Protein AF-A0A1E4TC00-F1 (afdb_monomer_lite)

pLDDT: mean 81.3, std 13.89, range [38.84, 97.88]

Structure (mmCIF, N/CA/C/O backbone):
data_AF-A0A1E4TC00-F1
#
_entry.id   AF-A0A1E4TC00-F1
#
loop_
_atom_site.group_PDB
_atom_site.id
_atom_site.type_symbol
_atom_site.label_atom_id
_atom_site.label_alt_id
_atom_site.label_comp_id
_atom_site.label_asym_id
_atom_site.label_entity_id
_atom_site.label_seq_id
_atom_site.pdbx_PDB_ins_code
_atom_site.Cartn_x
_atom_site.Cartn_y
_atom_site.Cartn_z
_atom_site.occupancy
_atom_site.B_iso_or_equiv
_atom_site.auth_seq_id
_atom_site.auth_comp_id
_atom_site.auth_asym_id
_atom_site.auth_atom_id
_atom_site.pdbx_PDB_model_num
ATOM 1 N N . MET A 1 1 ? -42.923 10.422 13.205 1.00 53.28 1 MET A N 1
ATOM 2 C CA . MET A 1 1 ? -41.766 9.658 13.707 1.00 53.28 1 MET A CA 1
ATOM 3 C C . MET A 1 1 ? -40.547 10.530 13.477 1.00 53.28 1 MET A C 1
ATOM 5 O O . MET A 1 1 ? -40.448 11.064 12.377 1.00 53.28 1 MET A O 1
ATOM 9 N N . ARG A 1 2 ? -39.723 10.772 14.504 1.00 63.38 2 ARG A N 1
ATOM 10 C CA . ARG A 1 2 ? -38.443 11.477 14.329 1.00 63.38 2 ARG A CA 1
ATOM 11 C C . ARG A 1 2 ? -37.512 10.614 13.479 1.00 63.38 2 ARG A C 1
ATOM 13 O O . ARG A 1 2 ? -37.629 9.389 13.525 1.00 63.38 2 ARG A O 1
ATOM 20 N N . THR A 1 3 ? -36.631 11.223 12.697 1.00 72.50 3 THR A N 1
ATOM 21 C CA . THR A 1 3 ? -35.585 10.462 11.995 1.00 72.50 3 THR A CA 1
ATOM 22 C C . THR A 1 3 ? -34.565 9.916 12.998 1.00 72.50 3 THR A C 1
ATOM 24 O O . THR A 1 3 ? -34.455 10.417 14.119 1.00 72.50 3 THR A O 1
ATOM 27 N N . ILE A 1 4 ? -33.806 8.887 12.603 1.00 71.06 4 ILE A N 1
ATOM 28 C CA . ILE A 1 4 ? -32.708 8.343 13.418 1.00 71.06 4 ILE A CA 1
ATOM 29 C C . ILE A 1 4 ? -31.773 9.481 13.854 1.00 71.06 4 ILE A C 1
ATOM 31 O O . ILE A 1 4 ? -31.483 9.614 15.037 1.00 71.06 4 ILE A O 1
ATOM 35 N N . ASP A 1 5 ? -31.384 10.361 12.931 1.00 71.94 5 ASP A N 1
ATOM 36 C CA . ASP A 1 5 ? -30.476 11.473 13.227 1.00 71.94 5 ASP A CA 1
ATOM 37 C C . ASP A 1 5 ? -31.064 12.484 14.229 1.00 71.94 5 ASP A C 1
ATOM 39 O O . ASP A 1 5 ? -30.362 12.913 15.142 1.00 71.94 5 ASP A O 1
ATOM 43 N N . GLU A 1 6 ? -32.363 12.793 14.153 1.00 69.00 6 GLU A N 1
ATOM 44 C CA . GLU A 1 6 ? -33.041 13.667 15.125 1.00 69.00 6 GLU A CA 1
ATOM 45 C C . GLU A 1 6 ? -33.060 13.072 16.545 1.00 69.00 6 GLU A C 1
ATOM 47 O O . GLU A 1 6 ? -32.947 13.806 17.528 1.00 69.00 6 GLU A O 1
ATOM 52 N N . ILE A 1 7 ? -33.191 11.746 16.668 1.00 69.88 7 ILE A N 1
ATOM 53 C CA . ILE A 1 7 ? -33.150 11.019 17.951 1.00 69.88 7 ILE A CA 1
ATOM 54 C C . ILE A 1 7 ? -31.731 11.031 18.535 1.00 69.88 7 ILE A C 1
ATOM 56 O O . ILE A 1 7 ? -31.534 11.239 19.735 1.00 69.88 7 ILE A O 1
ATOM 60 N N . LEU A 1 8 ? -30.732 10.835 17.674 1.00 69.94 8 LEU A N 1
ATOM 61 C CA . LEU A 1 8 ? -29.320 10.857 18.047 1.00 69.94 8 LEU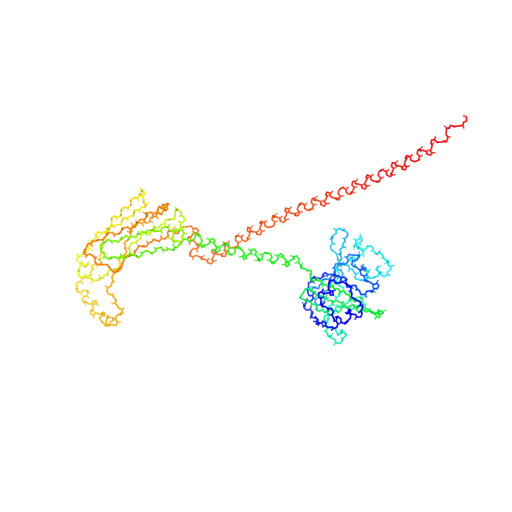 A CA 1
ATOM 62 C C . LEU A 1 8 ? -28.863 12.252 18.495 1.00 69.94 8 LEU A C 1
ATOM 64 O O . LEU A 1 8 ? -28.048 12.368 19.415 1.00 69.94 8 LEU A O 1
ATOM 68 N N . GLU A 1 9 ? -29.400 13.305 17.878 1.00 69.38 9 GLU A N 1
ATOM 69 C CA . GLU A 1 9 ? -29.130 14.695 18.248 1.00 69.38 9 GLU A CA 1
ATOM 70 C C . GLU A 1 9 ? -29.867 15.127 19.518 1.00 69.38 9 GLU A C 1
ATOM 72 O O . GLU A 1 9 ? -29.272 15.805 20.361 1.00 69.38 9 GLU A O 1
ATOM 77 N N . SER A 1 10 ? -31.134 14.727 19.698 1.00 65.81 10 SER A N 1
ATOM 78 C CA . SER A 1 10 ? -31.913 15.144 20.868 1.00 65.81 10 SER A CA 1
ATOM 79 C C . SER A 1 10 ? -31.374 14.551 22.165 1.00 65.81 10 SER A C 1
ATOM 81 O O . SER A 1 10 ? -31.550 15.167 23.218 1.00 65.81 10 SER A O 1
ATOM 83 N N . LYS A 1 11 ? -30.742 13.364 22.107 1.00 66.25 11 LYS A N 1
ATOM 84 C CA . LYS A 1 11 ? -30.257 12.530 23.232 1.00 66.25 11 LYS A CA 1
ATOM 85 C C . LYS A 1 11 ? -31.307 12.171 24.285 1.00 66.25 11 LYS A C 1
ATOM 87 O O . LYS A 1 11 ? -31.063 11.286 25.094 1.00 66.25 11 LYS A O 1
ATOM 92 N N . HIS A 1 12 ? -32.457 12.827 24.270 1.00 77.50 12 HIS A N 1
ATOM 93 C CA . HIS A 1 12 ? -33.625 12.581 25.087 1.00 77.50 12 HIS A CA 1
ATOM 94 C C . HIS A 1 12 ? -34.724 11.985 24.220 1.00 77.50 12 HIS A C 1
ATOM 96 O O . HIS A 1 12 ? -35.101 12.560 23.188 1.00 77.50 12 HIS A O 1
ATOM 102 N N . LEU A 1 13 ? -35.193 10.818 24.640 1.00 79.94 13 LEU A N 1
ATOM 103 C CA . LEU A 1 13 ? -36.243 10.059 23.999 1.00 79.94 13 LEU A CA 1
ATOM 104 C C . LEU A 1 13 ? -37.068 9.375 25.098 1.00 79.94 13 LEU A C 1
ATOM 106 O O . LEU A 1 13 ? -36.549 8.470 25.746 1.00 79.94 13 LEU A O 1
ATOM 110 N N . PRO A 1 14 ? -38.325 9.780 25.344 1.00 84.38 14 PRO A N 1
ATOM 111 C CA . PRO A 1 14 ? -39.146 9.182 26.394 1.00 84.38 14 PRO A CA 1
ATOM 112 C C . PRO A 1 14 ? -39.217 7.654 26.275 1.00 84.38 14 PRO A C 1
ATOM 114 O O . PRO A 1 14 ? -39.291 7.129 25.168 1.00 84.38 14 PRO A O 1
ATOM 117 N N . GLU A 1 15 ? -39.269 6.945 27.406 1.00 82.75 15 GLU A N 1
ATOM 118 C CA . GLU A 1 15 ? -39.260 5.470 27.498 1.00 82.75 15 GLU A CA 1
ATOM 119 C C . GLU A 1 15 ? -40.100 4.756 26.420 1.00 82.75 15 GLU A C 1
ATOM 121 O O . GLU A 1 15 ? -39.625 3.837 25.754 1.00 82.75 15 GLU A O 1
ATOM 126 N N . LYS A 1 16 ? -41.346 5.200 26.210 1.00 85.38 16 LYS A N 1
ATOM 127 C CA . LYS A 1 16 ? -42.251 4.597 25.223 1.00 85.38 16 LYS A CA 1
ATOM 128 C C . LYS A 1 16 ? -41.759 4.784 23.783 1.00 85.38 16 LYS A C 1
ATOM 130 O O . LYS A 1 16 ? -41.805 3.842 22.999 1.00 85.38 16 LYS A O 1
ATOM 135 N N . GLU A 1 17 ? -41.279 5.980 23.451 1.00 87.00 17 GLU A N 1
ATOM 136 C CA . GLU A 1 17 ? -40.715 6.280 22.131 1.00 87.00 17 GLU A CA 1
ATOM 137 C C . GLU A 1 17 ? -39.398 5.521 21.913 1.00 87.00 17 GLU A C 1
ATOM 139 O O . GLU A 1 17 ? -39.142 5.054 20.807 1.00 87.00 17 GLU A O 1
ATOM 144 N N . ALA A 1 18 ? -38.592 5.335 22.964 1.00 85.94 18 ALA A N 1
ATOM 145 C CA . ALA A 1 18 ? -37.364 4.543 22.908 1.00 85.94 18 ALA A CA 1
ATOM 146 C C . ALA A 1 18 ? -37.623 3.056 22.661 1.00 85.94 18 ALA A C 1
ATOM 148 O O . ALA A 1 18 ? -36.905 2.433 21.878 1.00 85.94 18 ALA A O 1
ATOM 149 N N . LEU A 1 19 ? -38.674 2.499 23.267 1.00 89.44 19 LEU A N 1
ATOM 150 C CA . LEU A 1 19 ? -39.090 1.132 22.981 1.00 89.44 19 LEU A CA 1
ATOM 151 C C . LEU A 1 19 ? -39.605 0.994 21.543 1.00 89.44 19 LEU A C 1
ATOM 153 O O . LEU A 1 19 ? -39.179 0.082 20.845 1.00 89.44 19 LEU A O 1
ATOM 157 N N . GLU A 1 20 ? -40.469 1.899 21.074 1.00 90.00 20 GLU A N 1
ATOM 158 C CA . GLU A 1 20 ? -40.956 1.890 19.684 1.00 90.00 20 GLU A CA 1
ATOM 159 C C . GLU A 1 20 ? -39.797 1.999 18.681 1.00 90.00 20 GLU A C 1
ATOM 161 O O . GLU A 1 20 ? -39.735 1.226 17.726 1.00 90.00 20 GLU A O 1
ATOM 166 N N . PHE A 1 21 ? -38.837 2.886 18.949 1.00 88.50 21 PHE A N 1
ATOM 167 C CA . PHE A 1 21 ? -37.607 3.015 18.173 1.00 88.50 21 PHE A CA 1
ATOM 168 C C . PHE A 1 21 ? -36.804 1.710 18.153 1.00 88.50 21 PHE A C 1
ATOM 170 O O . PHE A 1 21 ? -36.460 1.217 17.085 1.00 88.50 21 PHE A O 1
ATOM 177 N N . TYR A 1 22 ? -36.543 1.107 19.317 1.00 91.00 22 TYR A N 1
ATOM 178 C CA . TYR A 1 22 ? -35.823 -0.163 19.411 1.00 91.00 22 TYR A CA 1
ATOM 179 C C . TYR A 1 22 ? -36.524 -1.283 18.632 1.00 91.00 22 TYR A C 1
ATOM 181 O O . TYR A 1 22 ? -35.877 -2.080 17.952 1.00 91.00 22 TYR A O 1
ATOM 189 N N . LEU A 1 23 ? -37.850 -1.373 18.716 1.00 91.62 23 LEU A N 1
ATOM 190 C CA . LEU A 1 23 ? -38.607 -2.427 18.044 1.00 91.62 23 LEU A CA 1
ATOM 191 C C . LEU A 1 23 ? -38.509 -2.337 16.515 1.00 91.62 23 LEU A C 1
ATOM 193 O O . LEU A 1 23 ? -38.446 -3.390 15.884 1.00 91.62 23 LEU A O 1
ATOM 197 N N . ASP A 1 24 ? -38.394 -1.133 15.954 1.00 92.50 24 ASP A N 1
ATOM 198 C CA . ASP A 1 24 ? -38.288 -0.886 14.506 1.00 92.50 24 ASP A CA 1
ATOM 199 C C . ASP A 1 24 ? -36.899 -1.216 13.917 1.00 92.50 24 ASP A C 1
ATOM 201 O O . ASP A 1 24 ? -36.760 -1.443 12.718 1.00 92.50 24 ASP A O 1
ATOM 205 N N . LEU A 1 25 ? -35.856 -1.286 14.753 1.00 93.19 25 LEU A N 1
ATOM 206 C CA . LEU A 1 25 ? -34.487 -1.544 14.294 1.00 93.19 25 LEU A CA 1
ATOM 207 C C . LEU A 1 25 ? -34.233 -3.008 13.907 1.00 93.19 25 LEU A C 1
ATOM 209 O O . LEU A 1 25 ? -34.811 -3.946 14.475 1.00 93.19 25 LEU A O 1
ATOM 213 N N . GLU A 1 26 ? -33.272 -3.203 13.001 1.00 94.19 26 GLU A N 1
ATOM 214 C CA . GLU A 1 26 ? -32.824 -4.530 12.585 1.00 94.19 26 GLU A CA 1
ATOM 215 C C . GLU A 1 26 ? -32.108 -5.279 13.728 1.00 94.19 26 GLU A C 1
ATOM 217 O O . GLU A 1 26 ? -31.292 -4.692 14.458 1.00 94.19 26 GLU A O 1
ATOM 222 N N . PRO A 1 27 ? -32.373 -6.591 13.889 1.00 95.50 27 PRO A N 1
ATOM 223 C CA . PRO A 1 27 ? -31.605 -7.443 14.785 1.00 95.50 27 PRO A CA 1
ATOM 224 C C . PRO A 1 27 ? -30.121 -7.485 14.419 1.00 95.50 27 PRO A C 1
ATOM 226 O O . PRO A 1 27 ? -29.727 -7.317 13.265 1.00 95.50 27 PRO A O 1
ATOM 229 N N . MET A 1 28 ? -29.292 -7.740 15.423 1.00 95.06 28 MET A N 1
ATOM 230 C CA . MET A 1 28 ? -27.844 -7.801 15.286 1.00 95.06 28 MET A CA 1
ATOM 231 C C . MET A 1 28 ? -27.354 -9.246 15.390 1.00 95.06 28 MET A C 1
ATOM 233 O O . MET A 1 28 ? -27.836 -10.012 16.225 1.00 95.06 28 MET A O 1
ATOM 237 N N . GLU A 1 29 ? -26.357 -9.612 14.589 1.00 96.31 29 GLU A N 1
ATOM 238 C CA . GLU A 1 29 ? -25.693 -10.912 14.650 1.00 96.31 29 GLU A CA 1
ATOM 239 C C . GLU A 1 29 ? -24.484 -10.894 15.602 1.00 96.31 29 GLU A C 1
ATOM 241 O O . GLU A 1 29 ? -23.819 -9.878 15.816 1.00 96.31 29 GLU A O 1
ATOM 246 N N . LEU A 1 30 ? -24.121 -12.063 16.146 1.00 96.12 30 LEU A N 1
ATOM 247 C CA . LEU A 1 30 ? -23.045 -12.179 17.149 1.00 96.12 30 LEU A CA 1
ATOM 248 C C . LEU A 1 30 ? -21.683 -11.658 16.671 1.00 96.12 30 LEU A C 1
ATOM 250 O O . LEU A 1 30 ? -20.893 -11.144 17.463 1.00 96.12 30 LEU A O 1
ATOM 254 N N . HIS A 1 31 ? -21.369 -11.835 15.386 1.00 94.00 31 HIS A N 1
ATOM 255 C CA . HIS A 1 31 ? -20.061 -11.474 14.838 1.00 94.00 31 HIS A CA 1
ATOM 256 C C . HIS A 1 31 ? -19.868 -9.958 14.706 1.00 94.00 31 HIS A C 1
ATOM 258 O O . HIS A 1 31 ? -18.730 -9.493 14.671 1.00 94.00 31 HIS A O 1
ATOM 264 N N . GLU A 1 32 ? -20.960 -9.201 14.682 1.00 93.69 32 GLU A N 1
ATOM 265 C CA . GLU A 1 32 ? -20.972 -7.759 14.432 1.00 93.69 32 GLU A CA 1
ATOM 266 C C . GLU A 1 32 ? -20.636 -6.955 15.687 1.00 93.69 32 GLU A C 1
ATOM 268 O O . GLU A 1 32 ? -20.075 -5.861 15.597 1.00 93.69 32 GLU A O 1
ATOM 273 N N . LEU A 1 33 ? -20.909 -7.541 16.860 1.00 93.06 33 LEU A N 1
ATOM 274 C CA . LEU A 1 33 ? -20.558 -6.993 18.169 1.00 93.06 33 LEU A CA 1
ATOM 275 C C . LEU A 1 33 ? -19.057 -7.052 18.463 1.00 93.06 33 LEU A C 1
ATOM 277 O O . LEU A 1 33 ? -18.613 -6.439 19.428 1.00 93.06 33 LEU A O 1
ATOM 281 N N . ARG A 1 34 ? -18.250 -7.769 17.670 1.00 91.94 34 ARG A N 1
ATOM 282 C CA . ARG A 1 34 ? -16.810 -7.916 17.935 1.00 91.94 34 ARG A CA 1
ATOM 283 C C . ARG A 1 34 ? -16.095 -6.566 18.023 1.00 91.94 34 ARG A C 1
ATOM 285 O O . ARG A 1 34 ? -16.316 -5.677 17.202 1.00 91.94 34 ARG A O 1
ATOM 292 N N . GLY A 1 35 ? -15.167 -6.477 18.975 1.00 90.62 35 GLY A N 1
ATOM 293 C CA . GLY A 1 35 ? -14.326 -5.303 19.198 1.00 90.62 35 GLY A CA 1
ATOM 294 C C . GLY A 1 35 ? -14.764 -4.446 20.384 1.00 90.62 35 GLY A C 1
ATOM 295 O O . GLY A 1 35 ? -15.534 -4.881 21.245 1.00 90.62 35 GLY A O 1
ATOM 296 N N . GLY A 1 36 ? -14.196 -3.243 20.455 1.00 90.94 36 GLY A N 1
ATOM 297 C CA . GLY A 1 36 ? -14.507 -2.251 21.476 1.00 90.94 36 GLY A CA 1
ATOM 298 C C . GLY A 1 36 ? -15.713 -1.411 21.087 1.00 90.94 36 GLY A C 1
ATOM 299 O O . GLY A 1 36 ? -15.874 -1.029 19.930 1.00 90.94 36 GLY A O 1
ATOM 300 N N . TRP A 1 37 ? -16.538 -1.099 22.076 1.00 92.88 37 TRP A N 1
ATOM 301 C CA . TRP A 1 37 ? -17.692 -0.230 21.928 1.00 92.88 37 TRP A CA 1
ATOM 302 C C . TRP A 1 37 ? -17.699 0.776 23.063 1.00 92.88 37 TRP A C 1
ATOM 304 O O . TRP A 1 37 ? -17.627 0.403 24.236 1.00 92.88 37 TRP A O 1
ATOM 314 N N . LYS A 1 38 ? -17.795 2.055 22.712 1.00 91.06 38 LYS A N 1
ATOM 315 C CA . LYS A 1 38 ? -17.906 3.155 23.659 1.00 91.06 38 LYS A CA 1
ATOM 316 C C . LYS A 1 38 ? -19.373 3.391 23.990 1.00 91.06 38 LYS A C 1
ATOM 318 O O . LYS A 1 38 ? -20.179 3.637 23.097 1.00 91.06 38 LYS A O 1
ATOM 323 N N . GLY A 1 39 ? -19.701 3.313 25.271 1.00 88.06 39 GLY A N 1
ATOM 324 C CA . GLY A 1 39 ? -21.035 3.540 25.797 1.00 88.06 39 GLY A CA 1
ATOM 325 C C . GLY A 1 39 ? -21.406 5.020 25.852 1.00 88.06 39 GLY A C 1
ATOM 326 O O . GLY A 1 39 ? -20.577 5.897 26.098 1.00 88.06 39 GLY A O 1
ATOM 327 N N . SER A 1 40 ? -22.686 5.292 25.649 1.00 83.12 40 SER A N 1
ATOM 328 C CA . SER A 1 40 ? -23.326 6.589 25.831 1.00 83.12 40 SER A CA 1
ATOM 329 C C . SER A 1 40 ? -24.743 6.380 26.367 1.00 83.12 40 SER A C 1
ATOM 331 O O . SER A 1 40 ? -25.369 5.347 26.130 1.00 83.12 40 SER A O 1
ATOM 333 N N . THR A 1 41 ? -25.233 7.333 27.155 1.00 75.00 41 THR A N 1
ATOM 334 C CA . THR A 1 41 ? -26.590 7.259 27.715 1.00 75.00 41 THR A CA 1
ATOM 335 C C . THR A 1 41 ? -27.594 7.754 26.678 1.00 75.00 41 THR A C 1
ATOM 337 O O . THR A 1 41 ? -27.407 8.842 26.131 1.00 75.00 41 THR A O 1
ATOM 340 N N . LEU A 1 42 ? -28.659 6.981 26.450 1.00 76.19 42 LEU A N 1
ATOM 341 C CA . LEU A 1 42 ? -29.888 7.475 25.834 1.00 76.19 42 LEU A CA 1
ATOM 342 C C . LEU A 1 42 ? -30.804 7.915 26.977 1.00 76.19 42 LEU A C 1
ATOM 344 O O . LEU A 1 42 ? -31.160 7.095 27.816 1.00 76.19 42 LEU A O 1
ATOM 348 N N . TYR A 1 43 ? -31.119 9.204 27.067 1.00 75.50 43 TYR A N 1
ATOM 349 C CA . TYR A 1 43 ? -31.916 9.721 28.177 1.00 75.50 43 TYR A CA 1
ATOM 350 C C . TYR A 1 43 ? -33.384 9.358 27.944 1.00 75.50 43 TYR A C 1
ATOM 352 O O . TYR A 1 43 ? -33.987 9.834 26.987 1.00 75.50 43 TYR A O 1
ATOM 360 N N . THR A 1 44 ? -33.941 8.518 28.813 1.00 73.44 44 THR A N 1
ATOM 361 C CA . THR A 1 44 ? -35.307 7.974 28.727 1.00 73.44 44 THR A CA 1
ATOM 362 C C . THR A 1 44 ? -36.201 8.362 29.904 1.00 73.44 44 THR A C 1
ATOM 364 O O . THR A 1 44 ? -37.298 7.826 30.057 1.00 73.44 44 THR A O 1
ATOM 367 N N . ASP A 1 45 ? -35.738 9.312 30.724 1.00 73.50 45 ASP A N 1
ATOM 368 C CA . ASP A 1 45 ? -36.312 9.695 32.020 1.00 73.50 45 ASP A CA 1
ATOM 369 C C . ASP A 1 45 ? -36.252 8.562 33.064 1.00 73.50 45 ASP A C 1
ATOM 371 O O . ASP A 1 45 ? -36.980 8.559 34.063 1.00 73.50 45 ASP A O 1
ATOM 375 N N . HIS A 1 46 ? -35.354 7.593 32.861 1.00 70.19 46 HIS A N 1
ATOM 376 C CA . HIS A 1 46 ? -35.173 6.462 33.760 1.00 70.19 46 HIS A CA 1
ATOM 377 C C . HIS A 1 46 ? -34.279 6.851 34.961 1.00 70.19 46 HIS A C 1
ATOM 379 O O . HIS A 1 46 ? -33.285 7.559 34.794 1.00 70.19 46 HIS A O 1
ATOM 385 N N . PRO A 1 47 ? -34.526 6.355 36.194 1.00 67.00 47 PRO A N 1
ATOM 386 C CA . PRO A 1 47 ? -33.729 6.709 37.384 1.00 67.00 47 PRO A CA 1
ATOM 387 C C . PRO A 1 47 ? -32.234 6.339 37.337 1.00 67.00 47 PRO A C 1
ATOM 389 O O . PRO A 1 47 ? -31.469 6.724 38.233 1.00 67.00 47 PRO A O 1
ATOM 392 N N . LEU A 1 48 ? -31.831 5.531 36.353 1.00 66.38 48 LEU A N 1
ATOM 393 C CA . LEU A 1 48 ? -30.440 5.136 36.103 1.00 66.38 48 LEU A CA 1
ATOM 394 C C . LEU A 1 48 ? -29.764 5.968 35.007 1.00 66.38 48 LEU A C 1
ATOM 396 O O . LEU A 1 48 ? -28.551 5.831 34.829 1.00 66.38 48 LEU A O 1
ATOM 400 N N . ASP A 1 49 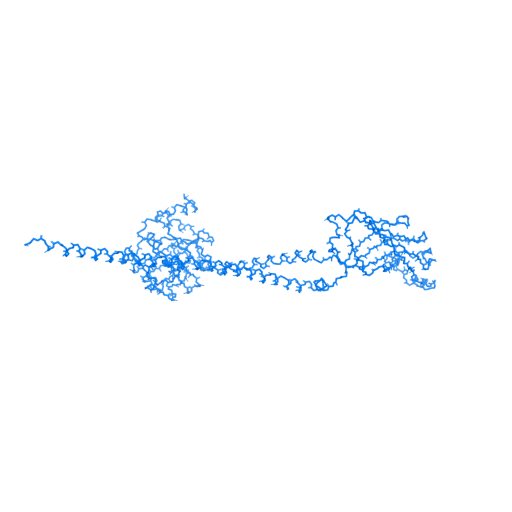? -30.506 6.848 34.330 1.00 68.44 49 ASP A N 1
ATOM 401 C CA . ASP A 1 49 ? -29.968 7.689 33.268 1.00 68.44 49 ASP A CA 1
ATOM 402 C C . ASP A 1 49 ? -28.767 8.489 33.772 1.00 68.44 49 ASP A C 1
ATOM 404 O O . ASP A 1 49 ? -28.793 9.125 34.829 1.00 68.44 49 ASP A O 1
ATOM 408 N N . ASN A 1 50 ? -27.688 8.438 32.991 1.00 67.25 50 ASN A N 1
ATOM 409 C CA . ASN A 1 50 ? -26.453 9.195 33.173 1.00 67.25 50 ASN A CA 1
ATOM 410 C C . ASN A 1 50 ? -25.658 8.894 34.456 1.00 67.25 50 ASN A C 1
ATOM 412 O O . ASN A 1 50 ? -24.564 9.429 34.624 1.00 67.25 50 ASN A O 1
ATOM 416 N N . LYS A 1 51 ? -26.124 8.001 35.339 1.00 71.69 51 LYS A N 1
ATOM 417 C CA . LYS A 1 51 ? -25.357 7.611 36.533 1.00 71.69 51 LYS A CA 1
ATOM 418 C C . LYS A 1 51 ? -24.054 6.925 36.144 1.00 71.69 51 LYS A C 1
ATOM 420 O O . LYS A 1 51 ? -22.984 7.361 36.550 1.00 71.69 51 LYS A O 1
ATOM 425 N N . MET A 1 52 ? -24.117 5.907 35.291 1.00 73.31 52 MET A N 1
ATOM 426 C CA . MET A 1 52 ? -22.920 5.157 34.897 1.00 73.31 52 MET A CA 1
ATOM 427 C C . MET A 1 52 ? -21.905 6.002 34.122 1.00 73.31 52 MET A C 1
ATOM 429 O O . MET A 1 52 ? -20.714 5.953 34.422 1.00 73.31 52 MET A O 1
ATOM 433 N N . ALA A 1 53 ? -22.372 6.818 33.175 1.00 73.25 53 ALA A N 1
ATOM 434 C CA . ALA A 1 53 ? -21.507 7.726 32.426 1.00 73.25 53 ALA A CA 1
ATOM 435 C C . ALA A 1 53 ? -20.844 8.769 33.346 1.00 73.25 53 ALA A C 1
ATOM 437 O O . ALA A 1 53 ? -19.651 9.031 33.206 1.00 73.25 53 ALA A O 1
ATOM 438 N N . SER A 1 54 ? -21.574 9.298 34.339 1.00 74.56 54 SER A N 1
ATOM 439 C CA . SER A 1 54 ? -21.023 10.241 35.326 1.00 74.56 54 SER A CA 1
ATOM 440 C C . SER A 1 54 ? -19.944 9.638 36.233 1.00 74.56 54 SER A C 1
ATOM 442 O O . SER A 1 54 ? -19.087 10.366 36.724 1.00 74.56 54 SER A O 1
ATOM 444 N N . PHE A 1 55 ? -19.948 8.314 36.410 1.00 79.00 55 PHE A N 1
ATOM 445 C CA . PHE A 1 55 ? -18.943 7.582 37.186 1.00 79.00 55 PHE A CA 1
ATOM 446 C C . PHE A 1 55 ? -17.805 7.020 36.322 1.00 79.00 55 PHE A C 1
ATOM 448 O O . PHE A 1 55 ? -17.026 6.195 36.795 1.00 79.00 55 PHE A O 1
ATOM 455 N N . GLY A 1 56 ? -17.700 7.450 35.061 1.00 83.69 56 GLY A N 1
ATOM 456 C CA . GLY A 1 56 ? -16.577 7.119 34.187 1.00 83.69 56 GLY A CA 1
ATOM 457 C C . GLY A 1 56 ? -16.741 5.835 33.377 1.00 83.69 56 GLY A C 1
ATOM 458 O O . GLY A 1 56 ? -15.742 5.336 32.859 1.00 83.69 56 GLY A O 1
ATOM 459 N N . TRP A 1 57 ? -17.954 5.289 33.230 1.00 88.69 57 TRP A N 1
ATOM 460 C CA . TRP A 1 57 ? -18.172 4.139 32.347 1.00 88.69 57 TRP A CA 1
ATOM 461 C C . TRP A 1 57 ? -17.774 4.489 30.909 1.00 88.69 57 TRP A C 1
ATOM 463 O O . TRP A 1 57 ? -18.269 5.453 30.326 1.00 88.69 57 TRP A O 1
ATOM 473 N N . HIS A 1 58 ? -16.856 3.705 30.345 1.00 89.44 58 HIS A N 1
ATOM 474 C CA . HIS A 1 58 ? -16.361 3.870 28.981 1.00 89.44 58 HIS A CA 1
ATOM 475 C C . HIS A 1 58 ? -17.141 3.009 27.994 1.00 89.44 58 HIS A C 1
ATOM 477 O O . HIS A 1 58 ? -17.444 3.479 26.904 1.00 89.44 58 HIS A O 1
ATOM 483 N N . GLY A 1 59 ? -17.457 1.759 28.348 1.00 92.00 59 GLY A N 1
ATOM 484 C CA . GLY A 1 59 ? -18.179 0.847 27.460 1.00 92.00 59 GLY A CA 1
ATOM 485 C C . GLY A 1 59 ? -17.857 -0.630 27.676 1.00 92.00 59 GLY A C 1
ATOM 486 O O . GLY A 1 59 ? -17.677 -1.075 28.812 1.00 92.00 59 GLY A O 1
ATOM 487 N N . MET A 1 60 ? -17.803 -1.389 26.579 1.00 92.88 60 MET A N 1
ATOM 488 C CA . MET A 1 60 ? -17.678 -2.853 26.572 1.00 92.88 60 MET A CA 1
ATOM 489 C C . MET A 1 60 ? -16.667 -3.320 25.515 1.00 92.88 60 MET A C 1
ATOM 491 O O . MET A 1 60 ? -16.431 -2.633 24.521 1.00 92.88 60 MET A O 1
ATOM 495 N N . PHE A 1 61 ? -16.089 -4.507 25.706 1.00 92.56 61 PHE A N 1
ATOM 496 C CA . PHE A 1 61 ? -15.232 -5.158 24.710 1.00 92.56 61 PHE A CA 1
ATOM 497 C C . PHE A 1 61 ? -15.630 -6.617 24.510 1.00 92.56 61 PHE A C 1
ATOM 499 O O . PHE A 1 61 ? -15.595 -7.423 25.445 1.00 92.56 61 PHE A O 1
ATOM 506 N N . PHE A 1 62 ? -15.961 -6.965 23.270 1.00 93.31 62 PHE A N 1
ATOM 507 C CA . PHE A 1 62 ? -16.389 -8.300 22.868 1.00 93.31 62 PHE A CA 1
ATOM 508 C C . PHE A 1 62 ? -15.239 -8.989 22.139 1.00 93.31 62 PHE A C 1
ATOM 510 O O . PHE A 1 62 ? -14.991 -8.745 20.954 1.00 93.31 62 PHE A O 1
ATOM 517 N N . LYS A 1 63 ? -14.519 -9.863 22.848 1.00 91.12 63 LYS A N 1
ATOM 518 C CA . LYS A 1 63 ? -13.387 -10.597 22.269 1.00 91.12 63 LYS A CA 1
ATOM 519 C C . LYS A 1 63 ? -13.870 -11.724 21.361 1.00 91.12 63 LYS A C 1
ATOM 521 O O . LYS A 1 63 ? -13.351 -11.910 20.264 1.00 91.12 63 LYS A O 1
ATOM 526 N N . ASN A 1 64 ? -14.839 -12.504 21.834 1.00 93.44 64 ASN A N 1
ATOM 527 C CA . ASN A 1 64 ? -15.512 -13.565 21.087 1.00 93.44 64 ASN A CA 1
ATOM 528 C C . ASN A 1 64 ? -16.844 -13.920 21.776 1.00 93.44 64 ASN A C 1
ATOM 530 O O . ASN A 1 64 ? -17.262 -13.239 22.708 1.00 93.44 64 ASN A O 1
ATOM 534 N N . ASN A 1 65 ? -17.501 -14.994 21.329 1.00 96.50 65 ASN A N 1
ATOM 535 C CA . ASN A 1 65 ? -18.828 -15.364 21.820 1.00 96.50 65 ASN A CA 1
ATOM 536 C C . ASN A 1 65 ? -18.854 -15.810 23.295 1.00 96.50 65 ASN A C 1
ATOM 538 O O . ASN A 1 65 ? -19.905 -15.720 23.924 1.00 96.50 65 ASN A O 1
ATOM 542 N N . GLU A 1 66 ? -17.732 -16.289 23.842 1.00 95.31 66 GLU A N 1
ATOM 543 C CA . GLU A 1 66 ? -17.621 -16.744 25.237 1.00 95.31 66 GLU A CA 1
ATOM 544 C C . GLU A 1 66 ? -16.995 -15.702 26.163 1.00 95.31 66 GLU A C 1
ATOM 546 O O . GLU A 1 66 ? -17.250 -15.733 27.357 1.00 95.31 66 GLU A O 1
ATOM 551 N N . VAL A 1 67 ? -16.167 -14.803 25.626 1.00 93.88 67 VAL A N 1
ATOM 552 C CA . VAL A 1 67 ? -15.322 -13.899 26.410 1.00 93.88 67 VAL A CA 1
ATOM 553 C C . VAL A 1 67 ? -15.716 -12.458 26.121 1.00 93.88 67 VAL A C 1
ATOM 555 O O . VAL A 1 67 ? -15.344 -11.893 25.084 1.00 93.88 67 VAL A O 1
ATOM 558 N N . VAL A 1 68 ? -16.437 -11.854 27.065 1.00 93.69 68 VAL A N 1
ATOM 559 C CA . VAL A 1 68 ? -16.849 -10.450 27.003 1.00 93.69 68 VAL A CA 1
ATOM 560 C C . VAL A 1 68 ? -16.488 -9.713 28.290 1.00 93.69 68 VAL A C 1
ATOM 562 O O . VAL A 1 68 ? -16.659 -10.221 29.402 1.00 93.69 68 VAL A O 1
ATOM 565 N N . TYR A 1 69 ? -16.010 -8.481 28.120 1.00 93.75 69 TYR A N 1
ATOM 566 C CA . TYR A 1 69 ? -15.708 -7.543 29.194 1.00 93.75 69 TYR A CA 1
ATOM 567 C C . TYR A 1 69 ? -16.748 -6.412 29.164 1.00 93.75 69 TYR A C 1
ATOM 569 O O . TYR A 1 69 ? -16.579 -5.441 28.424 1.00 93.75 69 TYR A O 1
ATOM 577 N N . PRO A 1 70 ? -17.850 -6.535 29.925 1.00 91.38 70 PRO A N 1
ATOM 578 C CA . PRO A 1 70 ? -18.991 -5.618 29.849 1.00 91.38 70 PRO A CA 1
ATOM 579 C C . PRO A 1 70 ? -18.788 -4.292 30.601 1.00 91.38 70 PRO A C 1
ATOM 581 O O . PRO A 1 70 ? -19.625 -3.400 30.533 1.00 91.38 70 PRO A O 1
ATOM 584 N N . SER A 1 71 ? -17.705 -4.155 31.368 1.00 90.81 71 SER A N 1
ATOM 585 C CA . SER A 1 71 ? -17.485 -3.007 32.249 1.00 90.81 71 SER A CA 1
ATOM 586 C C . SER A 1 71 ? -16.076 -2.455 32.073 1.00 90.81 71 SER A C 1
ATOM 588 O O . SER A 1 71 ? -15.165 -2.784 32.830 1.00 90.81 71 SER A O 1
ATOM 590 N N . ILE A 1 72 ? -15.889 -1.617 31.054 1.00 90.94 72 ILE A N 1
ATOM 591 C CA . ILE A 1 72 ? -14.668 -0.824 30.866 1.00 90.94 72 ILE A CA 1
ATOM 592 C C . ILE A 1 72 ? -14.919 0.571 31.421 1.00 90.94 72 ILE A C 1
ATOM 594 O O . ILE A 1 72 ? -15.939 1.185 31.105 1.00 90.94 72 ILE A O 1
ATOM 598 N N . TRP A 1 73 ? -13.987 1.070 32.225 1.00 90.69 73 TRP A N 1
ATOM 599 C CA . TRP A 1 73 ? -14.115 2.321 32.971 1.00 90.69 73 TRP A CA 1
ATOM 600 C C . TRP A 1 73 ? -12.872 3.183 32.820 1.00 90.69 73 TRP A C 1
ATOM 602 O O . TRP A 1 73 ? -11.776 2.660 32.631 1.00 90.69 73 TRP A O 1
ATOM 612 N N . ASN A 1 74 ? -13.054 4.495 32.931 1.00 89.69 74 ASN A N 1
ATOM 613 C CA . ASN A 1 74 ? -11.980 5.476 33.000 1.00 89.69 74 ASN A CA 1
ATOM 614 C C . ASN A 1 74 ? -11.688 5.816 34.467 1.00 89.69 74 ASN A C 1
ATOM 616 O O . ASN A 1 74 ? -12.603 6.120 35.233 1.00 89.69 74 ASN A O 1
ATOM 620 N N . ALA A 1 75 ? -10.417 5.787 34.853 1.00 88.62 75 ALA A N 1
ATOM 621 C CA . ALA A 1 75 ? -9.948 6.305 36.132 1.00 88.62 75 ALA A CA 1
ATOM 622 C C . ALA A 1 75 ? -9.673 7.819 36.050 1.00 88.62 75 ALA A C 1
ATOM 624 O O . ALA A 1 75 ? -9.586 8.398 34.965 1.00 88.62 75 ALA A O 1
ATOM 625 N N . ASN A 1 76 ? -9.510 8.474 37.205 1.00 86.88 76 ASN A N 1
ATOM 626 C CA . ASN A 1 76 ? -9.222 9.916 37.281 1.00 86.88 76 ASN A CA 1
ATOM 627 C C . ASN A 1 76 ? -7.885 10.321 36.632 1.00 86.88 76 ASN A C 1
ATOM 629 O O . ASN A 1 76 ? -7.708 11.483 36.276 1.00 86.88 76 ASN A O 1
ATOM 633 N N . ASP A 1 77 ? -6.950 9.381 36.478 1.00 82.44 77 ASP A N 1
ATOM 634 C CA . ASP A 1 77 ? -5.673 9.579 35.780 1.00 82.44 77 ASP A CA 1
ATOM 635 C C . ASP A 1 77 ? -5.783 9.418 34.249 1.00 82.44 77 ASP A C 1
ATOM 637 O O . ASP A 1 77 ? -4.790 9.556 33.537 1.00 82.44 77 ASP A O 1
ATOM 641 N N . GLY A 1 78 ? -6.986 9.133 33.737 1.00 81.44 78 GLY A N 1
ATOM 642 C CA . GLY A 1 78 ? -7.261 8.908 32.320 1.00 81.44 78 GLY A CA 1
ATOM 643 C C . GLY A 1 78 ? -6.989 7.481 31.833 1.00 81.44 78 GLY A C 1
ATOM 644 O O . GLY A 1 78 ? -7.232 7.192 30.660 1.00 81.44 78 GLY A O 1
ATOM 645 N N . SER A 1 79 ? -6.512 6.575 32.692 1.00 85.00 79 SER A N 1
ATOM 646 C CA . SER A 1 79 ? -6.318 5.168 32.333 1.00 85.00 79 SER A CA 1
ATOM 647 C C . SER A 1 79 ? -7.650 4.416 32.231 1.00 85.00 79 SER A C 1
ATOM 649 O O . SER A 1 79 ? -8.625 4.733 32.916 1.00 85.00 79 SER A O 1
ATOM 651 N N . LYS A 1 80 ? -7.698 3.396 31.364 1.00 89.19 80 LYS A N 1
ATOM 652 C CA . LYS A 1 80 ? -8.841 2.478 31.254 1.00 89.19 80 LYS A CA 1
ATOM 653 C C . LYS A 1 80 ? -8.594 1.226 32.093 1.00 89.19 80 LYS A C 1
ATOM 655 O O . LYS A 1 80 ? -7.499 0.668 32.055 1.00 89.19 80 LYS A O 1
ATOM 660 N N . PHE A 1 81 ? -9.621 0.734 32.777 1.00 89.44 81 PHE A N 1
ATOM 661 C CA . PHE A 1 81 ? -9.570 -0.529 33.514 1.00 89.44 81 PHE A CA 1
ATOM 662 C C . PHE A 1 81 ? -10.861 -1.339 33.357 1.00 89.44 81 PHE A C 1
ATOM 664 O O . PHE A 1 81 ? -11.913 -0.807 33.002 1.00 89.44 81 PHE A O 1
ATOM 671 N N . ILE A 1 82 ? -10.764 -2.647 33.608 1.00 91.81 82 ILE A N 1
ATOM 672 C CA . ILE A 1 82 ? -11.901 -3.570 33.581 1.00 91.81 82 ILE A CA 1
ATOM 673 C C . ILE A 1 82 ? -12.408 -3.733 35.012 1.00 91.81 82 ILE A C 1
ATOM 675 O O . ILE A 1 82 ? -11.644 -4.105 35.907 1.00 91.81 82 ILE A O 1
ATOM 679 N N . ALA A 1 83 ? -13.689 -3.452 35.221 1.00 90.38 83 ALA A N 1
ATOM 680 C CA . ALA A 1 83 ? -14.340 -3.563 36.516 1.00 90.38 83 ALA A CA 1
ATOM 681 C C . ALA A 1 83 ? -15.234 -4.807 36.595 1.00 90.38 83 ALA A C 1
ATOM 683 O O . ALA A 1 83 ? -15.849 -5.209 35.608 1.00 90.38 83 ALA A O 1
ATOM 684 N N . ASP A 1 84 ? -15.329 -5.396 37.785 1.00 91.19 84 ASP A N 1
ATOM 685 C CA . ASP A 1 84 ? -16.287 -6.451 38.103 1.00 91.19 84 ASP A CA 1
ATOM 686 C C . ASP A 1 84 ? -17.714 -5.870 38.095 1.00 91.19 84 ASP A C 1
ATOM 688 O O . ASP A 1 84 ? -18.032 -5.026 38.947 1.00 91.19 84 ASP A O 1
ATOM 692 N N . PRO A 1 85 ? -18.594 -6.316 37.176 1.00 90.69 85 PRO A N 1
ATOM 693 C CA . PRO A 1 85 ? -19.955 -5.800 37.073 1.00 90.69 85 PRO A CA 1
ATOM 694 C C . PRO A 1 85 ? -20.753 -5.919 38.372 1.00 90.69 85 PRO A C 1
ATOM 696 O O . PRO A 1 85 ? -21.530 -5.022 38.698 1.00 90.69 85 PRO A O 1
ATOM 699 N N . LEU A 1 86 ? -20.549 -6.991 39.147 1.00 90.00 86 LEU A N 1
ATOM 700 C CA . LEU A 1 86 ? -21.272 -7.200 40.400 1.00 90.00 86 LEU A CA 1
ATOM 701 C C . LEU A 1 86 ? -20.879 -6.143 41.436 1.00 90.00 86 LEU A C 1
ATOM 703 O O . LEU A 1 86 ? -21.751 -5.564 42.088 1.00 90.00 86 LEU A O 1
ATOM 707 N N . LYS A 1 87 ? -19.579 -5.848 41.562 1.00 89.50 87 LYS A N 1
ATOM 708 C CA . LYS A 1 87 ? -19.084 -4.817 42.487 1.00 89.50 87 LYS A CA 1
ATOM 709 C C . LYS A 1 87 ? -19.581 -3.429 42.099 1.00 89.50 87 LYS A C 1
ATOM 711 O O . LYS A 1 87 ? -20.006 -2.670 42.966 1.00 89.50 87 LYS A O 1
ATOM 716 N N . VAL A 1 88 ? -19.549 -3.116 40.804 1.00 87.88 88 VAL A N 1
ATOM 717 C CA . VAL A 1 88 ? -20.020 -1.835 40.266 1.00 87.88 88 VAL A CA 1
ATOM 718 C C . VAL A 1 88 ? -21.506 -1.641 40.549 1.00 87.88 88 VAL A C 1
ATOM 720 O O . VAL A 1 88 ? -21.883 -0.638 41.149 1.00 87.88 88 VAL A O 1
ATOM 723 N N . ILE A 1 89 ? -22.352 -2.603 40.167 1.00 85.44 89 ILE A N 1
ATOM 724 C CA . ILE A 1 89 ? -23.804 -2.494 40.365 1.00 85.44 89 ILE A CA 1
ATOM 725 C C . ILE A 1 89 ? -24.137 -2.383 41.852 1.00 85.44 89 ILE A C 1
ATOM 727 O O . ILE A 1 89 ? -24.929 -1.523 42.234 1.00 85.44 89 ILE A O 1
ATOM 731 N N . THR A 1 90 ? -23.482 -3.178 42.704 1.00 86.06 90 THR A N 1
ATOM 732 C CA . THR A 1 90 ? -23.668 -3.102 44.161 1.00 86.06 90 THR A CA 1
ATOM 733 C C . THR A 1 90 ? -23.317 -1.711 44.697 1.00 86.06 90 THR A C 1
ATOM 735 O O . THR A 1 90 ? -24.045 -1.160 45.524 1.00 86.06 90 THR A O 1
ATOM 738 N N . ALA A 1 91 ? -22.231 -1.102 44.214 1.00 85.94 91 ALA A N 1
ATOM 739 C CA . ALA A 1 91 ? -21.814 0.232 44.638 1.00 85.94 91 ALA A CA 1
ATOM 740 C C . ALA A 1 91 ? -22.781 1.329 44.161 1.00 85.94 91 ALA A C 1
ATOM 742 O O . ALA A 1 91 ? -23.148 2.201 44.945 1.00 85.94 91 ALA A O 1
ATOM 743 N N . VAL A 1 92 ? -23.250 1.256 42.911 1.00 81.31 92 VAL A N 1
ATOM 744 C CA . VAL A 1 92 ? -24.221 2.210 42.340 1.00 81.31 92 VAL A CA 1
ATOM 745 C C . VAL A 1 92 ? -25.602 2.091 43.000 1.00 81.31 92 VAL A C 1
ATOM 747 O O . VAL A 1 92 ? -26.317 3.083 43.115 1.00 81.31 92 VAL A O 1
ATOM 750 N N . GLN A 1 93 ? -25.990 0.897 43.454 1.00 80.25 93 GLN A N 1
ATOM 751 C CA . GLN A 1 93 ? -27.246 0.686 44.180 1.00 80.25 93 GLN A CA 1
ATOM 752 C C . GLN A 1 93 ? -27.170 1.114 45.653 1.00 80.25 93 GLN A C 1
ATOM 754 O O . GLN A 1 93 ? -28.171 1.561 46.208 1.00 80.25 93 GLN A O 1
ATOM 759 N N . SER A 1 94 ? -26.005 0.973 46.293 1.00 80.69 94 SER A N 1
ATOM 760 C CA . SER A 1 94 ? -25.816 1.286 47.720 1.00 80.69 94 SER A CA 1
ATOM 761 C C . SER A 1 94 ? -25.390 2.731 47.999 1.00 80.69 94 SER A C 1
ATOM 763 O O . SER A 1 94 ? -25.549 3.199 49.126 1.00 80.69 94 SER A O 1
ATOM 765 N N . SER A 1 95 ? -24.870 3.449 46.999 1.00 76.25 95 SER A N 1
ATOM 766 C CA . SER A 1 95 ? -24.394 4.827 47.128 1.00 76.25 95 SER A CA 1
ATOM 767 C C . SER A 1 95 ? -24.853 5.697 45.962 1.00 76.25 95 SER A C 1
ATOM 769 O O . SER A 1 95 ? -24.850 5.278 44.807 1.00 76.25 95 SER A O 1
ATOM 771 N N . THR A 1 96 ? -25.191 6.954 46.253 1.00 67.56 96 THR A N 1
ATOM 772 C CA . THR A 1 96 ? -25.514 7.963 45.234 1.00 67.56 96 THR A CA 1
ATOM 773 C C . THR A 1 96 ? -24.279 8.514 44.516 1.00 67.56 96 THR A C 1
ATOM 775 O O . THR A 1 96 ? -24.435 9.146 43.474 1.00 67.56 96 THR A O 1
ATOM 778 N N . ALA A 1 97 ? -23.071 8.277 45.044 1.00 74.12 97 ALA A N 1
ATOM 779 C CA . ALA A 1 97 ? -21.801 8.718 44.462 1.00 74.12 97 ALA A CA 1
ATOM 780 C C . ALA A 1 97 ? -20.653 7.740 44.809 1.00 74.12 97 ALA A C 1
ATOM 782 O O . ALA A 1 97 ? -19.821 8.041 45.669 1.00 74.12 97 ALA A O 1
ATOM 783 N N . PRO A 1 98 ? -20.612 6.533 44.217 1.00 78.81 98 PRO A N 1
ATOM 784 C CA . PRO A 1 98 ? -19.503 5.603 44.411 1.00 78.81 98 PRO A CA 1
ATOM 785 C C . PRO A 1 98 ? -18.211 6.134 43.767 1.00 78.81 98 PRO A C 1
ATOM 787 O O . PRO A 1 98 ? -18.210 6.567 42.616 1.00 78.81 98 PRO A O 1
ATOM 790 N N . ASP A 1 99 ? -17.089 6.056 44.489 1.00 84.19 99 ASP A N 1
ATOM 791 C CA . ASP A 1 99 ? -15.774 6.498 43.997 1.00 84.19 99 ASP A CA 1
ATOM 792 C C . ASP A 1 99 ? -15.121 5.452 43.071 1.00 84.19 99 ASP A C 1
ATOM 794 O O . ASP A 1 99 ? -14.114 4.826 43.399 1.00 84.19 99 ASP A O 1
ATOM 798 N N . ILE A 1 100 ? -15.738 5.200 41.914 1.00 84.25 100 ILE A N 1
ATOM 799 C CA . ILE A 1 100 ? -15.238 4.218 40.936 1.00 84.25 100 ILE A CA 1
ATOM 800 C C . ILE A 1 100 ? -13.975 4.743 40.238 1.00 84.25 100 ILE A C 1
ATOM 802 O O . ILE A 1 100 ? -13.011 4.000 40.055 1.00 84.25 100 ILE A O 1
ATOM 806 N N . MET A 1 101 ? -13.962 6.032 39.890 1.00 83.69 101 MET A N 1
ATOM 807 C CA . MET A 1 101 ? -12.864 6.661 39.149 1.00 83.69 101 MET A CA 1
ATOM 808 C C . MET A 1 101 ? -11.631 6.945 40.015 1.00 83.69 101 MET A C 1
ATOM 810 O O . MET A 1 101 ? -10.508 6.880 39.511 1.00 83.69 101 MET A O 1
ATOM 814 N N . GLY A 1 102 ? -11.818 7.290 41.296 1.00 86.06 102 GLY A N 1
ATOM 815 C CA . GLY A 1 102 ? -10.726 7.574 42.230 1.00 86.06 102 GLY A CA 1
ATOM 816 C C . GLY A 1 102 ? -10.146 6.329 42.893 1.00 86.06 102 GLY A C 1
ATOM 817 O O . GLY A 1 102 ? -8.976 6.337 43.273 1.00 86.06 102 GLY A O 1
ATOM 818 N N . SER A 1 103 ? -10.915 5.237 42.955 1.00 87.88 103 SER A N 1
ATOM 819 C CA . SER A 1 103 ? -10.510 3.986 43.606 1.00 87.88 103 SER A CA 1
ATOM 820 C C . SER A 1 103 ? -10.641 2.750 42.690 1.00 87.88 103 SER A C 1
ATOM 822 O O . SER A 1 103 ? -11.266 1.757 43.082 1.00 87.88 103 SER A O 1
ATOM 824 N N . PRO A 1 104 ? -10.021 2.737 41.489 1.00 86.88 104 PRO A N 1
ATOM 825 C CA . PRO A 1 104 ? -10.210 1.678 40.486 1.00 86.88 104 PRO A CA 1
ATOM 826 C C . PRO A 1 104 ? -9.819 0.278 40.987 1.00 86.88 104 PRO A C 1
ATOM 828 O O . PRO A 1 104 ? -10.445 -0.720 40.626 1.00 86.88 104 PRO A O 1
ATOM 831 N N . GLN A 1 105 ? -8.831 0.190 41.885 1.00 86.56 105 GLN A N 1
ATOM 832 C CA . GLN A 1 105 ? -8.340 -1.076 42.448 1.00 86.56 105 GLN A CA 1
ATOM 833 C C . GLN A 1 105 ? -9.419 -1.867 43.205 1.00 86.56 105 GLN A C 1
ATOM 835 O O . GLN A 1 105 ? -9.394 -3.095 43.207 1.00 86.56 105 GLN A O 1
ATOM 840 N N . SER A 1 106 ? -10.404 -1.189 43.803 1.00 87.06 106 SER A N 1
ATOM 841 C CA . SER A 1 106 ? -11.506 -1.842 44.526 1.00 87.06 106 SER A CA 1
ATOM 842 C C . SER A 1 106 ? -12.439 -2.624 43.593 1.00 87.06 106 SER A C 1
ATOM 844 O O . SER A 1 106 ? -13.035 -3.633 43.989 1.00 87.06 106 SER A O 1
ATOM 846 N N . TYR A 1 107 ? -12.532 -2.185 42.337 1.00 88.19 107 TYR A N 1
ATOM 847 C CA . TYR A 1 107 ? -13.455 -2.710 41.334 1.00 88.19 107 TYR A CA 1
ATOM 848 C C . TYR A 1 107 ? -12.773 -3.603 40.300 1.00 88.19 107 TYR A C 1
ATOM 850 O O . TYR A 1 107 ? -13.469 -4.318 39.587 1.00 88.19 107 TYR A O 1
ATOM 858 N N . LEU A 1 108 ? -11.441 -3.591 40.234 1.00 88.31 108 LEU A N 1
ATOM 859 C CA . LEU A 1 108 ? -10.667 -4.268 39.201 1.00 88.31 108 LEU A CA 1
ATOM 860 C C . LEU A 1 108 ? -10.969 -5.775 39.122 1.00 88.31 108 LEU A C 1
ATOM 862 O O . LEU A 1 108 ? -11.092 -6.463 40.141 1.00 88.31 108 LEU A O 1
ATOM 866 N N . THR A 1 109 ? -11.034 -6.287 37.896 1.00 85.44 109 THR A N 1
ATOM 867 C CA . THR A 1 109 ? -11.071 -7.720 37.597 1.00 85.44 109 THR A CA 1
ATOM 868 C C . THR A 1 109 ? -10.294 -8.021 36.318 1.00 85.44 109 THR A C 1
ATOM 870 O O . THR A 1 109 ? -10.153 -7.167 35.445 1.00 85.44 109 THR A O 1
ATOM 873 N N . THR A 1 110 ? -9.786 -9.246 36.201 1.00 77.81 110 THR A N 1
ATOM 874 C CA . THR A 1 110 ? -9.139 -9.765 34.983 1.00 77.81 110 THR A CA 1
ATOM 875 C C . THR A 1 110 ? -9.960 -10.862 34.303 1.00 77.81 110 THR A C 1
ATOM 877 O O . THR A 1 110 ? -9.622 -11.279 33.193 1.00 77.81 110 THR A O 1
ATOM 880 N N . SER A 1 111 ? -11.039 -11.314 34.945 1.00 80.31 111 SER A N 1
ATOM 881 C CA . SER A 1 111 ? -11.913 -12.370 34.438 1.00 80.31 111 SER A CA 1
ATOM 882 C C . SER A 1 111 ? -12.946 -11.817 33.461 1.00 80.31 111 SER A C 1
ATOM 884 O O . SER A 1 111 ? -13.477 -10.717 33.647 1.00 80.31 111 SER A O 1
ATOM 886 N N . ASP A 1 112 ? -13.288 -12.606 32.446 1.00 81.06 112 ASP A N 1
ATOM 887 C CA . ASP A 1 112 ? -14.510 -12.377 31.685 1.00 81.06 112 ASP A CA 1
ATOM 888 C C . ASP A 1 112 ? -15.727 -12.495 32.605 1.00 81.06 112 ASP A C 1
ATOM 890 O O . ASP A 1 112 ? -15.755 -13.270 33.563 1.00 81.06 112 ASP A O 1
ATOM 894 N N . SER A 1 113 ? -16.724 -11.654 32.356 1.00 88.12 113 SER A N 1
ATOM 895 C CA . SER A 1 113 ? -17.895 -11.542 33.237 1.00 88.12 113 SER A CA 1
ATOM 896 C C . SER A 1 113 ? -19.208 -11.749 32.492 1.00 88.12 113 SER A C 1
ATOM 898 O O . SER A 1 113 ? -20.277 -11.671 33.101 1.00 88.12 113 SER A O 1
ATOM 900 N N . ALA A 1 114 ? -19.136 -12.004 31.186 1.00 94.19 114 ALA A N 1
ATOM 901 C CA . ALA A 1 114 ? -20.287 -12.192 30.326 1.00 94.19 114 ALA A CA 1
ATOM 902 C C . ALA A 1 114 ? -19.920 -12.958 29.047 1.00 94.19 114 ALA A C 1
ATOM 904 O O . ALA A 1 114 ? -18.754 -13.041 28.657 1.00 94.19 114 ALA A O 1
ATOM 905 N N . ARG A 1 115 ? -20.957 -13.441 28.363 1.00 96.38 115 ARG A N 1
ATOM 906 C CA . ARG A 1 115 ? -20.914 -14.079 27.040 1.00 96.38 115 ARG A CA 1
ATOM 907 C C . ARG A 1 115 ? -22.048 -13.544 26.169 1.00 96.38 115 ARG A C 1
ATOM 909 O O . ARG A 1 115 ? -22.992 -12.966 26.698 1.00 96.38 115 ARG A O 1
ATOM 916 N N . ILE A 1 116 ? -22.002 -13.774 24.858 1.00 97.81 116 ILE A N 1
ATOM 917 C CA . ILE A 1 116 ? -23.090 -13.383 23.942 1.00 97.81 116 ILE A CA 1
ATOM 918 C C . ILE A 1 116 ? -23.765 -14.598 23.309 1.00 97.81 116 ILE A C 1
ATOM 920 O O . ILE A 1 116 ? -23.111 -15.591 22.973 1.00 97.81 116 ILE A O 1
ATOM 924 N N . ARG A 1 117 ? -25.085 -14.525 23.140 1.00 97.88 117 ARG A N 1
ATOM 925 C CA . ARG A 1 117 ? -25.919 -15.534 22.469 1.00 97.88 117 ARG A CA 1
ATOM 926 C C . ARG A 1 117 ? -27.044 -14.857 21.700 1.00 97.88 117 ARG A C 1
ATOM 928 O O . ARG A 1 117 ? -27.398 -13.726 22.005 1.00 97.88 117 ARG A O 1
ATOM 935 N N . MET A 1 118 ? -27.604 -15.565 20.724 1.00 97.81 118 MET A N 1
ATOM 936 C CA . MET A 1 118 ? -28.868 -15.149 20.125 1.00 97.81 118 MET A CA 1
ATOM 937 C C . MET A 1 118 ? -29.987 -15.436 21.124 1.00 97.81 118 MET A C 1
ATOM 939 O O . MET A 1 118 ? -30.158 -16.585 21.540 1.00 97.81 118 MET A O 1
ATOM 943 N N . VAL A 1 119 ? -30.714 -14.398 21.524 1.00 96.81 119 VAL A N 1
ATOM 944 C CA . VAL A 1 119 ? -31.856 -14.481 22.442 1.00 96.81 119 VAL A CA 1
ATOM 945 C C . VAL A 1 119 ? -33.029 -13.744 21.805 1.00 96.81 119 VAL A C 1
ATOM 947 O O . VAL A 1 119 ? -32.845 -12.737 21.128 1.00 96.81 119 VAL A O 1
ATOM 950 N N . VAL A 1 120 ? -34.241 -14.269 21.983 1.00 95.81 120 VAL A N 1
ATOM 951 C CA . VAL A 1 120 ? -35.459 -13.599 21.514 1.00 95.81 120 VAL A CA 1
ATOM 952 C C . VAL A 1 120 ? -35.789 -12.456 22.470 1.00 95.81 120 VAL A C 1
ATOM 954 O O . VAL A 1 120 ? -36.089 -12.701 23.636 1.00 95.81 120 VAL A O 1
ATOM 957 N N . SER A 1 121 ? -35.739 -11.225 21.965 1.00 91.44 121 SER A N 1
ATOM 958 C CA . SER A 1 121 ? -36.121 -9.995 22.663 1.00 91.44 121 SER A CA 1
ATOM 959 C C . SER A 1 121 ? -37.295 -9.360 21.918 1.00 91.44 121 SER A C 1
ATOM 961 O O . SER A 1 121 ? -37.167 -9.078 20.727 1.00 91.44 121 SER A O 1
ATOM 963 N N . TYR A 1 122 ? -38.443 -9.193 22.592 1.00 87.19 122 TYR A N 1
ATOM 964 C CA . TYR A 1 122 ? -39.691 -8.658 22.015 1.00 87.19 122 TYR A CA 1
ATOM 965 C C . TYR A 1 122 ? -39.964 -9.191 20.587 1.00 87.19 122 TYR A C 1
ATOM 967 O O . TYR A 1 122 ? -40.016 -8.446 19.607 1.00 87.19 122 TYR A O 1
ATOM 975 N N . ASP A 1 123 ? -40.061 -10.521 20.490 1.00 85.88 123 ASP A N 1
ATOM 976 C CA . ASP A 1 123 ? -40.378 -11.318 19.291 1.00 85.88 123 ASP A CA 1
ATOM 977 C C . ASP A 1 123 ? -39.282 -11.481 18.222 1.00 85.88 123 ASP A C 1
ATOM 979 O O . ASP A 1 123 ? -39.476 -12.247 17.276 1.00 85.88 123 ASP A O 1
ATOM 983 N N . HIS A 1 124 ? -38.101 -10.872 18.384 1.00 90.50 124 HIS A N 1
ATOM 984 C CA . HIS A 1 124 ? -37.007 -10.998 17.413 1.00 90.50 124 HIS A CA 1
ATOM 985 C C . HIS A 1 124 ? -35.742 -11.602 18.042 1.00 90.50 124 HIS A C 1
ATOM 987 O O . HIS A 1 124 ? -35.308 -11.140 19.101 1.00 90.50 124 HIS A O 1
ATOM 993 N N . PRO A 1 125 ? -35.112 -12.623 17.427 1.00 96.44 125 PRO A N 1
ATOM 994 C CA . PRO A 1 125 ? -33.809 -13.097 17.869 1.00 96.44 125 PRO A CA 1
ATOM 995 C C . PRO A 1 125 ? -32.755 -12.038 17.554 1.00 96.44 125 PRO A C 1
ATOM 997 O O . PRO A 1 125 ? -32.590 -11.653 16.401 1.00 96.44 125 PRO A O 1
ATOM 1000 N N . THR A 1 126 ? -32.022 -11.594 18.567 1.00 97.75 126 THR A N 1
ATOM 1001 C CA . THR A 1 126 ? -30.914 -10.656 18.395 1.00 97.75 126 THR A CA 1
ATOM 1002 C C . THR A 1 126 ? -29.731 -11.050 19.268 1.00 97.75 126 THR A C 1
ATOM 1004 O O . THR A 1 126 ? -29.869 -11.838 20.210 1.00 97.75 126 THR A O 1
ATOM 1007 N N . ALA A 1 127 ? -28.547 -10.546 18.938 1.00 97.81 127 ALA A N 1
ATOM 1008 C CA . ALA A 1 127 ? -27.370 -10.730 19.760 1.00 97.81 127 ALA A CA 1
ATOM 1009 C C . ALA A 1 127 ? -27.588 -10.074 21.129 1.00 97.81 127 ALA A C 1
ATOM 1011 O O . ALA A 1 127 ? -27.846 -8.875 21.238 1.00 97.81 127 ALA A O 1
ATOM 1012 N N . THR A 1 128 ? -27.451 -10.878 22.176 1.00 97.75 128 THR A N 1
ATOM 1013 C CA . THR A 1 128 ? -27.706 -10.475 23.556 1.00 97.75 128 THR A CA 1
ATOM 1014 C C . THR A 1 128 ? -26.537 -10.883 24.430 1.00 97.75 128 THR A C 1
ATOM 1016 O O . THR A 1 128 ? -26.057 -12.021 24.379 1.00 97.75 128 THR A O 1
ATOM 1019 N N . LEU A 1 129 ? -26.075 -9.945 25.248 1.00 97.25 129 LEU A N 1
ATOM 1020 C CA . LEU A 1 129 ? -25.089 -10.184 26.284 1.00 97.25 129 LEU A CA 1
ATOM 1021 C C . LEU A 1 129 ? -25.759 -10.750 27.531 1.00 97.25 129 LEU A C 1
ATOM 1023 O O . LEU A 1 129 ? -26.776 -10.252 28.002 1.00 97.25 129 LEU A O 1
ATOM 1027 N N . ILE A 1 130 ? -25.154 -11.807 28.059 1.00 96.69 130 ILE A N 1
ATOM 1028 C CA . ILE A 1 130 ? -25.592 -12.540 29.237 1.00 96.69 130 ILE A CA 1
ATOM 1029 C C . ILE A 1 130 ? -24.470 -12.458 30.263 1.00 96.69 130 ILE A C 1
ATOM 1031 O O . ILE A 1 130 ? -23.383 -12.997 30.033 1.00 96.69 130 ILE A O 1
ATOM 1035 N N . TYR A 1 131 ? -24.731 -11.810 31.394 1.00 94.94 131 TYR A N 1
ATOM 1036 C CA . TYR A 1 131 ? -23.771 -11.751 32.492 1.00 94.94 131 TYR A CA 1
ATOM 1037 C C . TYR A 1 131 ? -23.669 -13.106 33.198 1.00 94.94 131 TYR A C 1
ATOM 1039 O O . TYR A 1 131 ? -24.667 -13.785 33.431 1.00 94.94 131 TYR A O 1
ATOM 1047 N N . ASN A 1 132 ? -22.453 -13.490 33.587 1.00 92.62 132 ASN A N 1
ATOM 1048 C CA . ASN A 1 132 ? -22.199 -14.786 34.221 1.00 92.62 132 ASN A CA 1
ATOM 1049 C C . ASN A 1 132 ? -22.842 -14.878 35.617 1.00 92.62 132 ASN A C 1
ATOM 1051 O O . ASN A 1 132 ? -23.366 -15.925 35.989 1.00 92.62 132 ASN A O 1
ATOM 1055 N N . ASN A 1 133 ? -22.819 -13.773 36.372 1.00 89.62 133 ASN A N 1
ATOM 1056 C CA . ASN A 1 133 ? -23.212 -13.728 37.787 1.00 89.62 133 ASN A CA 1
ATOM 1057 C C . ASN A 1 133 ? -24.307 -12.690 38.089 1.00 89.62 133 ASN A C 1
ATOM 1059 O O . ASN A 1 133 ? -24.546 -12.371 39.253 1.00 89.62 133 ASN A O 1
ATOM 1063 N N . LEU A 1 134 ? -24.954 -12.132 37.061 1.00 91.25 134 LEU A N 1
ATOM 1064 C CA . LEU A 1 134 ? -26.013 -11.133 37.216 1.00 91.25 134 LEU A CA 1
ATOM 1065 C C . LEU A 1 134 ? -27.237 -11.545 36.391 1.00 91.25 134 LEU A C 1
ATOM 1067 O O . LEU A 1 134 ? -27.069 -11.970 35.248 1.00 91.25 134 LEU A O 1
ATOM 1071 N N . PRO A 1 135 ? -28.464 -11.417 36.928 1.00 93.25 135 PRO A N 1
ATOM 1072 C CA . PRO A 1 135 ? -29.689 -11.731 36.198 1.00 93.25 135 PRO A CA 1
ATOM 1073 C C . PRO A 1 135 ? -30.075 -10.567 35.269 1.00 93.25 135 PRO A C 1
ATOM 1075 O O . PRO A 1 135 ? -31.122 -9.941 35.451 1.00 93.25 135 PRO A O 1
ATOM 1078 N N . ILE A 1 136 ? -29.178 -10.249 34.332 1.00 92.69 136 ILE A N 1
ATOM 1079 C CA . ILE A 1 136 ? -29.260 -9.113 33.412 1.00 92.69 136 ILE A CA 1
ATOM 1080 C C . ILE A 1 136 ? -28.972 -9.601 31.990 1.00 92.69 136 ILE A C 1
ATOM 1082 O O . ILE A 1 136 ? -28.027 -10.370 31.775 1.00 92.69 136 ILE A O 1
ATOM 1086 N N . TYR A 1 137 ? -29.772 -9.129 31.039 1.00 94.94 137 TYR A N 1
ATOM 1087 C CA . TYR A 1 137 ? -29.596 -9.348 29.612 1.00 94.94 137 TYR A CA 1
ATOM 1088 C C . TYR A 1 137 ? -29.542 -8.015 28.875 1.00 94.94 137 TYR A C 1
ATOM 1090 O O . TYR A 1 137 ? -30.498 -7.248 28.932 1.00 94.94 137 TYR A O 1
ATOM 1098 N N . ASP A 1 138 ? -28.470 -7.775 28.121 1.00 95.44 138 ASP A N 1
ATOM 1099 C CA . ASP A 1 138 ? -28.363 -6.582 27.276 1.00 95.44 138 ASP A CA 1
ATOM 1100 C C . ASP A 1 138 ? -28.563 -7.010 25.818 1.00 95.44 138 ASP A C 1
ATOM 1102 O O . ASP A 1 138 ? -27.690 -7.649 25.230 1.00 95.44 138 ASP A O 1
ATOM 1106 N N . SER A 1 139 ? -29.730 -6.726 25.240 1.00 96.50 139 SER A N 1
ATOM 1107 C CA . SER A 1 139 ? -30.093 -7.118 23.871 1.00 96.50 139 SER A CA 1
ATOM 1108 C C . SER A 1 139 ? -29.820 -5.986 22.888 1.00 96.50 139 SER A C 1
ATOM 1110 O O . SER A 1 139 ? -30.374 -4.894 23.033 1.00 96.50 139 SER A O 1
ATOM 1112 N N . PHE A 1 140 ? -29.010 -6.238 21.861 1.00 96.44 140 PHE A N 1
ATOM 1113 C CA . PHE A 1 140 ? -28.536 -5.198 20.948 1.00 96.44 140 PHE A CA 1
ATOM 1114 C C . PHE A 1 140 ? -29.326 -5.158 19.647 1.00 96.44 140 PHE A C 1
ATOM 1116 O O . PHE A 1 140 ? -29.741 -6.196 19.145 1.00 96.44 140 PHE A O 1
ATOM 1123 N N . LYS A 1 141 ? -29.493 -3.971 19.070 1.00 95.00 141 LYS A N 1
ATOM 1124 C CA . LYS A 1 141 ? -30.005 -3.782 17.709 1.00 95.00 141 LYS A CA 1
ATOM 1125 C C . LYS A 1 141 ? -29.192 -2.733 16.961 1.00 95.00 141 LYS A C 1
ATOM 1127 O O . LYS A 1 141 ? -28.602 -1.839 17.578 1.00 95.00 141 LYS A O 1
ATOM 1132 N N . ARG A 1 142 ? -29.143 -2.866 15.635 1.00 94.31 142 ARG A N 1
ATOM 1133 C CA . ARG A 1 142 ? -28.336 -2.002 14.770 1.00 94.31 142 ARG A CA 1
ATOM 1134 C C . ARG A 1 142 ? -29.039 -0.674 14.533 1.00 94.31 142 ARG A C 1
ATOM 1136 O O . ARG A 1 142 ? -30.210 -0.665 14.179 1.00 94.31 142 ARG A O 1
ATOM 1143 N N . ILE A 1 143 ? -28.304 0.425 14.683 1.00 92.06 143 ILE A N 1
ATOM 1144 C CA . ILE A 1 143 ? -28.713 1.737 14.167 1.00 92.06 143 ILE A CA 1
ATOM 1145 C C . ILE A 1 143 ? -28.050 1.951 12.801 1.00 92.06 143 ILE A C 1
ATOM 1147 O O . ILE A 1 143 ? -28.735 2.232 11.825 1.00 92.06 143 ILE A O 1
ATOM 1151 N N . ASP A 1 144 ? -26.729 1.760 12.736 1.00 90.44 144 ASP A N 1
ATOM 1152 C CA . ASP A 1 144 ? -25.919 1.725 11.512 1.00 90.44 144 ASP A CA 1
ATOM 1153 C C . ASP A 1 144 ? -24.657 0.852 11.718 1.00 90.44 144 ASP A C 1
ATOM 1155 O O . ASP A 1 144 ? -24.587 0.076 12.675 1.00 90.44 144 ASP A O 1
ATOM 1159 N N . ASP A 1 145 ? -23.667 0.939 10.824 1.00 88.81 145 ASP A N 1
ATOM 1160 C CA . ASP A 1 145 ? -22.440 0.122 10.863 1.00 88.81 145 ASP A CA 1
ATOM 1161 C C . ASP A 1 145 ? -21.585 0.331 12.133 1.00 88.81 145 ASP A C 1
ATOM 1163 O O . ASP A 1 145 ? -20.894 -0.590 12.599 1.00 88.81 145 ASP A O 1
ATOM 1167 N N . ASP A 1 146 ? -21.661 1.527 12.721 1.00 90.06 146 ASP A N 1
ATOM 1168 C CA . ASP A 1 146 ? -20.830 1.960 13.843 1.00 90.06 146 ASP A CA 1
ATOM 1169 C C . ASP A 1 146 ? -21.636 2.296 15.101 1.00 90.06 146 ASP A C 1
ATOM 1171 O O . ASP A 1 146 ? -21.042 2.555 16.150 1.00 90.06 146 ASP A O 1
ATOM 1175 N N . ARG A 1 147 ? -22.971 2.288 15.034 1.00 91.44 147 ARG A N 1
ATOM 1176 C CA . ARG A 1 147 ? -23.867 2.638 16.140 1.00 91.44 147 ARG A CA 1
ATOM 1177 C C . ARG A 1 147 ? -24.888 1.546 16.410 1.00 91.44 147 ARG A C 1
ATOM 1179 O O . ARG A 1 147 ? -25.565 1.046 15.514 1.00 91.44 147 ARG A O 1
ATOM 1186 N N . ILE A 1 148 ? -25.044 1.228 17.689 1.00 93.88 148 ILE A N 1
ATOM 1187 C CA . ILE A 1 148 ? -26.010 0.246 18.180 1.00 93.88 148 ILE A CA 1
ATOM 1188 C C . ILE A 1 148 ? -26.775 0.796 19.376 1.00 93.88 148 ILE A C 1
ATOM 1190 O O . ILE A 1 148 ? -26.287 1.662 20.109 1.00 93.88 148 ILE A O 1
ATOM 1194 N N . VAL A 1 149 ? -27.965 0.249 19.594 1.00 92.81 149 VAL A N 1
ATOM 1195 C CA . VAL A 1 149 ? -28.741 0.453 20.816 1.00 92.81 149 VAL A CA 1
ATOM 1196 C C . VAL A 1 149 ? -28.774 -0.847 21.612 1.00 92.81 149 VAL A C 1
ATOM 1198 O O . VAL A 1 149 ? -28.931 -1.929 21.048 1.00 92.81 149 VAL A O 1
ATOM 1201 N N . GLY A 1 150 ? -28.604 -0.743 22.924 1.00 93.81 150 GLY A N 1
ATOM 1202 C CA . GLY A 1 150 ? -28.783 -1.833 23.870 1.00 93.81 150 GLY A CA 1
ATOM 1203 C C . GLY A 1 150 ? -30.046 -1.618 24.694 1.00 93.81 150 GLY A C 1
ATOM 1204 O O . GLY A 1 150 ? -30.276 -0.523 25.209 1.00 93.81 150 GLY A O 1
ATOM 1205 N N . LEU A 1 151 ? -30.847 -2.672 24.819 1.00 93.19 151 LEU A N 1
ATOM 1206 C CA . LEU A 1 151 ? -31.969 -2.765 25.747 1.00 93.19 151 LEU A CA 1
ATOM 1207 C C . LEU A 1 151 ? -31.556 -3.675 26.899 1.00 93.19 151 LEU A C 1
ATOM 1209 O O . LEU A 1 151 ? -31.242 -4.843 26.678 1.00 93.19 151 LEU A O 1
ATOM 1213 N N . VAL A 1 152 ? -31.572 -3.140 28.114 1.00 92.12 152 VAL A N 1
ATOM 1214 C CA . VAL A 1 152 ? -31.260 -3.867 29.345 1.00 92.12 152 VAL A CA 1
ATOM 1215 C C . VAL A 1 152 ? -32.546 -4.429 29.942 1.00 92.12 152 VAL A C 1
ATOM 1217 O O . VAL A 1 152 ? -33.436 -3.679 30.345 1.00 92.12 152 VAL A O 1
ATOM 1220 N N . ASP A 1 153 ? -32.611 -5.752 30.027 1.00 91.38 153 ASP A N 1
ATOM 1221 C CA . ASP A 1 153 ? -33.625 -6.517 30.746 1.00 91.38 153 ASP A CA 1
ATOM 1222 C C . ASP A 1 153 ? -33.023 -7.030 32.062 1.00 91.38 153 ASP A C 1
ATOM 1224 O O . ASP A 1 153 ? -32.063 -7.805 32.072 1.00 91.38 153 ASP A O 1
ATOM 1228 N N . MET A 1 154 ? -33.560 -6.562 33.191 1.00 89.50 154 MET A N 1
ATOM 1229 C CA . MET A 1 154 ? -33.108 -6.936 34.530 1.00 89.50 154 MET A CA 1
ATOM 1230 C C . MET A 1 154 ? -34.239 -7.598 35.296 1.00 89.50 154 MET A C 1
ATOM 1232 O O . MET A 1 154 ? -35.307 -7.017 35.500 1.00 89.50 154 MET A O 1
ATOM 1236 N N . LYS A 1 155 ? -33.967 -8.777 35.856 1.00 88.62 155 LYS A N 1
ATOM 1237 C CA . LYS A 1 155 ? -34.939 -9.451 36.717 1.00 88.62 155 LYS A CA 1
ATOM 1238 C C . LYS A 1 155 ? -35.332 -8.559 37.904 1.00 88.62 155 LYS A C 1
ATOM 1240 O O . LYS A 1 155 ? -34.492 -8.224 38.736 1.00 88.62 155 LYS A O 1
ATOM 1245 N N . GLY A 1 156 ? -36.629 -8.275 38.026 1.00 85.62 156 GLY A N 1
ATOM 1246 C CA . GLY A 1 156 ? -37.197 -7.475 39.119 1.00 85.62 156 GLY A CA 1
ATOM 1247 C C . GLY A 1 156 ? -37.286 -5.975 38.834 1.00 85.62 156 GLY A C 1
ATOM 1248 O O . GLY A 1 156 ? -37.634 -5.221 39.740 1.00 85.62 156 GLY A O 1
ATOM 1249 N N . VAL A 1 157 ? -36.984 -5.545 37.605 1.00 83.69 157 VAL A N 1
ATOM 1250 C CA . VAL A 1 157 ? -37.197 -4.175 37.133 1.00 83.69 157 VAL A CA 1
ATOM 1251 C C . VAL A 1 157 ? -38.220 -4.218 36.001 1.00 83.69 157 VAL A C 1
ATOM 1253 O O . VAL A 1 157 ? -37.973 -4.831 34.970 1.00 83.69 157 VAL A O 1
ATOM 1256 N N . ASP A 1 158 ? -39.371 -3.573 36.194 1.00 79.81 158 ASP A N 1
ATOM 1257 C CA . ASP A 1 158 ? -40.480 -3.627 35.225 1.00 79.81 158 ASP A CA 1
ATOM 1258 C C . ASP A 1 158 ? -40.235 -2.775 33.970 1.00 79.81 158 ASP A C 1
ATOM 1260 O O . ASP A 1 158 ? -40.910 -2.948 32.958 1.00 79.81 158 ASP A O 1
ATOM 1264 N N . LYS A 1 159 ? -39.290 -1.832 34.042 1.00 80.38 159 LYS A N 1
ATOM 1265 C CA . LYS A 1 159 ? -38.996 -0.879 32.971 1.00 80.38 159 LYS A CA 1
ATOM 1266 C C . LYS A 1 159 ? -37.652 -1.191 32.314 1.00 80.38 159 LYS A C 1
ATOM 1268 O O . LYS A 1 159 ? -36.652 -1.255 33.034 1.00 80.38 159 LYS A O 1
ATOM 1273 N N . PRO A 1 160 ? -37.595 -1.354 30.980 1.00 80.00 160 PRO A N 1
ATOM 1274 C CA . PRO A 1 160 ? -36.332 -1.548 30.287 1.00 80.00 160 PRO A CA 1
ATOM 1275 C C . PRO A 1 160 ? -35.499 -0.265 30.334 1.00 80.00 160 PRO A C 1
ATOM 1277 O O . PRO A 1 160 ? -36.020 0.843 30.208 1.00 80.00 160 PRO A O 1
ATOM 1280 N N . TYR A 1 161 ? -34.188 -0.424 30.489 1.00 84.75 161 TYR A N 1
ATOM 1281 C CA . TYR A 1 161 ? -33.236 0.679 30.394 1.00 84.75 161 TYR A CA 1
ATOM 1282 C C . TYR A 1 161 ? -32.532 0.635 29.038 1.00 84.75 161 TYR A C 1
ATOM 1284 O O . TYR A 1 161 ? -32.141 -0.436 28.574 1.00 84.75 161 TYR A O 1
ATOM 1292 N N . PHE A 1 162 ? -32.356 1.793 28.405 1.00 88.25 162 PHE A N 1
ATOM 1293 C CA . PHE A 1 162 ? -31.735 1.894 27.089 1.00 88.25 162 PHE A CA 1
ATOM 1294 C C . PHE A 1 162 ? -30.385 2.592 27.168 1.00 88.25 162 PHE A C 1
ATOM 1296 O O . PHE A 1 162 ? -30.189 3.565 27.894 1.00 88.25 162 PHE A O 1
ATOM 1303 N N . PHE A 1 163 ? -29.449 2.119 26.361 1.00 88.62 163 PHE A N 1
ATOM 1304 C CA . PHE A 1 163 ? -28.170 2.778 26.165 1.00 88.62 163 PHE A CA 1
ATOM 1305 C C . PHE A 1 163 ? -27.747 2.664 24.712 1.00 88.62 163 PHE A C 1
ATOM 1307 O O . PHE A 1 163 ? -28.255 1.855 23.940 1.00 88.62 163 PHE A O 1
ATOM 1314 N N . MET A 1 164 ? -26.793 3.496 24.341 1.00 90.06 164 MET A N 1
ATOM 1315 C CA . MET A 1 164 ? -26.269 3.558 22.994 1.00 90.06 164 MET A CA 1
ATOM 1316 C C . MET A 1 164 ? -24.788 3.260 23.004 1.00 90.06 164 MET A C 1
ATOM 1318 O O . MET A 1 164 ? -24.081 3.655 23.934 1.00 90.06 164 MET A O 1
ATOM 1322 N N . MET A 1 165 ? -24.294 2.617 21.954 1.00 91.12 165 MET A N 1
ATOM 1323 C CA . MET A 1 165 ? -22.864 2.432 21.789 1.00 91.12 165 MET A CA 1
ATOM 1324 C C . MET A 1 165 ? -22.403 2.813 20.396 1.00 91.12 165 MET A C 1
ATOM 1326 O O . MET A 1 165 ? -23.067 2.531 19.404 1.00 91.12 165 MET A O 1
ATOM 1330 N N . THR A 1 166 ? -21.231 3.431 20.349 1.00 91.44 166 THR A N 1
ATOM 1331 C CA . THR A 1 166 ? -20.487 3.723 19.124 1.00 91.44 166 THR A CA 1
ATOM 1332 C C . THR A 1 166 ? -19.250 2.837 19.083 1.00 91.44 166 THR A C 1
ATOM 1334 O O . THR A 1 166 ? -18.601 2.669 20.120 1.00 91.44 166 THR A O 1
ATOM 1337 N N . ARG A 1 167 ? -18.885 2.300 17.921 1.00 89.88 167 ARG A N 1
ATOM 1338 C CA . ARG A 1 167 ? -17.675 1.489 17.748 1.00 89.88 167 ARG A CA 1
ATOM 1339 C C . ARG A 1 167 ? -16.443 2.274 18.227 1.00 89.88 167 ARG A C 1
ATOM 1341 O O . ARG A 1 167 ? -16.237 3.419 17.834 1.00 89.88 167 ARG A O 1
ATOM 1348 N N . ASP A 1 168 ? -15.654 1.682 19.125 1.00 86.88 168 ASP A N 1
ATOM 1349 C CA . ASP A 1 168 ? -14.391 2.251 19.619 1.00 86.88 168 ASP A CA 1
ATOM 1350 C C . ASP A 1 168 ? -13.256 1.660 18.768 1.00 86.88 168 ASP A C 1
ATOM 1352 O O . ASP A 1 168 ? -12.961 0.464 18.908 1.00 86.88 168 ASP A O 1
ATOM 1356 N N . PRO A 1 169 ? -12.664 2.424 17.829 1.00 74.19 169 PRO A N 1
ATOM 1357 C CA . PRO A 1 169 ? -11.634 1.896 16.951 1.00 74.19 169 PRO A CA 1
ATOM 1358 C C . PRO A 1 169 ? -10.414 1.489 17.780 1.00 74.19 169 PRO A C 1
ATOM 1360 O O . PRO A 1 169 ? -9.789 2.305 18.456 1.00 74.19 169 PRO A O 1
ATOM 1363 N N . ASP A 1 170 ? -10.065 0.204 17.719 1.00 72.75 170 ASP A N 1
ATOM 1364 C CA . ASP A 1 170 ? -8.877 -0.310 18.391 1.00 72.75 170 ASP A CA 1
ATOM 1365 C C . ASP A 1 170 ? -7.624 0.371 17.816 1.00 72.75 170 ASP A C 1
ATOM 1367 O O . ASP A 1 170 ? -7.439 0.432 16.595 1.00 72.75 170 ASP A O 1
ATOM 1371 N N . LEU A 1 171 ? -6.741 0.846 18.699 1.00 70.12 171 LEU A N 1
ATOM 1372 C CA . LEU A 1 171 ? -5.435 1.409 18.351 1.00 70.12 171 LEU A CA 1
ATOM 1373 C C . LEU A 1 171 ? -4.657 0.476 17.418 1.00 70.12 171 LEU A C 1
ATOM 1375 O O . LEU A 1 171 ? -3.997 0.950 16.496 1.00 70.12 171 LEU A O 1
ATOM 1379 N N . ALA A 1 172 ? -4.774 -0.843 17.606 1.00 73.06 172 ALA A N 1
ATOM 1380 C CA . ALA A 1 172 ? -4.143 -1.815 16.719 1.00 73.06 172 ALA A CA 1
ATOM 1381 C C . ALA A 1 172 ? -4.657 -1.692 15.275 1.00 73.06 172 ALA A C 1
ATOM 1383 O O . ALA A 1 172 ? -3.863 -1.674 14.338 1.00 73.06 172 ALA A O 1
ATOM 1384 N N . SER A 1 173 ? -5.971 -1.538 15.091 1.00 76.25 173 SER A N 1
ATOM 1385 C CA . SER A 1 173 ? -6.594 -1.402 13.768 1.00 76.25 173 SER A CA 1
ATOM 1386 C C . SER A 1 173 ? -6.137 -0.126 13.065 1.00 76.25 173 SER A C 1
ATOM 1388 O O . SER A 1 173 ? -5.779 -0.167 11.890 1.00 76.25 173 SER A O 1
ATOM 1390 N N . ILE A 1 174 ? -6.069 0.988 13.800 1.00 81.38 174 ILE A N 1
ATOM 1391 C CA . ILE A 1 174 ? -5.556 2.262 13.278 1.00 81.38 174 ILE A CA 1
ATOM 1392 C C . ILE A 1 174 ? -4.103 2.093 12.826 1.00 81.38 174 ILE A C 1
ATOM 1394 O O . ILE A 1 174 ? -3.768 2.441 11.697 1.00 81.38 174 ILE A O 1
ATOM 1398 N N . VAL A 1 175 ? -3.253 1.494 13.667 1.00 84.88 175 VAL A N 1
ATOM 1399 C CA . VAL A 1 175 ? -1.843 1.254 13.335 1.00 84.88 175 VAL A CA 1
ATOM 1400 C C . VAL A 1 175 ? -1.710 0.366 12.099 1.00 84.88 175 VAL A C 1
ATOM 1402 O O . VAL A 1 175 ? -0.934 0.701 11.207 1.00 84.88 175 VAL A O 1
ATOM 1405 N N . TYR A 1 176 ? -2.475 -0.724 11.990 1.00 86.25 176 TYR A N 1
ATOM 1406 C CA . TYR A 1 176 ? -2.427 -1.593 10.811 1.00 86.25 176 TYR A CA 1
ATOM 1407 C C . TYR A 1 176 ? -2.817 -0.855 9.530 1.00 86.25 176 TYR A C 1
ATOM 1409 O O . TYR A 1 176 ? -2.109 -0.966 8.527 1.00 86.25 176 TYR A O 1
ATOM 1417 N N . VAL A 1 177 ? -3.898 -0.069 9.565 1.00 88.75 177 VAL A N 1
ATOM 1418 C CA . VAL A 1 177 ? -4.343 0.729 8.414 1.00 88.75 177 VAL A CA 1
ATOM 1419 C C . VAL A 1 177 ? -3.289 1.768 8.035 1.00 88.75 177 VAL A C 1
ATOM 1421 O O . VAL A 1 177 ? -2.952 1.887 6.859 1.00 88.75 177 VAL A O 1
ATOM 1424 N N . SER A 1 178 ? -2.710 2.476 9.009 1.00 89.25 178 SER A N 1
ATOM 1425 C CA . SER A 1 178 ? -1.651 3.459 8.755 1.00 89.25 178 SER A CA 1
ATOM 1426 C C . SER A 1 178 ? -0.391 2.816 8.169 1.00 89.25 178 SER A C 1
ATOM 1428 O O . SER A 1 178 ? 0.149 3.304 7.180 1.00 89.25 178 SER A O 1
ATOM 1430 N N . VAL A 1 179 ? 0.059 1.691 8.727 1.00 90.88 179 VAL A N 1
ATOM 1431 C CA . VAL A 1 179 ? 1.245 0.961 8.254 1.00 90.88 179 VAL A CA 1
ATOM 1432 C C . VAL A 1 179 ? 1.042 0.429 6.832 1.00 90.88 179 VAL A C 1
ATOM 1434 O O . VAL A 1 179 ? 1.964 0.489 6.013 1.00 90.88 179 VAL A O 1
ATOM 1437 N N . PHE A 1 180 ? -0.163 -0.052 6.516 1.00 92.88 180 PHE A N 1
ATOM 1438 C CA . PHE A 1 180 ? -0.525 -0.482 5.168 1.00 92.88 180 PHE A CA 1
ATOM 1439 C C . PHE A 1 180 ? -0.606 0.694 4.185 1.00 92.88 180 PHE A C 1
ATOM 1441 O O . PHE A 1 180 ? -0.094 0.596 3.071 1.00 92.88 180 PHE A O 1
ATOM 1448 N N . ALA A 1 181 ? -1.184 1.826 4.591 1.00 93.88 181 ALA A N 1
ATOM 1449 C CA . ALA A 1 181 ? -1.241 3.028 3.761 1.00 93.88 181 ALA A CA 1
ATOM 1450 C C . ALA A 1 181 ? 0.164 3.533 3.386 1.00 93.88 181 ALA A C 1
ATOM 1452 O O . ALA A 1 181 ? 0.405 3.862 2.223 1.00 93.88 181 ALA A O 1
ATOM 1453 N N . LEU A 1 182 ? 1.114 3.505 4.330 1.00 95.19 182 LEU A N 1
ATOM 1454 C CA . LEU A 1 182 ? 2.523 3.811 4.057 1.00 95.19 182 LEU A CA 1
ATOM 1455 C C . LEU A 1 182 ? 3.135 2.838 3.039 1.00 95.19 182 LEU A C 1
ATOM 1457 O O . LEU A 1 182 ? 3.854 3.253 2.137 1.00 95.19 182 LEU A O 1
ATOM 1461 N N . LEU A 1 183 ? 2.811 1.543 3.111 1.00 96.19 183 LEU A N 1
ATOM 1462 C CA . LEU A 1 183 ? 3.306 0.569 2.131 1.00 96.19 183 LEU A CA 1
ATOM 1463 C C . LEU A 1 183 ? 2.829 0.902 0.709 1.00 96.19 183 LEU A C 1
ATOM 1465 O O . LEU A 1 183 ? 3.613 0.840 -0.240 1.00 96.19 183 LEU A O 1
ATOM 1469 N N . VAL A 1 184 ? 1.558 1.287 0.563 1.00 96.94 184 VAL A N 1
ATOM 1470 C CA . VAL A 1 184 ? 0.988 1.709 -0.725 1.00 96.94 184 VAL A CA 1
ATOM 1471 C C . VAL A 1 184 ? 1.671 2.982 -1.230 1.00 96.94 184 VAL A C 1
ATOM 1473 O O . VAL A 1 184 ? 2.082 3.038 -2.391 1.00 96.94 184 VAL A O 1
ATOM 1476 N N . GLN A 1 185 ? 1.855 3.980 -0.365 1.00 96.19 185 GLN A N 1
ATOM 1477 C CA . GLN A 1 185 ? 2.561 5.218 -0.705 1.00 96.19 185 GLN A CA 1
ATOM 1478 C C . GLN A 1 185 ? 4.003 4.953 -1.161 1.00 96.19 185 GLN A C 1
ATOM 1480 O O . GLN A 1 185 ? 4.447 5.499 -2.176 1.00 96.19 185 GLN A O 1
ATOM 1485 N N . SER A 1 186 ? 4.725 4.085 -0.454 1.00 97.19 186 SER A N 1
ATOM 1486 C CA . SER A 1 186 ? 6.080 3.671 -0.811 1.00 97.19 186 SER A CA 1
ATOM 1487 C C . SER A 1 186 ? 6.130 2.997 -2.189 1.00 97.19 186 SER A C 1
ATOM 1489 O O . SER A 1 186 ? 7.011 3.293 -3.002 1.00 97.19 186 SER A O 1
ATOM 1491 N N . ALA A 1 187 ? 5.154 2.140 -2.509 1.00 97.12 187 ALA A N 1
ATOM 1492 C CA . ALA A 1 187 ? 5.065 1.495 -3.819 1.00 97.12 187 ALA A CA 1
ATOM 1493 C C . ALA A 1 187 ? 4.868 2.518 -4.951 1.00 97.12 187 ALA A C 1
ATOM 1495 O O . ALA A 1 187 ? 5.569 2.463 -5.964 1.00 97.12 187 ALA A O 1
ATOM 1496 N N . VAL A 1 188 ? 3.971 3.490 -4.757 1.00 97.12 188 VAL A N 1
ATOM 1497 C CA . VAL A 1 188 ? 3.740 4.587 -5.713 1.00 97.12 188 VAL A CA 1
ATOM 1498 C C . VAL A 1 188 ? 4.999 5.442 -5.880 1.00 97.12 188 VAL A C 1
ATOM 1500 O O . VAL A 1 188 ? 5.412 5.731 -7.003 1.00 97.12 188 VAL A O 1
ATOM 1503 N N . THR A 1 189 ? 5.654 5.797 -4.777 1.00 96.00 189 THR A N 1
ATOM 1504 C CA . THR A 1 189 ? 6.882 6.603 -4.786 1.00 96.00 189 THR A CA 1
ATOM 1505 C C . THR A 1 189 ? 8.012 5.887 -5.522 1.00 96.00 189 THR A C 1
ATOM 1507 O O . THR A 1 189 ? 8.691 6.491 -6.356 1.00 96.00 189 THR A O 1
ATOM 1510 N N . TYR A 1 190 ? 8.182 4.581 -5.286 1.00 95.50 190 TYR A N 1
ATOM 1511 C CA . TYR A 1 190 ? 9.137 3.770 -6.033 1.00 95.50 190 TYR A CA 1
ATOM 1512 C C . TYR A 1 190 ? 8.803 3.727 -7.528 1.00 95.50 190 TYR A C 1
ATOM 1514 O O . TYR A 1 190 ? 9.708 3.846 -8.349 1.00 95.50 190 TYR A O 1
ATOM 1522 N N . ALA A 1 191 ? 7.528 3.585 -7.902 1.00 93.12 191 ALA A N 1
ATOM 1523 C CA . ALA A 1 191 ? 7.120 3.562 -9.305 1.00 93.12 191 ALA A CA 1
ATOM 1524 C C . ALA A 1 191 ? 7.463 4.880 -10.022 1.00 93.12 191 ALA A C 1
ATOM 1526 O O . ALA A 1 191 ? 8.033 4.857 -11.115 1.00 93.12 191 ALA A O 1
ATOM 1527 N N . ILE A 1 192 ? 7.202 6.022 -9.376 1.00 91.56 192 ILE A N 1
ATOM 1528 C CA . ILE A 1 192 ? 7.586 7.350 -9.879 1.00 91.56 192 ILE A CA 1
ATOM 1529 C C . ILE A 1 192 ? 9.110 7.452 -10.013 1.00 91.56 192 ILE A C 1
ATOM 1531 O O . ILE A 1 192 ? 9.619 7.894 -11.045 1.00 91.56 192 ILE A O 1
ATOM 1535 N N . PHE A 1 193 ? 9.859 7.016 -8.995 1.00 90.81 193 PHE A N 1
ATOM 1536 C CA . PHE A 1 193 ? 11.320 6.979 -9.048 1.00 90.81 193 PHE A CA 1
ATOM 1537 C C . PHE A 1 193 ? 11.822 6.108 -10.205 1.00 90.81 193 PHE A C 1
ATOM 1539 O O . PHE A 1 193 ? 12.675 6.546 -10.970 1.00 90.81 193 PHE A O 1
ATOM 1546 N N . HIS A 1 194 ? 11.282 4.902 -10.369 1.00 89.25 194 HIS A N 1
ATOM 1547 C CA . HIS A 1 194 ? 11.666 3.967 -11.421 1.00 89.25 194 HIS A CA 1
ATOM 1548 C C . HIS A 1 194 ? 11.443 4.569 -12.812 1.00 89.25 194 HIS A C 1
ATOM 1550 O O . HIS A 1 194 ? 12.347 4.513 -13.646 1.00 89.25 194 HIS A O 1
ATOM 1556 N N . TYR A 1 195 ? 10.275 5.175 -13.043 1.00 85.44 195 TYR A N 1
ATOM 1557 C CA . TYR A 1 195 ? 9.936 5.824 -14.311 1.00 85.44 195 TYR A CA 1
ATOM 1558 C C . TYR A 1 195 ? 10.877 6.992 -14.640 1.00 85.44 195 TYR A C 1
ATOM 1560 O O . TYR A 1 195 ? 11.332 7.119 -15.770 1.00 85.44 195 TYR A O 1
ATOM 1568 N N . ASN A 1 196 ? 11.231 7.810 -13.646 1.00 83.75 196 ASN A N 1
ATOM 1569 C CA . ASN A 1 196 ? 12.096 8.974 -13.857 1.00 83.75 196 ASN A CA 1
ATOM 1570 C C . ASN A 1 196 ? 13.598 8.635 -13.889 1.00 83.75 196 ASN A C 1
ATOM 1572 O O . ASN A 1 196 ? 14.398 9.380 -14.455 1.00 83.75 196 ASN A O 1
ATOM 1576 N N . TYR A 1 197 ? 14.018 7.545 -13.242 1.00 83.81 197 TYR A N 1
ATOM 1577 C CA . TYR A 1 197 ? 15.433 7.204 -13.074 1.00 83.81 197 TYR A CA 1
ATOM 1578 C C . TYR A 1 197 ? 15.989 6.319 -14.199 1.00 83.81 197 TYR A C 1
ATOM 1580 O O . TYR A 1 197 ? 17.171 6.443 -14.554 1.00 83.81 197 TYR A O 1
ATOM 1588 N N . ILE A 1 198 ? 15.169 5.414 -14.750 1.00 82.62 198 ILE A N 1
ATOM 1589 C CA . ILE A 1 198 ? 15.574 4.522 -15.841 1.00 82.62 198 ILE A CA 1
ATOM 1590 C C . ILE A 1 198 ? 15.259 5.197 -17.180 1.00 82.62 198 ILE A C 1
ATOM 1592 O O . ILE A 1 198 ? 14.089 5.349 -17.513 1.00 82.62 198 ILE A O 1
ATOM 1596 N N . PRO A 1 199 ? 16.275 5.582 -17.974 1.00 72.31 199 PRO A N 1
ATOM 1597 C CA . PRO A 1 199 ? 16.041 6.124 -19.304 1.00 72.31 199 PRO A CA 1
ATOM 1598 C C . PRO A 1 199 ? 15.571 5.025 -20.261 1.00 72.31 199 PRO A C 1
ATOM 1600 O O . PRO A 1 199 ? 15.876 3.841 -20.060 1.00 72.31 199 PRO A O 1
ATOM 1603 N N . ASP A 1 200 ? 14.923 5.426 -21.352 1.00 70.25 200 ASP A N 1
ATOM 1604 C CA . ASP A 1 200 ? 14.566 4.502 -22.421 1.00 70.25 200 ASP A CA 1
ATOM 1605 C C . ASP A 1 200 ? 15.781 3.711 -22.915 1.00 70.25 200 ASP A C 1
ATOM 1607 O O . ASP A 1 200 ? 16.894 4.219 -23.082 1.00 70.25 200 ASP A O 1
ATOM 1611 N N . ALA A 1 201 ? 15.553 2.417 -23.135 1.00 66.50 201 ALA A N 1
ATOM 1612 C CA . ALA A 1 201 ? 16.587 1.465 -23.515 1.00 66.50 201 ALA A CA 1
ATOM 1613 C C . ALA A 1 201 ? 17.288 1.835 -24.829 1.00 66.50 201 ALA A C 1
ATOM 1615 O O . ALA A 1 201 ? 18.486 1.579 -24.973 1.00 66.50 201 ALA A O 1
ATOM 1616 N N . ALA A 1 202 ? 16.526 2.386 -25.774 1.00 73.44 202 ALA A N 1
ATOM 1617 C CA . ALA A 1 202 ? 17.003 2.804 -27.075 1.00 73.44 202 ALA A CA 1
ATOM 1618 C C . ALA A 1 202 ? 16.139 3.953 -27.603 1.00 73.44 202 ALA A C 1
ATOM 1620 O O . ALA A 1 202 ? 14.924 3.807 -27.709 1.00 73.44 202 ALA A O 1
ATOM 1621 N N . LEU A 1 203 ? 16.768 5.064 -27.980 1.00 73.00 203 LEU A N 1
ATOM 1622 C CA . LEU A 1 203 ? 16.106 6.137 -28.724 1.00 73.00 203 LEU A CA 1
ATOM 1623 C C . LEU A 1 203 ? 16.303 5.871 -30.206 1.00 73.00 203 LEU A C 1
ATOM 1625 O O . LEU A 1 203 ? 17.436 5.644 -30.629 1.00 73.00 203 LEU A O 1
ATOM 1629 N N . GLN A 1 204 ? 15.226 5.881 -30.985 1.00 77.56 204 GLN A N 1
ATOM 1630 C CA . GLN A 1 204 ? 15.281 5.606 -32.416 1.00 77.56 204 GLN A CA 1
ATOM 1631 C C . GLN A 1 204 ? 14.707 6.775 -33.203 1.00 77.56 204 GLN A C 1
ATOM 1633 O O . GLN A 1 204 ? 13.524 7.081 -33.102 1.00 77.56 204 GLN A O 1
ATOM 1638 N N . PHE A 1 205 ? 15.539 7.349 -34.061 1.00 73.69 205 PHE A N 1
ATOM 1639 C CA . PHE A 1 205 ? 15.156 8.419 -34.968 1.00 73.69 205 PHE A CA 1
ATOM 1640 C C . PHE A 1 205 ? 15.176 7.884 -36.393 1.00 73.69 205 PHE A C 1
ATOM 1642 O O . PHE A 1 205 ? 16.188 7.329 -36.827 1.00 73.69 205 PHE A O 1
ATOM 1649 N N . THR A 1 206 ? 14.056 8.005 -37.102 1.00 76.62 206 THR A N 1
ATOM 1650 C CA . THR A 1 206 ? 13.968 7.627 -38.518 1.00 76.62 206 THR A CA 1
ATOM 1651 C C . THR A 1 206 ? 14.130 8.888 -39.350 1.00 76.62 206 THR A C 1
ATOM 1653 O O . THR A 1 206 ? 13.405 9.854 -39.142 1.00 76.62 206 THR A O 1
ATOM 1656 N N . LEU A 1 207 ? 15.108 8.882 -40.249 1.00 69.00 207 LEU A N 1
ATOM 1657 C CA . LEU A 1 207 ? 15.390 9.973 -41.171 1.00 69.00 207 LEU A CA 1
ATOM 1658 C C . LEU A 1 207 ? 14.675 9.691 -42.492 1.00 69.00 207 LEU A C 1
ATOM 1660 O O . LEU A 1 207 ? 14.940 8.663 -43.128 1.00 69.00 207 LEU A O 1
ATOM 1664 N N . ASP A 1 208 ? 13.814 10.617 -42.911 1.00 65.44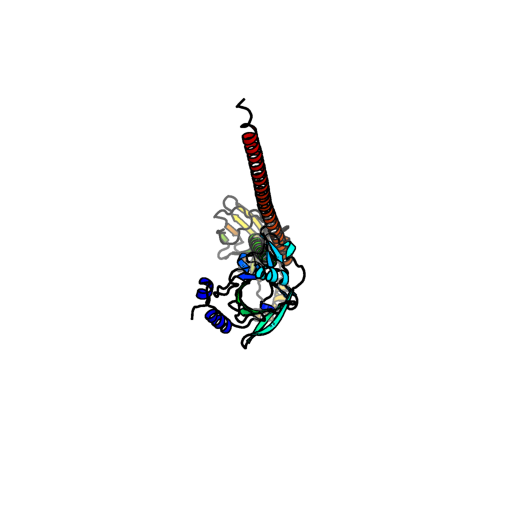 208 ASP A N 1
ATOM 1665 C CA . ASP A 1 208 ? 13.340 10.660 -44.290 1.00 65.44 208 ASP A CA 1
ATOM 1666 C C . ASP A 1 208 ? 14.522 11.054 -45.181 1.00 65.44 208 ASP A C 1
ATOM 1668 O O . ASP A 1 208 ? 15.196 12.057 -44.946 1.00 65.44 208 ASP A O 1
ATOM 1672 N N . TYR A 1 209 ? 14.811 10.232 -46.192 1.00 65.44 209 TYR A N 1
ATOM 1673 C CA . TYR A 1 209 ? 15.987 10.370 -47.055 1.00 65.44 209 TYR A CA 1
ATOM 1674 C C . TYR A 1 209 ? 15.580 10.730 -48.499 1.00 65.44 209 TYR A C 1
ATOM 1676 O O . TYR A 1 209 ? 15.681 9.889 -49.392 1.00 65.44 209 TYR A O 1
ATOM 1684 N N . PRO A 1 210 ? 15.074 11.953 -48.766 1.00 54.62 210 PRO A N 1
ATOM 1685 C CA . PRO A 1 210 ? 14.579 12.310 -50.095 1.00 54.62 210 PRO A CA 1
ATOM 1686 C C . PRO A 1 210 ? 15.673 12.745 -51.091 1.00 54.62 210 PRO A C 1
ATOM 1688 O O . PRO A 1 210 ? 15.438 12.670 -52.295 1.00 54.62 210 PRO A O 1
ATOM 1691 N N . GLN A 1 211 ? 16.845 13.228 -50.644 1.00 53.03 211 GLN A N 1
ATOM 1692 C CA . GLN A 1 211 ? 17.808 13.956 -51.506 1.00 53.03 211 GLN A CA 1
ATOM 1693 C C . GLN A 1 211 ? 19.286 13.801 -51.066 1.00 53.03 211 GLN A C 1
ATOM 1695 O O . GLN A 1 211 ? 20.030 14.774 -51.005 1.00 53.03 211 GLN A O 1
ATOM 1700 N N . HIS A 1 212 ? 19.745 12.596 -50.725 1.00 56.09 212 HIS A N 1
ATOM 1701 C CA . HIS A 1 212 ? 21.149 12.298 -50.362 1.00 56.09 212 HIS A CA 1
ATOM 1702 C C . HIS A 1 212 ? 21.730 12.960 -49.096 1.00 56.09 212 HIS A C 1
ATOM 1704 O O . HIS A 1 212 ? 22.800 12.568 -48.628 1.00 56.09 212 HIS A O 1
ATOM 1710 N N . HIS A 1 213 ? 20.984 13.887 -48.504 1.00 57.62 213 HIS A N 1
ATOM 1711 C CA . HIS A 1 213 ? 21.236 14.549 -47.235 1.00 57.62 213 HIS A CA 1
ATOM 1712 C C . HIS A 1 213 ? 19.994 14.380 -46.365 1.00 57.62 213 HIS A C 1
ATOM 1714 O O . HIS A 1 213 ? 18.880 14.625 -46.831 1.00 57.62 213 HIS A O 1
ATOM 1720 N N . ALA A 1 214 ? 20.179 13.953 -45.118 1.00 60.06 214 ALA A N 1
ATOM 1721 C CA . ALA A 1 214 ? 19.098 13.909 -44.146 1.00 60.06 214 ALA A CA 1
ATOM 1722 C C . ALA A 1 214 ? 19.540 14.617 -42.867 1.00 60.06 214 ALA A C 1
ATOM 1724 O O . ALA A 1 214 ? 20.585 14.293 -42.296 1.00 60.06 214 ALA A O 1
ATOM 1725 N N . VAL A 1 215 ? 18.742 15.601 -42.460 1.00 62.69 215 VAL A N 1
ATOM 1726 C CA . VAL A 1 215 ? 18.943 16.416 -41.263 1.00 62.69 215 VAL A CA 1
ATOM 1727 C C . VAL A 1 215 ? 17.747 16.183 -40.352 1.00 62.69 215 VAL A C 1
ATOM 1729 O O . VAL A 1 215 ? 16.606 16.283 -40.800 1.00 62.69 215 VAL A O 1
ATOM 1732 N N . ILE A 1 216 ? 18.007 15.864 -39.087 1.00 64.81 216 ILE A N 1
ATOM 1733 C CA . ILE A 1 216 ? 17.002 15.936 -38.025 1.00 64.81 216 ILE A CA 1
ATOM 1734 C C . ILE A 1 216 ? 17.358 17.087 -37.107 1.00 64.81 216 ILE A C 1
ATOM 1736 O O . ILE A 1 216 ? 18.471 17.141 -36.574 1.00 64.81 216 ILE A O 1
ATOM 1740 N N . ASP A 1 217 ? 16.373 17.948 -36.881 1.00 56.28 217 ASP A N 1
ATOM 1741 C CA . ASP A 1 217 ? 16.376 18.872 -35.762 1.00 56.28 217 ASP A CA 1
ATOM 1742 C C . ASP A 1 217 ? 15.955 18.097 -34.512 1.00 56.28 217 ASP A C 1
ATOM 1744 O O . ASP A 1 217 ? 14.835 17.587 -34.420 1.00 56.28 217 ASP A O 1
ATOM 1748 N N . PHE A 1 218 ? 16.850 17.995 -33.531 1.00 59.31 218 PHE A N 1
ATOM 1749 C CA . PHE A 1 218 ? 16.428 17.620 -32.192 1.00 59.31 218 PHE A CA 1
ATOM 1750 C C . PHE A 1 218 ? 15.756 18.847 -31.583 1.00 59.31 218 PHE A C 1
ATOM 1752 O O . PHE A 1 218 ? 16.420 19.697 -30.984 1.00 59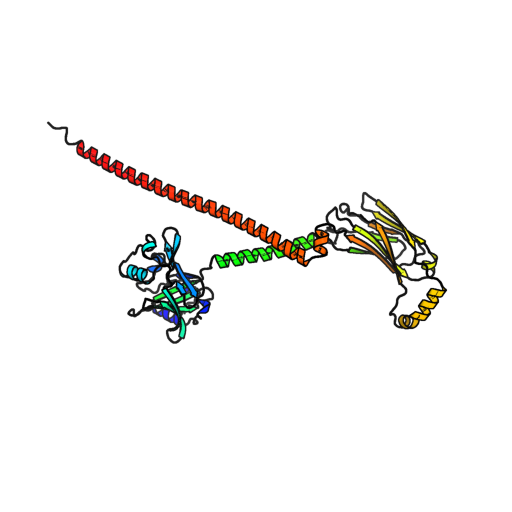.31 218 PHE A O 1
ATOM 1759 N N . VAL A 1 219 ? 14.435 18.955 -31.715 1.00 46.12 219 VAL A N 1
ATOM 1760 C CA . VAL A 1 219 ? 13.686 19.802 -30.787 1.00 46.12 219 VAL A CA 1
ATOM 1761 C C . VAL A 1 219 ? 13.694 19.056 -29.459 1.00 46.12 219 VAL A C 1
ATOM 1763 O O . VAL A 1 219 ? 12.905 18.141 -29.232 1.00 46.12 219 VAL A O 1
ATOM 1766 N N . ILE A 1 220 ? 14.666 19.391 -28.612 1.00 51.69 220 ILE A N 1
ATOM 1767 C CA . ILE A 1 220 ? 14.719 18.931 -27.226 1.00 51.69 220 ILE A CA 1
ATOM 1768 C C . ILE A 1 220 ? 13.682 19.768 -26.473 1.00 51.69 220 ILE A C 1
ATOM 1770 O O . ILE A 1 220 ? 14.028 20.739 -25.806 1.00 51.69 220 ILE A O 1
ATOM 1774 N N . ASP A 1 221 ? 12.407 19.467 -26.708 1.00 39.59 221 ASP A N 1
ATOM 1775 C CA . ASP A 1 221 ? 11.286 20.134 -26.053 1.00 39.59 221 ASP A CA 1
ATOM 1776 C C . ASP A 1 221 ? 11.064 19.526 -24.665 1.00 39.59 221 ASP A C 1
ATOM 1778 O O . ASP A 1 221 ? 11.345 18.342 -24.444 1.00 39.59 221 ASP A O 1
ATOM 1782 N N . ASP A 1 222 ? 10.494 20.308 -23.748 1.00 40.56 222 ASP A N 1
ATOM 1783 C CA . ASP A 1 222 ? 10.279 19.927 -22.342 1.00 40.56 222 ASP A CA 1
ATOM 1784 C C . ASP A 1 222 ? 9.415 18.653 -22.153 1.00 40.56 222 ASP A C 1
ATOM 1786 O O . ASP A 1 222 ? 9.359 18.111 -21.051 1.00 40.56 222 ASP A O 1
ATOM 1790 N N . ASN A 1 223 ? 8.794 18.116 -23.217 1.00 40.22 223 ASN A N 1
ATOM 1791 C CA . ASN A 1 223 ? 7.936 16.922 -23.190 1.00 40.22 223 ASN A CA 1
ATOM 1792 C C . ASN A 1 223 ? 8.316 15.793 -24.184 1.00 40.22 223 ASN A C 1
ATOM 1794 O O . ASN A 1 223 ? 7.548 14.844 -24.341 1.00 40.22 223 ASN A O 1
ATOM 1798 N N . GLY A 1 224 ? 9.475 15.838 -24.853 1.00 39.88 224 GLY A N 1
ATOM 1799 C CA . GLY A 1 224 ? 9.840 14.871 -25.904 1.00 39.88 224 GLY A CA 1
ATOM 1800 C C . GLY A 1 224 ? 11.165 14.157 -25.654 1.00 39.88 224 GLY A C 1
ATOM 1801 O O . GLY A 1 224 ? 12.171 14.543 -26.232 1.00 39.88 224 GLY A O 1
ATOM 1802 N N . ILE A 1 225 ? 11.156 13.138 -24.784 1.00 47.84 225 ILE A N 1
ATOM 1803 C CA . ILE A 1 225 ? 12.212 12.128 -24.550 1.00 47.84 225 ILE A CA 1
ATOM 1804 C C . ILE A 1 225 ? 13.630 12.568 -24.965 1.00 47.84 225 ILE A C 1
ATOM 1806 O O . ILE A 1 225 ? 14.142 12.191 -26.017 1.00 47.84 225 ILE A O 1
ATOM 1810 N N . LEU A 1 226 ? 14.270 13.327 -24.074 1.00 47.72 226 LEU A N 1
ATOM 1811 C CA . LEU A 1 226 ? 15.688 13.231 -23.698 1.00 47.72 226 LEU A CA 1
ATOM 1812 C C . LEU A 1 226 ? 15.946 14.050 -22.414 1.00 47.72 226 LEU A C 1
ATOM 1814 O O . LEU A 1 226 ? 16.959 14.726 -22.268 1.00 47.72 226 LEU A O 1
ATOM 1818 N N . THR A 1 227 ? 15.069 13.944 -21.408 1.00 43.56 227 THR A N 1
ATOM 1819 C CA . THR A 1 227 ? 15.392 14.314 -20.013 1.00 43.56 227 THR A CA 1
ATOM 1820 C C . THR A 1 227 ? 16.171 13.191 -19.331 1.00 43.56 227 THR A C 1
ATOM 1822 O O . THR A 1 227 ? 15.941 12.809 -18.188 1.00 43.56 227 THR A O 1
ATOM 1825 N N . THR A 1 228 ? 17.139 12.616 -20.032 1.00 42.72 228 THR A N 1
ATOM 1826 C CA . THR A 1 228 ? 18.018 11.617 -19.445 1.00 42.72 228 THR A CA 1
ATOM 1827 C C . THR A 1 228 ? 19.190 12.361 -18.846 1.00 42.72 228 THR A C 1
ATOM 1829 O O . THR A 1 228 ? 19.962 12.976 -19.576 1.00 42.72 228 THR A O 1
ATOM 1832 N N . SER A 1 229 ? 19.254 12.340 -17.513 1.00 51.72 229 SER A N 1
ATOM 1833 C CA . SER A 1 229 ? 20.367 12.744 -16.646 1.00 51.72 229 SER A CA 1
ATOM 1834 C C . SER A 1 229 ? 21.603 13.202 -17.432 1.00 51.72 229 SER A C 1
ATOM 1836 O O . SER A 1 229 ? 22.190 12.373 -18.121 1.00 51.72 229 SER A O 1
ATOM 1838 N N . SER A 1 230 ? 22.014 14.470 -17.288 1.00 53.81 230 SER A N 1
ATOM 1839 C CA . SER A 1 230 ? 23.099 15.197 -18.000 1.00 53.81 230 SER A CA 1
ATOM 1840 C C . SER A 1 230 ? 24.466 14.481 -18.170 1.00 53.81 230 SER A C 1
ATOM 1842 O O . SER A 1 230 ? 25.420 15.086 -18.654 1.00 53.81 230 SER A O 1
ATOM 1844 N N . ASN A 1 231 ? 24.606 13.226 -17.749 1.00 66.69 231 ASN A N 1
ATOM 1845 C CA . ASN A 1 231 ? 25.805 12.407 -17.818 1.00 66.69 231 ASN A CA 1
ATOM 1846 C C . ASN A 1 231 ? 25.546 10.932 -18.223 1.00 66.69 231 ASN A C 1
ATOM 1848 O O . ASN A 1 231 ? 26.387 10.068 -17.977 1.00 66.69 231 ASN A O 1
ATOM 1852 N N . GLN A 1 232 ? 24.378 10.597 -18.785 1.00 77.00 232 GLN A N 1
ATOM 1853 C CA . GLN A 1 232 ? 24.099 9.243 -19.278 1.00 77.00 232 GLN A CA 1
ATOM 1854 C C . GLN A 1 232 ? 24.877 8.984 -20.577 1.00 77.00 232 GLN A C 1
ATOM 1856 O O . GLN A 1 232 ? 24.792 9.766 -21.522 1.00 77.00 232 GLN A O 1
ATOM 1861 N N . LYS A 1 233 ? 25.633 7.880 -20.617 1.00 83.75 233 LYS A N 1
ATOM 1862 C CA . LYS A 1 233 ? 26.381 7.446 -21.805 1.00 83.75 233 LYS A CA 1
ATOM 1863 C C . LYS A 1 233 ? 25.512 6.595 -22.726 1.00 83.75 233 LYS A C 1
ATOM 1865 O O . LYS A 1 233 ? 24.731 5.769 -22.237 1.00 83.75 233 LYS A O 1
ATOM 1870 N N . TYR A 1 234 ? 25.706 6.768 -24.028 1.00 84.81 234 TYR A N 1
ATOM 1871 C CA . TYR A 1 234 ? 25.008 6.059 -25.092 1.00 84.81 234 TYR A CA 1
ATOM 1872 C C . TYR A 1 234 ? 25.984 5.436 -26.094 1.00 84.81 234 TYR A C 1
ATOM 1874 O O . TYR A 1 234 ? 26.933 6.092 -26.528 1.00 84.81 234 TYR A O 1
ATOM 1882 N N . ASP A 1 235 ? 25.697 4.200 -26.502 1.00 88.69 235 ASP A N 1
ATOM 1883 C CA . ASP A 1 235 ? 26.238 3.615 -27.729 1.00 88.69 235 ASP A CA 1
ATOM 1884 C C . ASP A 1 235 ? 25.382 4.094 -28.905 1.00 88.69 235 ASP A C 1
ATOM 1886 O O . ASP A 1 235 ? 24.166 3.886 -28.927 1.00 88.69 235 ASP A O 1
ATOM 1890 N N . VAL A 1 236 ? 26.000 4.751 -29.881 1.00 88.25 236 VAL A N 1
ATOM 1891 C CA . VAL A 1 236 ? 25.304 5.316 -31.041 1.00 88.25 236 VAL A CA 1
ATOM 1892 C C . VAL A 1 236 ? 25.610 4.471 -32.263 1.00 88.25 236 VAL A C 1
ATOM 1894 O O . VAL A 1 236 ? 26.774 4.271 -32.615 1.00 88.25 236 VAL A O 1
ATOM 1897 N N . GLN A 1 237 ? 24.565 4.005 -32.940 1.00 92.25 237 GLN A N 1
ATOM 1898 C CA . GLN A 1 237 ? 24.694 3.256 -34.185 1.00 92.25 237 GLN A CA 1
ATOM 1899 C C . GLN A 1 237 ? 23.730 3.759 -35.254 1.00 92.25 237 GLN A C 1
ATOM 1901 O O . GLN A 1 237 ? 22.598 4.163 -34.984 1.00 92.25 237 GLN A O 1
ATOM 1906 N N . LEU A 1 238 ? 24.185 3.678 -36.496 1.00 90.25 238 LEU A N 1
ATOM 1907 C CA . LEU A 1 238 ? 23.426 3.983 -37.693 1.00 90.25 238 LEU A CA 1
ATOM 1908 C C . LEU A 1 238 ? 22.975 2.674 -38.344 1.00 90.25 238 LEU A C 1
ATOM 1910 O O . LEU A 1 238 ? 23.796 1.842 -38.717 1.00 90.25 238 LEU A O 1
ATOM 1914 N N . SER A 1 239 ? 21.669 2.487 -38.488 1.00 91.62 239 SER A N 1
ATOM 1915 C CA . SER A 1 239 ? 21.069 1.376 -39.224 1.00 91.62 239 SER A CA 1
ATOM 1916 C C . SER A 1 239 ? 20.580 1.856 -40.588 1.00 91.62 239 SER A C 1
ATOM 1918 O O . SER A 1 239 ? 19.657 2.665 -40.665 1.00 91.62 239 SER A O 1
ATOM 1920 N N . LEU A 1 240 ? 21.168 1.328 -41.660 1.00 89.56 240 LEU A N 1
ATOM 1921 C CA . LEU A 1 240 ? 20.744 1.566 -43.039 1.00 89.56 240 LEU A CA 1
ATOM 1922 C C . LEU A 1 240 ? 19.944 0.367 -43.544 1.00 89.56 240 LEU A C 1
ATOM 1924 O O . LEU A 1 240 ? 20.423 -0.766 -43.490 1.00 89.56 240 LEU A O 1
ATOM 1928 N N . PHE A 1 241 ? 18.742 0.615 -44.057 1.00 89.69 241 PHE A N 1
ATOM 1929 C CA . PHE A 1 241 ? 17.947 -0.382 -44.769 1.00 89.69 241 PHE A CA 1
ATOM 1930 C C . PHE A 1 241 ? 18.073 -0.124 -46.266 1.00 89.69 241 PHE A C 1
ATOM 1932 O O . PHE A 1 241 ? 17.625 0.911 -46.752 1.00 89.69 241 PHE A O 1
ATOM 1939 N N . LEU A 1 242 ? 18.703 -1.045 -46.988 1.00 88.44 242 LEU A N 1
ATOM 1940 C CA . LEU A 1 242 ? 19.138 -0.863 -48.373 1.00 88.44 242 LEU A CA 1
ATOM 1941 C C . LEU A 1 242 ? 18.484 -1.924 -49.281 1.00 88.44 242 LEU A C 1
ATOM 1943 O O . LEU A 1 242 ? 18.429 -3.088 -48.876 1.00 88.44 242 LEU A O 1
ATOM 1947 N N . PRO A 1 243 ? 18.030 -1.585 -50.502 1.00 88.44 243 PRO A N 1
ATOM 1948 C CA . PRO A 1 243 ? 17.725 -2.578 -51.531 1.00 88.44 243 PRO A CA 1
ATOM 1949 C C . PRO A 1 243 ? 18.982 -3.298 -52.022 1.00 88.44 243 PRO A C 1
ATOM 1951 O O . PRO A 1 243 ? 20.045 -2.681 -52.156 1.00 88.44 243 PRO A O 1
ATOM 1954 N N . ASP A 1 244 ? 18.842 -4.567 -52.410 1.00 84.50 244 ASP A N 1
ATOM 1955 C CA . ASP A 1 244 ? 19.859 -5.271 -53.202 1.00 84.50 244 ASP A CA 1
ATOM 1956 C C . ASP A 1 244 ? 19.808 -4.840 -54.687 1.00 84.50 244 ASP A C 1
ATOM 1958 O O . ASP A 1 244 ? 19.366 -5.569 -55.580 1.00 84.50 244 ASP A O 1
ATOM 1962 N N . SER A 1 245 ? 20.252 -3.612 -54.975 1.00 86.44 245 SER A N 1
ATOM 1963 C CA . SER A 1 245 ? 20.259 -3.023 -56.322 1.00 86.44 245 SER A CA 1
ATOM 1964 C C . SER A 1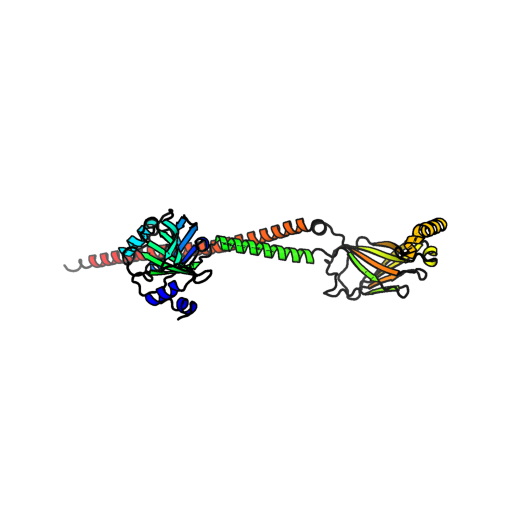 245 ? 21.652 -3.076 -56.984 1.00 86.44 245 SER A C 1
ATOM 1966 O O . SER A 1 245 ? 22.673 -3.064 -56.290 1.00 86.44 245 SER A O 1
ATOM 1968 N N . PRO A 1 246 ? 21.751 -3.122 -58.333 1.00 87.12 246 PRO A N 1
ATOM 1969 C CA . PRO A 1 246 ? 23.036 -3.022 -59.035 1.00 87.12 246 PRO A CA 1
ATOM 1970 C C . PRO A 1 246 ? 23.934 -1.848 -58.594 1.00 87.12 246 PRO A C 1
ATOM 1972 O O . PRO A 1 246 ? 25.113 -2.108 -58.345 1.00 87.12 246 PRO A O 1
ATOM 1975 N N . PRO A 1 247 ? 23.428 -0.604 -58.442 1.00 86.06 247 PRO A N 1
ATOM 1976 C CA . PRO A 1 247 ? 24.254 0.519 -57.989 1.00 86.06 247 PRO A CA 1
ATOM 1977 C C . PRO A 1 247 ? 24.773 0.337 -56.556 1.00 86.06 247 PRO A C 1
ATOM 1979 O O . PRO A 1 247 ? 25.950 0.583 -56.306 1.00 86.06 247 PRO A O 1
ATOM 1982 N N . ASN A 1 248 ? 23.954 -0.195 -55.643 1.00 88.81 248 ASN A N 1
ATOM 1983 C CA . ASN A 1 248 ? 24.381 -0.488 -54.273 1.00 88.81 248 ASN A CA 1
ATOM 1984 C C . ASN A 1 248 ? 25.495 -1.541 -54.231 1.00 88.81 248 ASN A C 1
ATOM 1986 O O . ASN A 1 248 ? 26.474 -1.390 -53.506 1.00 88.81 248 ASN A O 1
ATOM 1990 N N . ARG A 1 249 ? 25.395 -2.593 -55.049 1.00 85.62 249 ARG A N 1
ATOM 1991 C CA . ARG A 1 249 ? 26.426 -3.642 -55.119 1.00 85.62 249 ARG A CA 1
ATOM 1992 C C . ARG A 1 249 ? 27.755 -3.149 -55.683 1.00 85.62 249 ARG A C 1
ATOM 1994 O O . ARG A 1 249 ? 28.803 -3.608 -55.238 1.00 85.62 249 ARG A O 1
ATOM 2001 N N . ALA A 1 250 ? 27.717 -2.231 -56.648 1.00 85.69 250 ALA A N 1
ATOM 2002 C CA . ALA A 1 250 ? 28.924 -1.662 -57.245 1.00 85.69 250 ALA A CA 1
ATOM 2003 C C . ALA A 1 250 ? 29.723 -0.798 -56.253 1.00 85.69 250 ALA A C 1
ATOM 2005 O O . ALA A 1 250 ? 30.926 -0.615 -56.421 1.00 85.69 250 ALA A O 1
ATOM 2006 N N . LEU A 1 251 ? 29.068 -0.290 -55.204 1.00 82.81 251 LEU A N 1
ATOM 2007 C CA . LEU A 1 251 ? 29.664 0.614 -54.223 1.00 82.81 251 LEU A CA 1
ATOM 2008 C C . LEU A 1 251 ? 30.622 -0.052 -53.226 1.00 82.81 251 LEU A C 1
ATOM 2010 O O . LEU A 1 251 ? 31.199 0.689 -52.443 1.00 82.81 251 LEU A O 1
ATOM 2014 N N . HIS A 1 252 ? 30.830 -1.379 -53.262 1.00 81.62 252 HIS A N 1
ATOM 2015 C CA . HIS A 1 252 ? 31.741 -2.154 -52.393 1.00 81.62 252 HIS A CA 1
ATOM 2016 C C . HIS A 1 252 ? 31.860 -1.593 -50.959 1.00 81.62 252 HIS A C 1
ATOM 2018 O O . HIS A 1 252 ? 31.066 -1.956 -50.092 1.00 81.62 252 HIS A O 1
ATOM 2024 N N . SER A 1 253 ? 32.819 -0.685 -50.738 1.00 87.12 253 SER A N 1
ATOM 2025 C CA . SER A 1 253 ? 32.956 0.127 -49.529 1.00 87.12 253 SER A CA 1
ATOM 2026 C C . SER A 1 253 ? 32.677 1.599 -49.825 1.00 87.12 253 SER A C 1
ATOM 2028 O O . SER A 1 253 ? 33.300 2.192 -50.706 1.00 87.12 253 SER A O 1
ATOM 2030 N N . PHE A 1 254 ? 31.829 2.221 -49.014 1.00 89.62 254 PHE A N 1
ATOM 2031 C CA . PHE A 1 254 ? 31.447 3.619 -49.136 1.00 89.62 254 PHE A CA 1
ATOM 2032 C C . PHE A 1 254 ? 31.706 4.416 -47.845 1.00 89.62 254 PHE A C 1
ATOM 2034 O O . PHE A 1 254 ? 31.644 3.866 -46.737 1.00 89.62 254 PHE A O 1
ATOM 2041 N N . PRO A 1 255 ? 32.023 5.720 -47.964 1.00 89.88 255 PRO A N 1
ATOM 2042 C CA . PRO A 1 255 ? 32.142 6.601 -46.813 1.00 89.88 255 PRO A CA 1
ATOM 2043 C C . PRO A 1 255 ? 30.759 6.964 -46.264 1.00 89.88 255 PRO A C 1
ATOM 2045 O O . PRO A 1 255 ? 29.812 7.177 -47.018 1.00 89.88 255 PRO A O 1
ATOM 2048 N N . VAL A 1 256 ? 30.671 7.073 -44.943 1.00 89.56 256 VAL A N 1
ATOM 2049 C CA . VAL A 1 256 ? 29.511 7.598 -44.223 1.00 89.56 256 VAL A CA 1
ATOM 2050 C C . VAL A 1 256 ? 30.009 8.693 -43.299 1.00 89.56 256 VAL A C 1
ATOM 2052 O O . VAL A 1 256 ? 30.925 8.463 -42.508 1.00 89.56 256 VAL A O 1
ATOM 2055 N N . VAL A 1 257 ? 29.431 9.885 -43.405 1.00 88.50 257 VAL A N 1
ATOM 2056 C CA . VAL A 1 257 ? 29.806 11.019 -42.559 1.00 88.50 257 VAL A CA 1
ATOM 2057 C C . VAL A 1 257 ? 28.613 11.389 -41.698 1.00 88.50 257 VAL A C 1
ATOM 2059 O O . VAL A 1 257 ? 27.527 11.646 -42.208 1.00 88.50 257 VAL A O 1
ATOM 2062 N N . VAL A 1 258 ? 28.817 11.391 -40.385 1.00 87.38 258 VAL A N 1
ATOM 2063 C CA . VAL A 1 258 ? 27.804 11.808 -39.413 1.00 87.38 258 VAL A CA 1
ATOM 2064 C C . VAL A 1 258 ? 28.296 13.082 -38.750 1.00 87.38 258 VAL A C 1
ATOM 2066 O O . VAL A 1 258 ? 29.365 13.084 -38.139 1.00 87.38 258 VAL A O 1
ATOM 2069 N N . VAL A 1 259 ? 27.535 14.161 -38.890 1.00 85.88 259 VAL A N 1
ATOM 2070 C CA . VAL A 1 259 ? 27.819 15.456 -38.273 1.00 85.88 259 VAL A CA 1
ATOM 2071 C C . VAL A 1 259 ? 26.775 15.693 -37.198 1.00 85.88 259 VAL A C 1
ATOM 2073 O O . VAL A 1 259 ? 25.583 15.791 -37.477 1.00 85.88 259 VAL A O 1
ATOM 2076 N N . LEU A 1 260 ? 27.229 15.781 -35.956 1.00 81.31 260 LEU A N 1
ATOM 2077 C CA . LEU A 1 260 ? 26.407 16.231 -34.850 1.00 81.31 260 LEU A CA 1
ATOM 2078 C C . LEU A 1 260 ? 26.771 17.678 -34.538 1.00 81.31 260 LEU A C 1
ATOM 2080 O O . LEU A 1 260 ? 27.879 17.970 -34.080 1.00 81.31 260 LEU A O 1
ATOM 2084 N N . ASN A 1 261 ? 25.817 18.570 -34.754 1.00 79.25 261 ASN A N 1
ATOM 2085 C CA . ASN A 1 261 ? 25.914 19.955 -34.345 1.00 79.25 261 ASN A CA 1
ATOM 2086 C C . ASN A 1 261 ? 25.130 20.131 -33.044 1.00 79.25 261 ASN A C 1
ATOM 2088 O O . ASN A 1 261 ? 23.948 19.820 -32.998 1.00 79.25 261 ASN A O 1
ATOM 2092 N N . SER A 1 262 ? 25.769 20.600 -31.975 1.00 69.25 262 SER A N 1
ATOM 2093 C CA . SER A 1 262 ? 25.096 20.871 -30.694 1.00 69.25 262 SER A CA 1
ATOM 2094 C C . SER A 1 262 ? 25.116 22.350 -30.314 1.00 69.25 262 SER A C 1
ATOM 2096 O O . SER A 1 262 ? 24.970 22.664 -29.138 1.00 69.25 262 SER A O 1
ATOM 2098 N N . GLY A 1 263 ? 25.328 23.261 -31.273 1.00 70.88 263 GLY A N 1
ATOM 2099 C CA . GLY A 1 263 ? 25.484 24.699 -31.032 1.00 70.88 263 GLY A CA 1
ATOM 2100 C C . GLY A 1 263 ? 26.963 25.102 -30.961 1.00 70.88 263 GLY A C 1
ATOM 2101 O O . GLY A 1 263 ? 27.560 25.362 -32.002 1.00 70.88 263 GLY A O 1
ATOM 2102 N N . PRO A 1 264 ? 27.608 25.146 -29.774 1.00 67.44 264 PRO A N 1
ATOM 2103 C CA . PRO A 1 264 ? 29.012 25.555 -29.645 1.00 67.44 264 PRO A CA 1
ATOM 2104 C C . PRO A 1 264 ? 30.021 24.436 -29.959 1.00 67.44 264 PRO A C 1
ATOM 2106 O O . PRO A 1 264 ? 31.228 24.645 -29.862 1.00 67.44 264 PRO A O 1
ATOM 2109 N N . THR A 1 265 ? 29.573 23.216 -30.259 1.00 71.69 265 THR A N 1
ATOM 2110 C CA . THR A 1 265 ? 30.450 22.078 -30.568 1.00 71.69 265 THR A CA 1
ATOM 2111 C C . THR A 1 265 ? 29.895 21.315 -31.760 1.00 71.69 265 THR A C 1
ATOM 2113 O O . THR A 1 265 ? 28.735 20.907 -31.744 1.00 71.69 265 THR A O 1
ATOM 2116 N N . VAL A 1 266 ? 30.749 21.099 -32.761 1.00 80.62 266 VAL A N 1
ATOM 2117 C CA . VAL A 1 266 ? 30.475 20.244 -33.918 1.00 80.62 266 VAL A CA 1
ATOM 2118 C C . VAL A 1 266 ? 31.363 19.012 -33.806 1.00 80.62 266 VAL A C 1
ATOM 2120 O O . VAL A 1 266 ? 32.584 19.130 -33.704 1.00 80.62 266 VAL A O 1
ATOM 2123 N N . GLN A 1 267 ? 30.751 17.832 -33.783 1.00 82.62 267 GLN A N 1
ATOM 2124 C CA . GLN A 1 267 ? 31.454 16.552 -33.818 1.00 82.62 267 GLN A CA 1
ATOM 2125 C C . GLN A 1 267 ? 31.187 15.877 -35.157 1.00 82.62 267 GLN A C 1
ATOM 2127 O O . GLN A 1 267 ? 30.036 15.674 -35.533 1.00 82.62 267 GLN A O 1
ATOM 2132 N N . GLN A 1 268 ? 32.253 15.516 -35.867 1.00 87.31 268 GLN A N 1
ATOM 2133 C CA . GLN A 1 268 ? 32.169 14.845 -37.158 1.00 87.31 268 GLN A CA 1
ATOM 2134 C C . GLN A 1 268 ? 32.801 13.458 -37.065 1.00 87.31 268 GLN A C 1
ATOM 2136 O O . GLN A 1 268 ? 33.949 13.309 -36.646 1.00 87.31 268 GLN A O 1
ATOM 2141 N N . PHE A 1 269 ? 32.046 12.443 -37.474 1.00 88.75 269 PHE A N 1
ATOM 2142 C CA . PHE A 1 269 ? 32.479 11.054 -37.500 1.00 88.75 269 PHE A CA 1
ATOM 2143 C C . PHE A 1 269 ? 32.596 10.596 -38.951 1.00 88.75 269 PHE A C 1
ATOM 2145 O O . PHE A 1 269 ? 31.610 10.584 -39.689 1.00 88.75 269 PHE A O 1
ATOM 2152 N N . HIS A 1 270 ? 33.806 10.213 -39.354 1.00 89.81 270 HIS A N 1
ATOM 2153 C CA . HIS A 1 270 ? 34.077 9.642 -40.669 1.00 89.81 270 HIS A CA 1
ATOM 2154 C C . HIS A 1 270 ? 34.148 8.124 -40.551 1.00 89.81 270 HIS A C 1
ATOM 2156 O O . HIS A 1 270 ? 35.104 7.569 -40.011 1.00 89.81 270 HIS A O 1
ATOM 2162 N N . LEU A 1 271 ? 33.125 7.455 -41.060 1.00 89.88 271 LEU A N 1
ATOM 2163 C CA . LEU A 1 271 ? 32.964 6.012 -40.996 1.00 89.88 271 LEU A CA 1
ATOM 2164 C C . LEU A 1 271 ? 33.123 5.425 -42.400 1.00 89.88 271 LEU A C 1
ATOM 2166 O O . LEU A 1 271 ? 32.870 6.083 -43.412 1.00 89.88 271 LEU A O 1
ATOM 2170 N N . ARG A 1 272 ? 33.541 4.163 -42.473 1.00 89.50 272 ARG A N 1
ATOM 2171 C CA . ARG A 1 272 ? 33.518 3.378 -43.710 1.00 89.50 272 ARG A CA 1
ATOM 2172 C C . ARG A 1 272 ? 32.694 2.132 -43.474 1.00 89.50 272 ARG A C 1
ATOM 2174 O O . ARG A 1 272 ? 32.900 1.432 -42.487 1.00 89.50 272 ARG A O 1
ATOM 2181 N N . SER A 1 273 ? 31.775 1.863 -44.387 1.00 90.12 273 SER A N 1
ATOM 2182 C CA . SER A 1 273 ? 30.976 0.646 -44.362 1.00 90.12 273 SER A CA 1
ATOM 2183 C C . SER A 1 273 ? 30.805 0.103 -45.770 1.00 90.12 273 SER A C 1
ATOM 2185 O O . SER A 1 273 ? 31.166 0.761 -46.742 1.00 90.12 273 SER A O 1
ATOM 2187 N N . GLY A 1 274 ? 30.311 -1.119 -45.887 1.00 87.25 274 GLY A N 1
ATOM 2188 C CA . GLY A 1 274 ? 30.171 -1.791 -47.165 1.00 87.25 274 GLY A CA 1
ATOM 2189 C C . GLY A 1 274 ? 29.097 -2.856 -47.105 1.00 87.25 274 GLY A C 1
ATOM 2190 O O . GLY A 1 274 ? 28.786 -3.390 -46.038 1.00 87.25 274 GLY A O 1
ATOM 2191 N N . LEU A 1 275 ? 28.519 -3.152 -48.262 1.00 85.81 275 LEU A N 1
ATOM 2192 C CA . LEU A 1 275 ? 27.590 -4.266 -48.378 1.00 85.81 275 LEU A CA 1
ATOM 2193 C C . LEU A 1 275 ? 28.384 -5.577 -48.382 1.00 85.81 275 LEU A C 1
ATOM 2195 O O . LEU A 1 275 ? 29.421 -5.659 -49.048 1.00 85.81 275 LEU A O 1
ATOM 2199 N N . PRO A 1 276 ? 27.923 -6.612 -47.660 1.00 83.88 276 PRO A N 1
ATOM 2200 C CA . PRO A 1 276 ? 28.561 -7.916 -47.716 1.00 83.88 276 PRO A CA 1
ATOM 2201 C C . PRO A 1 276 ? 28.534 -8.426 -49.159 1.00 83.88 276 PRO A C 1
ATOM 2203 O O . PRO A 1 276 ? 27.486 -8.450 -49.806 1.00 83.88 276 PRO A O 1
ATOM 2206 N N . TYR A 1 277 ? 29.700 -8.815 -49.671 1.00 84.81 277 TYR A N 1
ATOM 2207 C CA . TYR A 1 277 ? 29.813 -9.312 -51.034 1.00 84.81 277 TYR A CA 1
ATOM 2208 C C . TYR A 1 277 ? 29.135 -10.678 -51.162 1.00 84.81 277 TYR A C 1
ATOM 2210 O O . TYR A 1 277 ? 29.419 -11.604 -50.403 1.00 84.81 277 TYR A O 1
ATOM 2218 N N . VAL A 1 278 ? 28.266 -10.807 -52.162 1.00 85.81 278 VAL A N 1
ATOM 2219 C CA . VAL A 1 278 ? 27.637 -12.070 -52.551 1.00 85.81 278 VAL A CA 1
ATOM 2220 C C . VAL A 1 278 ? 27.963 -12.312 -54.018 1.00 85.81 278 VAL A C 1
ATOM 2222 O O . VAL A 1 278 ? 27.740 -11.433 -54.855 1.00 85.81 278 VAL A O 1
ATOM 2225 N N . SER A 1 279 ? 28.500 -13.494 -54.329 1.00 89.19 279 SER A N 1
ATOM 2226 C CA . SER A 1 279 ? 28.876 -13.838 -55.701 1.00 89.19 279 SER A CA 1
ATOM 2227 C C . SER A 1 279 ? 27.647 -13.932 -56.609 1.00 89.19 279 SER A C 1
ATOM 2229 O O . SER A 1 279 ? 26.520 -14.179 -56.159 1.00 89.19 279 SER A O 1
ATOM 2231 N N . HIS A 1 280 ? 27.861 -13.729 -57.909 1.00 89.12 280 HIS A N 1
ATOM 2232 C CA . HIS A 1 280 ? 26.785 -13.778 -58.894 1.00 89.12 280 HIS A CA 1
ATOM 2233 C C . HIS A 1 280 ? 26.099 -15.153 -58.911 1.00 89.12 280 HIS A C 1
ATOM 2235 O O . HIS A 1 280 ? 24.872 -15.246 -58.917 1.00 89.12 280 HIS A O 1
ATOM 2241 N N . GLU A 1 281 ? 26.901 -16.213 -58.850 1.00 92.56 281 GLU A N 1
ATOM 2242 C CA . GLU A 1 281 ? 26.479 -17.613 -58.865 1.00 92.56 281 GLU A CA 1
ATOM 2243 C C . GLU A 1 281 ? 25.649 -17.942 -57.624 1.00 92.56 281 GLU A C 1
ATOM 2245 O O . GLU A 1 281 ? 24.563 -18.514 -57.729 1.00 92.56 281 GLU A O 1
ATOM 2250 N N . LEU A 1 282 ? 26.117 -17.514 -56.447 1.00 89.62 282 LEU A N 1
ATOM 2251 C CA . LEU A 1 282 ? 25.423 -17.747 -55.186 1.00 89.62 282 LEU A CA 1
ATOM 2252 C C . LEU A 1 282 ? 24.088 -16.997 -55.128 1.00 89.62 282 LEU A C 1
ATOM 2254 O O . LEU A 1 282 ? 23.112 -17.511 -54.582 1.00 89.62 282 LEU A O 1
ATOM 2258 N N . ARG A 1 283 ? 24.008 -15.802 -55.722 1.00 87.25 283 ARG A N 1
ATOM 2259 C CA . ARG A 1 283 ? 22.749 -15.055 -55.817 1.00 87.25 283 ARG A CA 1
ATOM 2260 C C . ARG A 1 283 ? 21.749 -15.749 -56.734 1.00 87.25 283 ARG A C 1
ATOM 2262 O O . ARG A 1 283 ? 20.585 -15.854 -56.361 1.00 87.25 283 ARG A O 1
ATOM 2269 N N . LEU A 1 284 ? 22.183 -16.236 -57.898 1.00 89.88 284 LEU A N 1
ATOM 2270 C CA . LEU A 1 284 ? 21.314 -17.007 -58.792 1.00 89.88 284 LEU A CA 1
ATOM 2271 C C . LEU A 1 284 ? 20.806 -18.275 -58.110 1.00 89.88 284 LEU A C 1
ATOM 2273 O O . LEU A 1 284 ? 19.616 -18.563 -58.185 1.00 89.88 284 LEU A O 1
ATOM 2277 N N . LEU A 1 285 ? 21.675 -18.977 -57.380 1.00 92.38 285 LEU A N 1
ATOM 2278 C CA . LEU A 1 285 ? 21.277 -20.134 -56.585 1.00 92.38 285 LEU A CA 1
ATOM 2279 C C . LEU A 1 285 ? 20.259 -19.750 -55.502 1.00 92.38 285 LEU A C 1
ATOM 2281 O O . LEU A 1 285 ? 19.260 -20.438 -55.329 1.00 92.38 285 LEU A O 1
ATOM 2285 N N . ARG A 1 286 ? 20.465 -18.628 -54.801 1.00 88.06 286 ARG A N 1
ATOM 2286 C CA . ARG A 1 286 ? 19.539 -18.127 -53.773 1.00 88.06 286 ARG A CA 1
ATOM 2287 C C . ARG A 1 286 ? 18.187 -17.727 -54.361 1.00 88.06 286 ARG A C 1
ATOM 2289 O O . ARG A 1 286 ? 17.160 -18.027 -53.762 1.00 88.06 286 ARG A O 1
ATOM 2296 N N . LEU A 1 287 ? 18.178 -17.086 -55.527 1.00 87.38 287 LEU A N 1
ATOM 2297 C CA . LEU A 1 287 ? 16.963 -16.755 -56.271 1.00 87.38 287 LEU A CA 1
ATOM 2298 C C . LEU A 1 287 ? 16.239 -18.027 -56.722 1.00 87.38 287 LEU A C 1
ATOM 2300 O O . LEU A 1 287 ? 15.043 -18.147 -56.492 1.00 87.38 287 LEU A O 1
ATOM 2304 N N . ALA A 1 288 ? 16.962 -19.001 -57.276 1.00 90.06 288 ALA A N 1
ATOM 2305 C CA . ALA A 1 288 ? 16.419 -20.285 -57.720 1.00 90.06 288 ALA A CA 1
ATOM 2306 C C . ALA A 1 288 ? 15.987 -21.208 -56.569 1.00 90.06 288 ALA A C 1
ATOM 2308 O O . ALA A 1 288 ? 15.173 -22.099 -56.778 1.00 90.06 288 ALA A O 1
ATOM 2309 N N . LEU A 1 289 ? 16.504 -21.021 -55.355 1.00 92.31 289 LEU A N 1
ATOM 2310 C CA . LEU A 1 289 ? 16.057 -21.760 -54.174 1.00 92.31 289 LEU A CA 1
ATOM 2311 C C . LEU A 1 289 ? 14.838 -21.092 -53.521 1.00 92.31 289 LEU A C 1
ATOM 2313 O O . LEU A 1 289 ? 13.932 -21.775 -53.054 1.00 92.31 289 LEU A O 1
ATOM 2317 N N . LEU A 1 290 ? 14.811 -19.756 -53.489 1.00 89.12 290 LEU A N 1
ATOM 2318 C CA . LEU A 1 290 ? 13.796 -18.969 -52.780 1.00 89.12 290 LEU A CA 1
ATOM 2319 C C . LEU A 1 290 ? 12.687 -18.417 -53.691 1.00 89.12 290 LEU A C 1
ATOM 2321 O O . LEU A 1 290 ? 11.827 -17.681 -53.205 1.00 89.12 290 LEU A O 1
ATOM 2325 N N . TRP A 1 291 ? 12.669 -18.753 -54.986 1.00 87.56 291 TRP A N 1
ATOM 2326 C CA . TRP A 1 291 ? 11.660 -18.245 -55.924 1.00 87.56 291 TRP A CA 1
ATOM 2327 C C . TRP A 1 291 ? 10.208 -18.514 -55.494 1.00 87.56 291 TRP A C 1
ATOM 2329 O O . TRP A 1 291 ? 9.411 -17.585 -55.638 1.00 87.56 291 TRP A O 1
ATOM 2339 N N . PRO A 1 292 ? 9.826 -19.678 -54.909 1.00 88.31 292 PRO A N 1
ATOM 2340 C CA . PRO A 1 292 ? 8.430 -19.906 -54.542 1.00 88.31 292 PRO A CA 1
ATOM 2341 C C . PRO A 1 292 ? 7.998 -18.949 -53.431 1.00 88.31 292 PRO A C 1
ATOM 2343 O O . PRO A 1 292 ? 6.921 -18.369 -53.488 1.00 88.31 292 PRO A O 1
ATOM 2346 N N . ALA A 1 293 ? 8.872 -18.718 -52.449 1.00 84.25 293 ALA A N 1
ATOM 2347 C CA . ALA A 1 293 ? 8.601 -17.822 -51.330 1.00 84.25 293 ALA A CA 1
ATOM 2348 C C . ALA A 1 293 ? 8.543 -16.341 -51.758 1.00 84.25 293 ALA A C 1
ATOM 2350 O O . ALA A 1 293 ? 7.832 -15.546 -51.146 1.00 84.25 293 ALA A O 1
ATOM 2351 N N . LYS A 1 294 ? 9.254 -15.973 -52.832 1.00 81.19 294 LYS A N 1
ATOM 2352 C CA . LYS A 1 294 ? 9.236 -14.618 -53.408 1.00 81.19 294 LYS A CA 1
ATOM 2353 C C . LYS A 1 294 ? 7.950 -14.299 -54.165 1.00 81.19 294 LYS A C 1
ATOM 2355 O O . LYS A 1 294 ? 7.513 -13.157 -54.124 1.00 81.19 294 LYS A O 1
ATOM 2360 N N . ILE A 1 295 ? 7.330 -15.286 -54.815 1.00 84.25 295 ILE A N 1
ATOM 2361 C CA . ILE A 1 295 ? 6.049 -15.092 -55.520 1.00 84.25 295 ILE A CA 1
ATOM 2362 C C . ILE A 1 295 ? 4.926 -14.707 -54.550 1.00 84.25 295 ILE A C 1
ATOM 2364 O O . ILE A 1 295 ? 4.057 -13.919 -54.905 1.00 84.25 295 ILE A O 1
ATOM 2368 N N . PHE A 1 296 ? 4.963 -15.220 -53.319 1.00 83.88 296 PHE A N 1
ATOM 2369 C CA . PHE A 1 296 ? 3.973 -14.907 -52.285 1.00 83.88 296 PHE A CA 1
ATOM 2370 C C . PHE A 1 296 ? 4.332 -13.675 -51.432 1.00 83.88 296 PHE A C 1
ATOM 2372 O O . PHE A 1 296 ? 3.767 -13.518 -50.354 1.00 83.88 296 PHE A O 1
ATOM 2379 N N . ASP A 1 297 ? 5.281 -12.838 -51.876 1.00 75.75 297 ASP A N 1
ATOM 2380 C CA . ASP A 1 297 ? 5.765 -11.634 -51.171 1.00 75.75 297 ASP A CA 1
ATOM 2381 C C . ASP A 1 297 ? 6.259 -11.888 -49.730 1.00 75.75 297 ASP A C 1
ATOM 2383 O O . ASP A 1 297 ? 6.327 -11.000 -48.887 1.00 75.75 297 ASP A O 1
ATOM 2387 N N . GLN A 1 298 ? 6.653 -13.127 -49.417 1.00 70.81 298 GLN A N 1
ATOM 2388 C CA . GLN A 1 298 ? 7.105 -13.489 -48.067 1.00 70.81 298 GLN A CA 1
ATOM 2389 C C . GLN A 1 298 ? 8.580 -13.123 -47.823 1.00 70.81 298 GLN A C 1
ATOM 2391 O O . GLN A 1 298 ? 9.082 -13.289 -46.713 1.00 70.81 298 GLN A O 1
ATOM 2396 N N . TYR A 1 299 ? 9.295 -12.643 -48.852 1.00 70.56 299 TYR A N 1
ATOM 2397 C CA . TYR A 1 299 ? 10.731 -12.351 -48.800 1.00 70.56 299 TYR A CA 1
ATOM 2398 C C . TYR A 1 299 ? 11.134 -11.118 -49.625 1.00 70.56 299 TYR A C 1
ATOM 2400 O O . TYR A 1 299 ? 11.398 -11.217 -50.827 1.00 70.56 299 TYR A O 1
ATOM 2408 N N . ALA A 1 300 ? 11.324 -9.983 -48.945 1.00 71.12 300 ALA A N 1
ATOM 2409 C CA . ALA A 1 300 ? 11.925 -8.777 -49.516 1.00 71.12 300 ALA A CA 1
ATOM 2410 C C . ALA A 1 300 ? 13.465 -8.873 -49.598 1.00 71.12 300 ALA A C 1
ATOM 2412 O O . ALA A 1 300 ? 14.128 -9.276 -48.640 1.00 71.12 300 ALA A O 1
ATOM 2413 N N . GLU A 1 301 ? 14.063 -8.455 -50.721 1.00 78.31 301 GLU A N 1
ATOM 2414 C CA . GLU A 1 301 ? 15.528 -8.367 -50.904 1.00 78.31 301 GLU A CA 1
ATOM 2415 C C . GLU A 1 301 ? 16.094 -7.071 -50.324 1.00 78.31 301 GLU A C 1
ATOM 2417 O O . GLU A 1 301 ? 16.602 -6.203 -51.035 1.00 78.31 301 GLU A O 1
ATOM 2422 N N . SER A 1 302 ? 15.983 -6.936 -49.005 1.00 83.12 302 SER A N 1
ATOM 2423 C CA . SER A 1 302 ? 16.582 -5.827 -48.271 1.00 83.12 302 SER A CA 1
ATOM 2424 C C . SER A 1 302 ? 17.752 -6.299 -47.414 1.00 83.12 302 SER A C 1
ATOM 2426 O O . SER A 1 302 ? 17.744 -7.388 -46.837 1.00 83.12 302 SER A O 1
ATOM 2428 N N . ALA A 1 303 ? 18.779 -5.462 -47.336 1.00 85.25 303 ALA A N 1
ATOM 2429 C CA . ALA A 1 303 ? 19.903 -5.626 -46.432 1.00 85.25 303 ALA A CA 1
ATOM 2430 C C . ALA A 1 303 ? 19.799 -4.585 -45.313 1.00 85.25 303 ALA A C 1
ATOM 2432 O O . ALA A 1 303 ? 19.577 -3.401 -45.576 1.00 85.25 303 ALA A O 1
ATOM 2433 N N . LYS A 1 304 ? 19.983 -5.022 -44.063 1.00 89.69 304 LYS A N 1
ATOM 2434 C CA . LYS A 1 304 ? 20.144 -4.130 -42.910 1.00 89.69 304 LYS A CA 1
ATOM 2435 C C . LYS A 1 304 ? 21.624 -4.044 -42.561 1.00 89.69 304 LYS A C 1
ATOM 2437 O O . LYS A 1 304 ? 22.220 -5.042 -42.161 1.00 89.69 304 LYS A O 1
ATOM 2442 N N . LEU A 1 305 ? 22.197 -2.856 -42.682 1.00 89.94 305 LEU A N 1
ATOM 2443 C CA . LEU A 1 305 ? 23.587 -2.576 -42.346 1.00 89.94 305 LEU A CA 1
ATOM 2444 C C . LEU A 1 305 ? 23.641 -1.761 -41.054 1.00 89.94 305 LEU A C 1
ATOM 2446 O O . LEU A 1 305 ? 23.023 -0.702 -40.975 1.00 89.94 305 LEU A O 1
ATOM 2450 N N . VAL A 1 306 ? 24.355 -2.258 -40.044 1.00 92.06 306 VAL A N 1
ATOM 2451 C CA . VAL A 1 306 ? 24.527 -1.581 -38.750 1.00 92.06 306 VAL A CA 1
ATOM 2452 C C . VAL A 1 306 ? 25.951 -1.047 -38.663 1.00 92.06 306 VAL A C 1
ATOM 2454 O O . VAL A 1 306 ? 26.909 -1.811 -38.741 1.00 92.06 306 VAL A O 1
ATOM 2457 N N . ILE A 1 307 ? 26.081 0.268 -38.517 1.00 92.06 307 ILE A N 1
ATOM 2458 C CA . ILE A 1 307 ? 27.351 0.991 -38.499 1.00 92.06 307 ILE A CA 1
ATOM 2459 C C . ILE A 1 307 ? 27.504 1.634 -37.114 1.00 92.06 307 ILE A C 1
ATOM 2461 O O . ILE A 1 307 ? 26.763 2.571 -36.806 1.00 92.06 307 ILE A O 1
ATOM 2465 N N . PRO A 1 308 ? 28.422 1.154 -36.258 1.00 91.56 308 PRO A N 1
ATOM 2466 C CA . PRO A 1 308 ? 28.683 1.789 -34.970 1.00 91.56 308 PRO A CA 1
ATOM 2467 C C . PRO A 1 308 ? 29.356 3.149 -35.194 1.00 91.56 308 PRO A C 1
ATOM 2469 O O . PRO A 1 308 ? 30.344 3.237 -35.920 1.00 91.56 308 PRO A O 1
ATOM 2472 N N . ILE A 1 309 ? 28.816 4.209 -34.588 1.00 88.62 309 ILE A N 1
ATOM 2473 C CA . ILE A 1 309 ? 29.347 5.576 -34.702 1.00 88.62 309 ILE A CA 1
ATOM 2474 C C . ILE A 1 309 ? 30.319 5.852 -33.552 1.00 88.62 309 ILE A C 1
ATOM 2476 O O . ILE A 1 309 ? 31.471 6.214 -33.779 1.00 88.62 309 ILE A O 1
ATOM 2480 N N . THR A 1 310 ? 29.859 5.686 -32.311 1.00 87.69 310 THR A N 1
ATOM 2481 C CA . THR A 1 310 ? 30.650 5.927 -31.095 1.00 87.69 310 THR A CA 1
ATOM 2482 C C . THR A 1 310 ? 30.051 5.172 -29.910 1.00 87.69 310 THR A C 1
ATOM 2484 O O . THR A 1 310 ? 28.848 4.910 -29.892 1.00 87.69 310 THR A O 1
ATOM 2487 N N . SER A 1 311 ? 30.879 4.824 -28.924 1.00 82.12 311 SER A N 1
ATOM 2488 C CA . SER A 1 311 ? 30.472 4.008 -27.780 1.00 82.12 311 SER A CA 1
ATOM 2489 C C . SER A 1 311 ? 30.129 4.802 -26.516 1.00 82.12 311 SER A C 1
ATOM 2491 O O . SER A 1 311 ? 29.527 4.274 -25.595 1.00 82.12 311 SER A O 1
ATOM 2493 N N . ASP A 1 312 ? 30.526 6.066 -26.397 1.00 83.12 312 ASP A N 1
ATOM 2494 C CA . ASP A 1 312 ? 30.393 6.805 -25.130 1.00 83.12 312 ASP A CA 1
ATOM 2495 C C . ASP A 1 312 ? 29.872 8.218 -25.357 1.00 83.12 312 ASP A C 1
ATOM 2497 O O . ASP A 1 312 ? 30.382 9.198 -24.813 1.00 83.12 312 ASP A O 1
ATOM 2501 N N . PHE A 1 313 ? 28.838 8.313 -26.188 1.00 80.44 313 PHE A N 1
ATOM 2502 C CA . PHE A 1 313 ? 28.191 9.576 -26.479 1.00 80.44 313 PHE A CA 1
ATOM 2503 C C . PHE A 1 313 ? 27.405 10.079 -25.268 1.00 80.44 313 PHE A C 1
ATOM 2505 O O . PHE A 1 313 ? 26.665 9.322 -24.639 1.00 80.44 313 PHE A O 1
ATOM 2512 N N . THR A 1 314 ? 27.544 11.361 -24.948 1.00 77.12 314 THR A N 1
ATOM 2513 C CA . THR A 1 314 ? 26.786 12.022 -23.885 1.00 77.12 314 THR A CA 1
ATOM 2514 C C . THR A 1 314 ? 26.151 13.291 -24.430 1.00 77.12 314 THR A C 1
ATOM 2516 O O . THR A 1 314 ? 26.807 14.104 -25.085 1.00 77.12 314 THR A O 1
ATOM 2519 N N . PHE A 1 315 ? 24.868 13.484 -24.133 1.00 70.12 315 PHE A N 1
ATOM 2520 C CA . PHE A 1 315 ? 24.195 14.739 -24.436 1.00 70.12 315 PHE A CA 1
ATOM 2521 C C . PHE A 1 315 ? 24.715 15.813 -23.472 1.00 70.12 315 PHE A C 1
ATOM 2523 O O . PHE A 1 315 ? 24.458 15.767 -22.267 1.00 70.12 315 PHE A O 1
ATOM 2530 N N . LYS A 1 316 ? 25.483 16.780 -23.988 1.00 63.91 316 LYS A N 1
ATOM 2531 C CA . LYS A 1 316 ? 25.728 18.039 -23.266 1.00 63.91 316 LYS A CA 1
ATOM 2532 C C . LYS A 1 316 ? 24.418 18.834 -23.230 1.00 63.91 316 LYS A C 1
ATOM 2534 O O . LYS A 1 316 ? 23.569 18.617 -24.088 1.00 63.91 316 LYS A O 1
ATOM 2539 N N . LYS A 1 317 ? 24.255 19.710 -22.224 1.00 60.75 317 LYS A N 1
ATOM 2540 C CA . LYS A 1 317 ? 23.022 20.487 -21.977 1.00 60.75 317 LYS A CA 1
ATOM 2541 C C . LYS A 1 317 ? 22.336 20.908 -23.287 1.00 60.75 317 LYS A C 1
ATOM 2543 O O . LYS A 1 317 ? 23.033 21.442 -24.156 1.00 60.75 317 LYS A O 1
ATOM 2548 N N . PRO A 1 318 ? 21.015 20.694 -23.409 1.00 55.34 318 PRO A N 1
ATOM 2549 C CA . PRO A 1 318 ? 20.299 20.963 -24.641 1.00 55.34 318 PRO A CA 1
ATOM 2550 C C . PRO A 1 318 ? 20.490 22.423 -25.038 1.00 55.34 318 PRO A C 1
ATOM 2552 O O . PRO A 1 318 ? 20.191 23.336 -24.272 1.00 55.34 318 PRO A O 1
ATOM 2555 N N . SER A 1 319 ? 21.050 22.624 -26.226 1.00 55.00 319 SER A N 1
ATOM 2556 C CA . SER A 1 319 ? 21.005 23.906 -26.918 1.00 55.00 319 SER A CA 1
ATOM 2557 C C . SER A 1 319 ? 19.886 23.809 -27.958 1.00 55.00 319 SER A C 1
ATOM 2559 O O . SER A 1 319 ? 19.775 22.757 -28.596 1.00 55.00 319 SER A O 1
ATOM 2561 N N . PRO A 1 320 ? 19.083 24.868 -28.165 1.00 56.12 320 PRO A N 1
ATOM 2562 C CA . PRO A 1 320 ? 17.872 24.851 -29.002 1.00 56.12 320 PRO A CA 1
ATOM 2563 C C . PRO A 1 320 ? 18.117 24.595 -30.505 1.00 56.12 320 PRO A C 1
ATOM 2565 O O . PRO A 1 320 ? 17.205 24.719 -31.311 1.00 56.12 320 PRO A O 1
ATOM 2568 N N . SER A 1 321 ? 19.343 24.258 -30.909 1.00 58.44 321 SER A N 1
ATOM 2569 C CA . SER A 1 321 ? 19.750 24.056 -32.304 1.00 58.44 321 SER A CA 1
ATOM 2570 C C . SER A 1 321 ? 20.635 22.817 -32.455 1.00 58.44 321 SER A C 1
ATOM 2572 O O . SER A 1 321 ? 21.654 22.855 -33.144 1.00 58.44 321 SER A O 1
ATOM 2574 N N . THR A 1 322 ? 20.304 21.730 -31.750 1.00 67.88 322 THR A N 1
ATOM 2575 C CA . THR A 1 322 ? 21.047 20.474 -31.901 1.00 67.88 322 THR A CA 1
ATOM 2576 C C . THR A 1 322 ? 20.542 19.749 -33.146 1.00 67.88 322 THR A C 1
ATOM 2578 O O . THR A 1 322 ? 19.374 19.373 -33.196 1.00 67.88 322 THR A O 1
ATOM 2581 N N . THR A 1 323 ? 21.398 19.542 -34.145 1.00 75.69 323 THR A N 1
ATOM 2582 C CA . THR A 1 323 ? 21.043 18.852 -35.391 1.00 75.69 323 THR A CA 1
ATOM 2583 C C . THR A 1 323 ? 21.949 17.652 -35.634 1.00 75.69 323 THR A C 1
ATOM 2585 O O . THR A 1 323 ? 23.148 17.677 -35.336 1.00 75.69 323 THR A O 1
ATOM 2588 N N . LEU A 1 324 ? 21.364 16.573 -36.154 1.00 79.19 324 LEU A N 1
ATOM 2589 C CA . LEU A 1 324 ? 22.101 15.412 -36.641 1.00 79.19 324 LEU A CA 1
ATOM 2590 C C . LEU A 1 324 ? 21.970 15.346 -38.153 1.00 79.19 324 LEU A C 1
ATOM 2592 O O . LEU A 1 324 ? 20.882 15.109 -38.678 1.00 79.19 324 LEU A O 1
ATOM 2596 N N . GLU A 1 325 ? 23.091 15.512 -38.838 1.00 83.44 325 GLU A N 1
ATOM 2597 C CA . GLU A 1 325 ? 23.181 15.349 -40.279 1.00 83.44 325 GLU A CA 1
ATOM 2598 C C . GLU A 1 325 ? 23.909 14.044 -40.603 1.00 83.44 325 GLU A C 1
ATOM 2600 O O . GLU A 1 325 ? 25.000 13.768 -40.093 1.00 83.44 325 GLU A O 1
ATOM 2605 N N . VAL A 1 326 ? 23.309 13.233 -41.474 1.00 84.25 326 VAL A N 1
ATOM 2606 C CA . VAL A 1 326 ? 23.956 12.042 -42.030 1.00 84.25 326 VAL A CA 1
ATOM 2607 C C . VAL A 1 326 ? 24.132 12.228 -43.530 1.00 84.25 326 VAL A C 1
ATOM 2609 O O . VAL A 1 326 ? 23.159 12.349 -44.276 1.00 84.25 326 VAL A O 1
ATOM 2612 N N . GLN A 1 327 ? 25.388 12.229 -43.967 1.00 86.00 327 GLN A N 1
ATOM 2613 C CA . GLN A 1 327 ? 25.782 12.354 -45.364 1.00 86.00 327 GLN A CA 1
ATOM 2614 C C . GLN A 1 327 ? 26.199 10.985 -45.903 1.00 86.00 327 GLN A C 1
ATOM 2616 O O . GLN A 1 327 ? 27.051 10.289 -45.336 1.00 86.00 327 GLN A O 1
ATOM 2621 N N . LEU A 1 328 ? 25.588 10.611 -47.022 1.00 85.81 328 LEU A N 1
ATOM 2622 C CA . LEU A 1 328 ? 25.804 9.347 -47.718 1.00 85.81 328 LEU A CA 1
ATOM 2623 C C . LEU A 1 328 ? 26.157 9.625 -49.194 1.00 85.81 328 LEU A C 1
ATOM 2625 O O . LEU A 1 328 ? 25.849 10.702 -49.706 1.00 85.81 328 LEU A O 1
ATOM 2629 N N . PRO A 1 329 ? 26.807 8.684 -49.902 1.00 84.31 329 PRO A N 1
ATOM 2630 C CA . PRO A 1 329 ? 27.185 8.882 -51.299 1.00 84.31 329 PRO A CA 1
ATOM 2631 C C . PRO A 1 329 ? 25.971 9.018 -52.225 1.00 84.31 329 PRO A C 1
ATOM 2633 O O . PRO A 1 329 ? 24.982 8.308 -52.065 1.00 84.31 329 PRO A O 1
ATOM 2636 N N . GLN A 1 330 ? 26.103 9.831 -53.276 1.00 78.56 330 GLN A N 1
ATOM 2637 C CA . GLN A 1 330 ? 25.037 10.092 -54.259 1.00 78.56 330 GLN A CA 1
ATOM 2638 C C . GLN A 1 330 ? 24.569 8.862 -55.058 1.00 78.56 330 GLN A C 1
ATOM 2640 O O . GLN A 1 330 ? 23.499 8.880 -55.649 1.00 78.56 330 GLN A O 1
ATOM 2645 N N . ASN A 1 331 ? 25.356 7.786 -55.091 1.00 83.44 331 ASN A N 1
ATOM 2646 C CA . ASN A 1 331 ? 25.013 6.570 -55.834 1.00 83.44 331 ASN A CA 1
ATOM 2647 C C . ASN A 1 331 ? 24.421 5.468 -54.934 1.00 83.44 331 ASN A C 1
ATOM 2649 O O . ASN A 1 331 ? 24.227 4.344 -55.402 1.00 83.44 331 ASN A O 1
ATOM 2653 N N . LEU A 1 332 ? 24.193 5.753 -53.643 1.00 85.62 332 LEU A N 1
ATOM 2654 C CA . LEU A 1 332 ? 23.700 4.791 -52.658 1.00 85.62 332 LEU A CA 1
ATOM 2655 C C . LEU A 1 332 ? 22.187 4.949 -52.460 1.00 85.62 332 LEU A C 1
ATOM 2657 O O . LEU A 1 332 ? 21.711 5.957 -51.948 1.00 85.62 332 LEU A O 1
ATOM 2661 N N . TYR A 1 333 ? 21.434 3.908 -52.800 1.00 85.94 333 TYR A N 1
ATOM 2662 C CA . TYR A 1 333 ? 19.989 3.855 -52.600 1.00 85.94 333 TYR A CA 1
ATOM 2663 C C . TYR A 1 333 ? 19.665 3.282 -51.222 1.00 85.94 333 TYR A C 1
ATOM 2665 O O . TYR A 1 333 ? 20.125 2.190 -50.885 1.00 85.94 333 TYR A O 1
ATOM 2673 N N . VAL A 1 334 ? 18.834 3.984 -50.450 1.00 85.62 334 VAL A N 1
ATOM 2674 C CA . VAL A 1 334 ? 18.426 3.606 -49.089 1.00 85.62 334 VAL A CA 1
ATOM 2675 C C . VAL A 1 334 ? 16.907 3.695 -48.971 1.00 85.62 334 VAL A C 1
ATOM 2677 O O . VAL A 1 334 ? 16.316 4.680 -49.394 1.00 85.62 334 VAL A O 1
ATOM 2680 N N . TYR A 1 335 ? 16.273 2.672 -48.396 1.00 84.88 335 TYR A N 1
ATOM 2681 C CA . TYR A 1 335 ? 14.842 2.684 -48.081 1.00 84.88 335 TYR A CA 1
ATOM 2682 C C . TYR A 1 335 ? 14.537 3.490 -46.824 1.00 84.88 335 TYR A C 1
ATOM 2684 O O . TYR A 1 335 ? 13.592 4.266 -46.793 1.00 84.88 335 TYR A O 1
ATOM 2692 N N . SER A 1 336 ? 15.309 3.265 -45.761 1.00 85.19 336 SER A N 1
ATOM 2693 C CA . SER A 1 336 ? 15.197 4.048 -44.534 1.00 85.19 336 SER A CA 1
ATOM 2694 C C . SER A 1 336 ? 16.524 4.095 -43.800 1.00 85.19 336 SER A C 1
ATOM 2696 O O . SER A 1 336 ? 17.318 3.148 -43.827 1.00 85.19 336 SER A O 1
ATOM 2698 N N . LEU A 1 337 ? 16.740 5.211 -43.122 1.00 85.69 337 LEU A N 1
ATOM 2699 C CA . LEU A 1 337 ? 17.907 5.459 -42.304 1.00 85.69 337 LEU A CA 1
ATOM 2700 C C . LEU A 1 337 ? 17.427 5.638 -40.868 1.00 85.69 337 LEU A C 1
ATOM 2702 O O . LEU A 1 337 ? 16.527 6.432 -40.603 1.00 85.69 337 LEU A O 1
ATOM 2706 N N . ARG A 1 338 ? 18.002 4.877 -39.933 1.00 88.25 338 ARG A N 1
ATOM 2707 C CA . ARG A 1 338 ? 17.662 4.986 -38.513 1.00 88.25 338 ARG A CA 1
ATOM 2708 C C . ARG A 1 338 ? 18.896 5.197 -37.665 1.00 88.25 338 ARG A C 1
ATOM 2710 O O . ARG A 1 338 ? 19.831 4.406 -37.743 1.00 88.25 338 ARG A O 1
ATOM 2717 N N . VAL A 1 339 ? 18.873 6.210 -36.813 1.00 85.19 339 VAL A N 1
ATOM 2718 C CA . VAL A 1 339 ? 19.913 6.425 -35.805 1.00 85.19 339 VAL A CA 1
ATOM 2719 C C . VAL A 1 339 ? 19.377 5.944 -34.471 1.00 85.19 339 VAL A C 1
ATOM 2721 O O . VAL A 1 339 ? 18.271 6.309 -34.071 1.00 85.19 339 VAL A O 1
ATOM 2724 N N . GLN A 1 340 ? 20.141 5.075 -33.816 1.00 87.12 340 GLN A N 1
ATOM 2725 C CA . GLN A 1 340 ? 19.767 4.461 -32.553 1.00 87.12 340 GLN A CA 1
ATOM 2726 C C . GLN A 1 340 ? 20.789 4.805 -31.472 1.00 87.12 340 GLN A C 1
ATOM 2728 O O . GLN A 1 340 ? 21.986 4.589 -31.663 1.00 87.12 340 GLN A O 1
ATOM 2733 N N . PHE A 1 341 ? 20.303 5.301 -30.336 1.00 84.12 341 PHE A N 1
ATOM 2734 C CA . PHE A 1 341 ? 21.100 5.587 -29.144 1.00 84.12 341 PHE A CA 1
ATOM 2735 C C . PHE A 1 341 ? 20.741 4.573 -28.060 1.00 84.12 341 PHE A C 1
ATOM 2737 O O . PHE A 1 341 ? 19.653 4.646 -27.495 1.00 84.12 341 PHE A O 1
ATOM 2744 N N . PHE A 1 342 ? 21.635 3.637 -27.752 1.00 86.44 342 PHE A N 1
ATOM 2745 C CA . PHE A 1 342 ? 21.438 2.638 -26.700 1.00 86.44 342 PHE A CA 1
ATOM 2746 C C . PHE A 1 342 ? 22.012 3.140 -25.385 1.00 86.44 342 PHE A C 1
ATOM 2748 O O . PHE A 1 342 ? 23.206 3.419 -25.294 1.00 86.44 342 PHE A O 1
ATOM 2755 N N . ALA A 1 343 ? 21.180 3.247 -24.350 1.00 84.50 343 ALA A N 1
ATOM 2756 C CA . ALA A 1 343 ? 21.650 3.688 -23.043 1.00 84.50 343 ALA A CA 1
ATOM 2757 C C . ALA A 1 343 ? 22.590 2.636 -22.424 1.00 84.50 343 ALA A C 1
ATOM 2759 O O . ALA A 1 343 ? 22.177 1.502 -22.159 1.00 84.50 343 ALA A O 1
ATOM 2760 N N . LYS A 1 344 ? 23.836 3.022 -22.115 1.00 84.19 344 LYS A N 1
ATOM 2761 C CA . LYS A 1 344 ? 24.756 2.206 -21.307 1.00 84.19 344 LYS A CA 1
ATOM 2762 C C . LYS A 1 344 ? 24.353 2.266 -19.843 1.00 84.19 344 LYS A C 1
ATOM 2764 O O . LYS A 1 344 ? 24.776 3.144 -19.087 1.00 84.19 344 LYS A O 1
ATOM 2769 N N . LEU A 1 345 ? 23.501 1.339 -19.436 1.00 83.31 345 LEU A N 1
ATOM 2770 C CA . LEU A 1 345 ? 23.063 1.237 -18.051 1.00 83.31 345 LEU A CA 1
ATOM 2771 C C . LEU A 1 345 ? 24.138 0.517 -17.240 1.00 83.31 345 LEU A C 1
ATOM 2773 O O . LEU A 1 345 ? 24.516 -0.606 -17.562 1.00 83.31 345 LEU A O 1
ATOM 2777 N N . THR A 1 346 ? 24.618 1.161 -16.181 1.00 82.75 346 THR A N 1
ATOM 2778 C CA . THR A 1 346 ? 25.603 0.604 -15.247 1.00 82.75 346 THR A CA 1
ATOM 2779 C C . THR A 1 346 ? 25.081 0.692 -13.812 1.00 82.75 346 THR A C 1
ATOM 2781 O O . THR A 1 346 ? 24.183 1.482 -13.507 1.00 82.75 346 THR A O 1
ATOM 2784 N N . GLY A 1 347 ? 25.609 -0.156 -12.923 1.00 86.94 347 GLY A N 1
ATOM 2785 C CA . GLY A 1 347 ? 25.260 -0.158 -11.498 1.00 86.94 347 GLY A CA 1
ATOM 2786 C C . GLY A 1 347 ? 23.768 -0.390 -11.235 1.00 86.94 347 GLY A C 1
ATOM 2787 O O . GLY A 1 347 ? 23.172 -1.331 -11.762 1.00 86.94 347 GLY A O 1
ATOM 2788 N N . LEU A 1 348 ? 23.159 0.488 -10.430 1.00 86.75 348 LEU A N 1
ATOM 2789 C CA . LEU A 1 348 ? 21.759 0.370 -10.008 1.00 86.75 348 LEU A CA 1
ATOM 2790 C C . LEU A 1 348 ? 20.780 0.372 -11.194 1.00 86.75 348 LEU A C 1
ATOM 2792 O O . LEU A 1 348 ? 19.861 -0.441 -11.224 1.00 86.75 348 LEU A O 1
ATOM 2796 N N . LYS A 1 349 ? 21.012 1.212 -12.214 1.00 86.94 349 LYS A N 1
ATOM 2797 C CA . LYS A 1 349 ? 20.162 1.267 -13.418 1.00 86.94 349 LYS A CA 1
ATOM 2798 C C . LYS A 1 349 ? 20.148 -0.060 -14.180 1.00 86.94 349 LYS A C 1
ATOM 2800 O O . LYS A 1 349 ? 19.105 -0.488 -14.667 1.00 86.94 349 LYS A O 1
ATOM 2805 N N . TYR A 1 350 ? 21.309 -0.711 -14.282 1.00 87.31 350 TYR A N 1
ATOM 2806 C CA . TYR A 1 350 ? 21.428 -2.023 -14.918 1.00 87.31 350 TYR A CA 1
ATOM 2807 C C . TYR A 1 350 ? 20.631 -3.074 -14.148 1.00 87.31 350 TYR A C 1
ATOM 2809 O O . TYR A 1 350 ? 19.854 -3.817 -14.749 1.00 87.31 350 TYR A O 1
ATOM 2817 N N . PHE A 1 351 ? 20.805 -3.102 -12.824 1.00 89.56 351 PHE A N 1
ATOM 2818 C CA . PHE A 1 351 ? 20.115 -4.041 -11.950 1.00 89.56 351 PHE A CA 1
ATOM 2819 C C . PHE A 1 351 ? 18.595 -3.883 -12.042 1.00 89.56 351 PHE A C 1
ATOM 2821 O O . PHE A 1 351 ? 17.901 -4.866 -12.279 1.00 89.56 351 PHE A O 1
ATOM 2828 N N . MET A 1 352 ? 18.086 -2.650 -11.947 1.00 90.69 352 MET A N 1
ATOM 2829 C CA . MET A 1 352 ? 16.646 -2.382 -12.022 1.00 90.69 352 MET A CA 1
ATOM 2830 C C . MET A 1 352 ? 16.039 -2.807 -13.366 1.00 90.69 352 MET A C 1
ATOM 2832 O O . MET A 1 352 ? 14.949 -3.366 -13.394 1.00 90.69 352 MET A O 1
ATOM 2836 N N . LYS A 1 353 ? 16.751 -2.610 -14.484 1.00 87.06 353 LYS A N 1
ATOM 2837 C CA . LYS A 1 353 ? 16.241 -3.013 -15.803 1.00 87.06 353 LYS A CA 1
ATOM 2838 C C . LYS A 1 353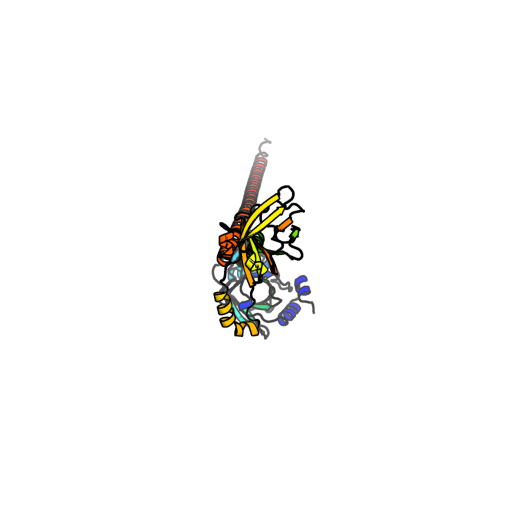 ? 16.211 -4.529 -16.007 1.00 87.06 353 LYS A C 1
ATOM 2840 O O . LYS A 1 353 ? 15.287 -5.033 -16.636 1.00 87.06 353 LYS A O 1
ATOM 2845 N N . HIS A 1 354 ? 17.221 -5.253 -15.525 1.00 90.69 354 HIS A N 1
ATOM 2846 C CA . HIS A 1 354 ? 17.293 -6.709 -15.709 1.00 90.69 354 HIS A CA 1
ATOM 2847 C C . HIS A 1 354 ? 16.481 -7.475 -14.658 1.00 90.69 354 HIS A C 1
ATOM 2849 O O . HIS A 1 354 ? 16.033 -8.590 -14.922 1.00 90.69 354 HIS A O 1
ATOM 2855 N N . HIS A 1 355 ? 16.256 -6.876 -13.487 1.00 92.88 355 HIS A N 1
ATOM 2856 C CA . HIS A 1 355 ? 15.521 -7.478 -12.379 1.00 92.88 355 HIS A CA 1
ATOM 2857 C C . HIS A 1 355 ? 14.418 -6.550 -11.843 1.00 92.88 355 HIS A C 1
ATOM 2859 O O . HIS A 1 355 ? 14.447 -6.195 -10.662 1.00 92.88 355 HIS A O 1
ATOM 2865 N N . PRO A 1 356 ? 13.408 -6.203 -12.666 1.00 90.88 356 PRO A N 1
ATOM 2866 C CA . PRO A 1 356 ? 12.391 -5.211 -12.308 1.00 90.88 356 PRO A CA 1
ATOM 2867 C C . PRO A 1 356 ? 11.587 -5.604 -11.063 1.00 90.88 356 PRO A C 1
ATOM 2869 O O . PRO A 1 356 ? 11.308 -4.767 -10.210 1.00 90.88 356 PRO A O 1
ATOM 2872 N N . PHE A 1 357 ? 11.267 -6.892 -10.905 1.00 93.81 357 PHE A N 1
ATOM 2873 C CA . PHE A 1 357 ? 10.523 -7.384 -9.741 1.00 93.81 357 PHE A CA 1
ATOM 2874 C C . PHE A 1 357 ? 11.334 -7.311 -8.447 1.00 93.81 357 PHE A C 1
ATOM 2876 O O . PHE A 1 357 ? 10.818 -6.892 -7.413 1.00 93.81 357 PHE A O 1
ATOM 2883 N N . ILE A 1 358 ? 12.611 -7.700 -8.501 1.00 94.31 358 ILE A N 1
ATOM 2884 C CA . ILE A 1 358 ? 13.481 -7.708 -7.320 1.00 94.31 358 ILE A CA 1
ATOM 2885 C C . ILE A 1 358 ? 13.765 -6.273 -6.892 1.00 94.31 358 ILE A C 1
ATOM 2887 O O . ILE A 1 358 ? 13.696 -5.961 -5.705 1.00 94.31 358 ILE A O 1
ATOM 2891 N N . SER A 1 359 ? 14.045 -5.385 -7.848 1.00 94.38 359 SER A N 1
ATOM 2892 C CA . SER A 1 359 ? 14.275 -3.981 -7.538 1.00 94.38 359 SER A CA 1
ATOM 2893 C C . SER A 1 359 ? 13.021 -3.286 -7.021 1.00 94.38 359 SER A C 1
ATOM 2895 O O . SER A 1 359 ? 13.149 -2.461 -6.121 1.00 94.38 359 SER A O 1
ATOM 2897 N N . ALA A 1 360 ? 11.836 -3.624 -7.543 1.00 95.31 360 ALA A N 1
ATOM 2898 C CA . ALA A 1 360 ? 10.572 -3.089 -7.047 1.00 95.31 360 ALA A CA 1
ATOM 2899 C C . ALA A 1 360 ? 10.307 -3.518 -5.609 1.00 95.31 360 ALA A C 1
ATOM 2901 O O . ALA A 1 360 ? 10.116 -2.669 -4.745 1.00 95.31 360 ALA A O 1
ATOM 2902 N N . LEU A 1 361 ? 10.399 -4.818 -5.325 1.00 96.62 361 LEU A N 1
ATOM 2903 C CA . LEU A 1 361 ? 10.207 -5.327 -3.972 1.00 96.62 361 LEU A CA 1
ATOM 2904 C C . LEU A 1 361 ? 11.220 -4.718 -2.993 1.00 96.62 361 LEU A C 1
ATOM 2906 O O . LEU A 1 361 ? 10.832 -4.184 -1.958 1.00 96.62 361 LEU A O 1
ATOM 2910 N N . ALA A 1 362 ? 12.514 -4.754 -3.324 1.00 96.06 362 ALA A N 1
ATOM 2911 C CA . ALA A 1 362 ? 13.560 -4.230 -2.450 1.00 96.06 362 ALA A CA 1
ATOM 2912 C C . ALA A 1 362 ? 13.447 -2.710 -2.251 1.00 96.06 362 ALA A C 1
ATOM 2914 O O . ALA A 1 362 ? 13.605 -2.225 -1.134 1.00 96.06 362 ALA A O 1
ATOM 2915 N N . GLY A 1 363 ? 13.152 -1.960 -3.316 1.00 95.56 363 GLY A N 1
ATOM 2916 C CA . GLY A 1 363 ? 13.007 -0.507 -3.267 1.00 95.56 363 GLY A CA 1
ATOM 2917 C C . GLY A 1 363 ? 11.792 -0.065 -2.457 1.00 95.56 363 GLY A C 1
ATOM 2918 O O . GLY A 1 363 ? 11.925 0.794 -1.588 1.00 95.56 363 GLY A O 1
ATOM 2919 N N . THR A 1 364 ? 10.634 -0.692 -2.677 1.00 97.06 364 THR A N 1
ATOM 2920 C CA . THR A 1 364 ? 9.418 -0.433 -1.896 1.00 97.06 364 THR A CA 1
ATOM 2921 C C . THR A 1 364 ? 9.608 -0.797 -0.425 1.00 97.06 364 THR A C 1
ATOM 2923 O O . THR A 1 364 ? 9.245 -0.012 0.449 1.00 97.06 364 THR A O 1
ATOM 2926 N N . LEU A 1 365 ? 10.224 -1.941 -0.113 1.00 96.81 365 LEU A N 1
ATOM 2927 C CA . LEU A 1 365 ? 10.475 -2.321 1.280 1.00 96.81 365 LEU A CA 1
ATOM 2928 C C . LEU A 1 365 ? 11.468 -1.380 1.973 1.00 96.81 365 LEU A C 1
ATOM 2930 O O . LEU A 1 365 ? 11.262 -1.039 3.135 1.00 96.81 365 LEU A O 1
ATOM 2934 N N . ALA A 1 366 ? 12.515 -0.928 1.277 1.00 96.25 366 ALA A N 1
ATOM 2935 C CA . ALA A 1 366 ? 13.492 0.004 1.837 1.00 96.25 366 ALA A CA 1
ATOM 2936 C C . ALA A 1 366 ? 12.881 1.385 2.128 1.00 96.25 366 ALA A C 1
ATOM 2938 O O . ALA A 1 366 ? 13.093 1.932 3.210 1.00 96.25 366 ALA A O 1
ATOM 2939 N N . LEU A 1 367 ? 12.102 1.931 1.188 1.00 96.50 367 LEU A N 1
ATOM 2940 C CA . LEU A 1 367 ? 11.383 3.194 1.381 1.00 96.50 367 LEU A CA 1
ATOM 2941 C C . LEU A 1 367 ? 10.354 3.083 2.510 1.00 96.50 367 LEU A C 1
ATOM 2943 O O . LEU A 1 367 ? 10.318 3.935 3.391 1.00 96.50 367 LEU A O 1
ATOM 2947 N N . TRP A 1 368 ? 9.590 1.991 2.543 1.00 97.62 368 TRP A N 1
ATOM 2948 C CA . TRP A 1 368 ? 8.598 1.752 3.588 1.00 97.62 368 TRP A CA 1
ATOM 2949 C C . TRP A 1 368 ? 9.239 1.626 4.975 1.00 97.62 368 TRP A C 1
ATOM 2951 O O . TRP A 1 368 ? 8.758 2.217 5.938 1.00 97.62 368 TRP A O 1
ATOM 2961 N N . ALA A 1 369 ? 10.369 0.921 5.089 1.00 95.88 369 ALA A N 1
ATOM 2962 C CA . ALA A 1 369 ? 11.110 0.829 6.345 1.00 95.88 369 ALA A CA 1
ATOM 2963 C C . ALA A 1 369 ? 11.589 2.207 6.828 1.00 95.88 369 ALA A C 1
ATOM 2965 O O . ALA A 1 369 ? 11.483 2.514 8.015 1.00 95.88 369 ALA A O 1
ATOM 2966 N N . LEU A 1 370 ? 12.071 3.057 5.915 1.00 96.06 370 LEU A N 1
ATOM 2967 C CA . LEU A 1 370 ? 12.476 4.425 6.237 1.00 96.06 370 LEU A CA 1
ATOM 2968 C C . LEU A 1 370 ? 11.291 5.269 6.736 1.00 96.06 370 LEU A C 1
ATOM 2970 O O . LEU A 1 370 ? 11.424 5.968 7.742 1.00 96.06 370 LEU A O 1
ATOM 2974 N N . GLU A 1 371 ? 10.138 5.178 6.071 1.00 95.31 371 GLU A N 1
ATOM 2975 C CA . GLU A 1 371 ? 8.904 5.863 6.477 1.00 95.31 371 GLU A CA 1
ATOM 2976 C C . GLU A 1 371 ? 8.435 5.408 7.867 1.00 95.31 371 GLU A C 1
ATOM 2978 O O . GLU A 1 371 ? 8.167 6.240 8.736 1.00 95.31 371 GLU A O 1
ATOM 2983 N N . VAL A 1 372 ? 8.408 4.096 8.121 1.00 93.31 372 VAL A N 1
ATOM 2984 C CA . VAL A 1 372 ? 8.025 3.532 9.425 1.00 93.31 372 VAL A CA 1
ATOM 2985 C C . VAL A 1 372 ? 8.997 3.972 10.523 1.00 93.31 372 VAL A C 1
ATOM 2987 O O . VAL A 1 372 ? 8.558 4.395 11.592 1.00 93.31 372 VAL A O 1
ATOM 2990 N N . CYS A 1 373 ? 10.309 3.940 10.273 1.00 93.88 373 CYS A N 1
ATOM 2991 C CA . CYS A 1 373 ? 11.309 4.440 11.218 1.00 93.88 373 CYS A CA 1
ATOM 2992 C C . CYS A 1 373 ? 11.116 5.930 11.532 1.00 93.88 373 CYS A C 1
ATOM 2994 O O . CYS A 1 373 ? 11.200 6.326 12.695 1.00 93.88 373 CYS A O 1
ATOM 2996 N N . SER A 1 374 ? 10.829 6.750 10.517 1.00 93.06 374 SER A N 1
ATOM 2997 C CA . SER A 1 374 ? 10.544 8.174 10.701 1.00 93.06 374 SER A CA 1
ATOM 2998 C C . SER A 1 374 ? 9.285 8.393 11.546 1.00 93.06 374 SER A C 1
ATOM 3000 O O . SER A 1 374 ? 9.318 9.177 12.493 1.00 93.06 374 SER A O 1
ATOM 3002 N N . MET A 1 375 ? 8.212 7.644 11.282 1.00 90.94 375 MET A N 1
ATOM 3003 C CA . MET A 1 375 ? 6.975 7.701 12.062 1.00 90.94 375 MET A CA 1
ATOM 3004 C C . MET A 1 375 ? 7.199 7.299 13.527 1.00 90.94 375 MET A C 1
ATOM 3006 O O . MET A 1 375 ? 6.750 8.006 14.427 1.00 90.94 375 MET A O 1
ATOM 3010 N N . ILE A 1 376 ? 7.922 6.204 13.787 1.00 90.69 376 ILE A N 1
ATOM 3011 C CA . ILE A 1 376 ? 8.252 5.761 15.154 1.00 90.69 376 ILE A CA 1
ATOM 3012 C C . ILE A 1 376 ? 9.038 6.846 15.892 1.00 90.69 376 ILE A C 1
ATOM 3014 O O . ILE A 1 376 ? 8.754 7.126 17.056 1.00 90.69 376 ILE A O 1
ATOM 3018 N N . LEU A 1 377 ? 9.995 7.485 15.218 1.00 93.38 377 LEU A N 1
ATOM 3019 C CA . LEU A 1 377 ? 10.770 8.578 15.794 1.00 93.38 377 LEU A CA 1
ATOM 3020 C C . LEU A 1 377 ? 9.880 9.779 16.143 1.00 93.38 377 LEU A C 1
ATOM 3022 O O . LEU A 1 377 ? 10.001 10.320 17.239 1.00 93.38 377 LEU A O 1
ATOM 3026 N N . VAL A 1 378 ? 8.946 10.157 15.267 1.00 91.19 378 VAL A N 1
ATOM 3027 C CA . VAL A 1 378 ? 7.979 11.234 15.541 1.00 91.19 378 VAL A CA 1
ATOM 3028 C C . VAL A 1 378 ? 7.091 10.889 16.739 1.00 91.19 378 VAL A C 1
ATOM 3030 O O . VAL A 1 378 ? 6.933 11.715 17.637 1.00 91.19 378 VAL A O 1
ATOM 3033 N N . ILE A 1 379 ? 6.562 9.664 16.805 1.00 87.94 379 ILE A N 1
ATOM 3034 C CA . ILE A 1 379 ? 5.740 9.203 17.935 1.00 87.94 379 ILE A CA 1
ATOM 3035 C C . ILE A 1 379 ? 6.549 9.220 19.235 1.00 87.94 379 ILE A C 1
ATOM 3037 O O . ILE A 1 379 ? 6.047 9.691 20.252 1.00 87.94 379 ILE A O 1
ATOM 3041 N N . ALA A 1 380 ? 7.803 8.762 19.214 1.00 90.00 380 ALA A N 1
ATOM 3042 C CA . ALA A 1 380 ? 8.678 8.776 20.384 1.00 90.00 380 ALA A CA 1
ATOM 3043 C C . ALA A 1 380 ? 8.946 10.204 20.887 1.00 90.00 380 ALA A C 1
ATOM 3045 O O . ALA A 1 380 ? 8.926 10.446 22.093 1.00 90.00 380 ALA A O 1
ATOM 3046 N N . VAL A 1 381 ? 9.140 11.159 19.973 1.00 91.81 381 VAL A N 1
ATOM 3047 C CA . VAL A 1 381 ? 9.308 12.578 20.312 1.00 91.81 381 VAL A CA 1
ATOM 3048 C C . VAL A 1 381 ? 8.028 13.148 20.929 1.00 91.81 381 VAL A C 1
ATOM 3050 O O . VAL A 1 381 ? 8.091 13.783 21.979 1.00 91.81 381 VAL A O 1
ATOM 3053 N N . ILE A 1 382 ? 6.860 12.885 20.336 1.00 87.50 382 ILE A N 1
ATOM 3054 C CA . ILE A 1 382 ? 5.567 13.332 20.883 1.00 87.50 382 ILE A CA 1
ATOM 3055 C C . ILE A 1 382 ? 5.331 12.728 22.272 1.00 87.50 382 ILE A C 1
ATOM 3057 O O . ILE A 1 382 ? 4.987 13.450 23.207 1.00 87.50 382 ILE A O 1
ATOM 3061 N N . ALA A 1 383 ? 5.564 11.423 22.428 1.00 85.38 383 ALA A N 1
ATOM 3062 C CA . ALA A 1 383 ? 5.421 10.729 23.700 1.00 85.38 383 ALA A CA 1
ATOM 3063 C C . ALA A 1 383 ? 6.344 11.322 24.772 1.00 85.38 383 ALA A C 1
ATOM 3065 O O . ALA A 1 383 ? 5.897 11.547 25.892 1.00 85.38 383 ALA A O 1
ATOM 3066 N N . TYR A 1 384 ? 7.595 11.644 24.425 1.00 89.88 384 TYR A N 1
ATOM 3067 C CA . TYR A 1 384 ? 8.525 12.321 25.329 1.00 89.88 384 TYR A CA 1
ATOM 3068 C C . TYR A 1 384 ? 7.972 13.667 25.817 1.00 89.88 384 TYR A C 1
ATOM 3070 O O . TYR A 1 384 ? 7.960 13.922 27.022 1.00 89.88 384 TYR A O 1
ATOM 3078 N N . TYR A 1 385 ? 7.448 14.499 24.910 1.00 87.25 385 TYR A N 1
ATOM 3079 C CA . TYR A 1 385 ? 6.867 15.790 25.284 1.00 87.25 385 TYR A CA 1
ATOM 3080 C C . TYR A 1 385 ? 5.619 15.642 26.169 1.00 87.25 385 TYR A C 1
ATOM 3082 O O . TYR A 1 385 ? 5.542 16.314 27.196 1.00 87.25 385 TYR A O 1
ATOM 3090 N N . ILE A 1 386 ? 4.696 14.731 25.844 1.00 83.25 386 ILE A N 1
ATOM 3091 C CA . ILE A 1 386 ? 3.477 14.487 26.641 1.00 83.25 386 ILE A CA 1
ATOM 3092 C C . ILE A 1 386 ? 3.816 13.945 28.037 1.00 83.25 386 ILE A C 1
ATOM 3094 O O . ILE A 1 386 ? 3.255 14.383 29.042 1.00 83.25 386 ILE A O 1
ATOM 3098 N N . LEU A 1 387 ? 4.749 12.994 28.129 1.00 79.25 387 LEU A N 1
ATOM 3099 C CA . LEU A 1 387 ? 5.136 12.431 29.421 1.00 79.25 387 LEU A CA 1
ATOM 3100 C C . LEU A 1 387 ? 5.819 13.500 30.282 1.00 79.25 387 LEU A C 1
ATOM 3102 O O . LEU A 1 387 ? 5.491 13.643 31.458 1.00 79.25 387 LEU A O 1
ATOM 3106 N N . SER A 1 388 ? 6.692 14.315 29.683 1.00 78.44 388 SER A N 1
ATOM 3107 C CA . SER A 1 388 ? 7.373 15.403 30.390 1.00 78.44 388 SER A CA 1
ATOM 3108 C C . SER A 1 388 ? 6.408 16.473 30.923 1.00 78.44 388 SER A C 1
ATOM 3110 O O . SER A 1 388 ? 6.593 16.957 32.044 1.00 78.44 388 SER A O 1
ATOM 3112 N N . SER A 1 389 ? 5.333 16.793 30.188 1.00 71.69 389 SER A N 1
ATOM 3113 C CA . SER A 1 389 ? 4.313 17.737 30.656 1.00 71.69 389 SER A CA 1
ATOM 3114 C C . SER A 1 389 ? 3.460 17.159 31.788 1.00 71.69 389 SER A C 1
ATOM 3116 O O . SER A 1 389 ? 3.198 17.871 32.755 1.00 71.69 389 SER A O 1
ATOM 3118 N N . SER A 1 390 ? 3.110 15.867 31.744 1.00 63.25 390 SER A N 1
ATOM 3119 C CA . SER A 1 390 ? 2.383 15.210 32.846 1.00 63.25 390 SER A CA 1
ATOM 3120 C C . SER A 1 390 ? 3.186 15.167 34.154 1.00 63.25 390 SER A C 1
ATOM 3122 O O . SER A 1 390 ? 2.644 15.433 35.228 1.00 63.25 390 SER A O 1
ATOM 3124 N N . THR A 1 391 ? 4.501 14.919 34.078 1.00 60.81 391 THR A N 1
ATOM 3125 C CA . THR A 1 391 ? 5.380 14.940 35.258 1.00 60.81 391 THR A CA 1
ATOM 3126 C C . THR A 1 391 ? 5.538 16.348 35.829 1.00 60.81 391 THR A C 1
ATOM 3128 O O . THR A 1 391 ? 5.622 16.526 37.048 1.00 60.81 391 THR A O 1
ATOM 3131 N N . ALA A 1 392 ? 5.530 17.365 34.961 1.00 55.41 392 ALA A N 1
ATOM 3132 C CA . ALA A 1 392 ? 5.561 18.758 35.382 1.00 55.41 392 ALA A CA 1
ATOM 3133 C C . ALA A 1 392 ? 4.265 19.141 36.118 1.00 55.41 392 ALA A C 1
ATOM 3135 O O . ALA A 1 392 ? 4.342 19.681 37.221 1.00 55.41 392 ALA A O 1
ATOM 3136 N N . GLU A 1 393 ? 3.089 18.776 35.597 1.00 54.75 393 GLU A N 1
ATOM 3137 C CA . GLU A 1 393 ? 1.811 18.996 36.291 1.00 54.75 393 GLU A CA 1
ATOM 3138 C C . GLU A 1 393 ? 1.717 18.257 37.634 1.00 54.75 393 GLU A C 1
ATOM 3140 O O . GLU A 1 393 ? 1.261 18.846 38.619 1.00 54.75 393 GLU A O 1
ATOM 3145 N N . SER A 1 394 ? 2.181 17.002 37.720 1.00 54.25 394 SER A N 1
ATOM 3146 C CA . SER A 1 394 ? 2.156 16.256 38.986 1.00 54.25 394 SER A CA 1
ATOM 3147 C C . SER A 1 394 ? 3.075 16.875 40.040 1.00 54.25 394 SER A C 1
ATOM 3149 O O . SER A 1 394 ? 2.691 16.979 41.205 1.00 54.25 394 SER A O 1
ATOM 3151 N N . SER A 1 395 ? 4.267 17.334 39.634 1.00 51.91 395 SER A N 1
ATOM 3152 C CA . SER A 1 395 ? 5.202 18.023 40.534 1.00 51.91 395 SER A CA 1
ATOM 3153 C C . SER A 1 395 ? 4.648 19.366 41.018 1.00 51.91 395 SER A C 1
ATOM 3155 O O . SER A 1 395 ? 4.770 19.698 42.195 1.00 51.91 395 SER A O 1
ATOM 3157 N N . PHE A 1 396 ? 3.952 20.103 40.147 1.00 50.50 396 PHE A N 1
ATOM 3158 C CA . PHE A 1 396 ? 3.347 21.384 40.496 1.00 50.50 396 PHE A CA 1
ATOM 3159 C C . PHE A 1 396 ? 2.175 21.220 41.474 1.00 50.50 396 PHE A C 1
ATOM 3161 O O . PHE A 1 396 ? 2.073 21.975 42.440 1.00 50.50 396 PHE A O 1
ATOM 3168 N N . LYS A 1 397 ? 1.328 20.194 41.287 1.00 53.97 397 LYS A N 1
ATOM 3169 C CA . LYS A 1 397 ? 0.260 19.846 42.242 1.00 53.97 397 LYS A CA 1
ATOM 3170 C C . LYS A 1 397 ? 0.806 19.412 43.602 1.00 53.97 397 LYS A C 1
ATOM 3172 O O . LYS A 1 397 ? 0.305 19.889 44.614 1.00 53.97 397 LYS A O 1
ATOM 3177 N N . SER A 1 398 ? 1.839 18.566 43.645 1.00 53.53 398 SER A N 1
ATOM 3178 C CA . SER A 1 398 ? 2.429 18.122 44.920 1.00 53.53 398 SER A CA 1
ATOM 3179 C C . SER A 1 398 ? 3.049 19.290 45.695 1.00 53.53 398 SER A C 1
ATOM 3181 O O . SER A 1 398 ? 2.900 19.378 46.912 1.00 53.53 398 SER A O 1
ATOM 3183 N N . MET A 1 399 ? 3.699 20.215 44.988 1.00 52.16 399 MET A N 1
ATOM 3184 C CA . MET A 1 399 ? 4.332 21.386 45.587 1.00 52.16 399 MET A CA 1
ATOM 3185 C C . MET A 1 399 ? 3.297 22.415 46.070 1.00 52.16 399 MET A C 1
ATOM 3187 O O . MET A 1 399 ? 3.498 23.035 47.116 1.00 52.16 399 MET A O 1
ATOM 3191 N N . ALA A 1 400 ? 2.166 22.553 45.363 1.00 56.69 400 ALA A N 1
ATOM 3192 C CA . ALA A 1 400 ? 1.019 23.364 45.783 1.00 56.69 400 ALA A CA 1
ATOM 3193 C C . ALA A 1 400 ? 0.312 22.794 47.031 1.00 56.69 400 ALA A C 1
ATOM 3195 O O . ALA A 1 400 ? -0.040 23.553 47.936 1.00 56.69 400 ALA A O 1
ATOM 3196 N N . ASP A 1 401 ? 0.161 21.470 47.126 1.00 58.78 401 ASP A N 1
ATOM 3197 C CA . ASP A 1 401 ? -0.411 20.816 48.312 1.00 58.78 401 ASP A CA 1
ATOM 3198 C C . ASP A 1 401 ? 0.514 20.930 49.536 1.00 58.78 401 ASP A C 1
ATOM 3200 O O . ASP A 1 401 ? 0.052 21.244 50.635 1.00 58.78 401 ASP A O 1
ATOM 3204 N N . GLU A 1 402 ? 1.835 20.777 49.374 1.00 63.06 402 GLU A N 1
ATOM 3205 C CA . GLU A 1 402 ? 2.794 21.007 50.470 1.00 63.06 402 GLU A CA 1
ATOM 3206 C C . GLU A 1 402 ? 2.798 22.466 50.957 1.00 63.06 402 GLU A C 1
ATOM 3208 O O . GLU A 1 402 ? 2.902 22.735 52.165 1.00 63.06 402 GLU A O 1
ATOM 3213 N N . THR A 1 403 ? 2.633 23.432 50.047 1.00 59.12 403 THR A N 1
ATOM 3214 C CA . THR A 1 403 ? 2.497 24.845 50.435 1.00 59.12 403 THR A CA 1
ATOM 3215 C C . THR A 1 403 ? 1.170 25.116 51.144 1.00 59.12 403 THR A C 1
ATOM 3217 O O . THR A 1 403 ? 1.161 25.807 52.162 1.00 59.12 403 THR A O 1
ATOM 3220 N N . ALA A 1 404 ? 0.058 24.518 50.712 1.00 55.22 404 ALA A N 1
ATOM 3221 C CA . ALA A 1 404 ? -1.228 24.647 51.401 1.00 55.22 404 ALA A CA 1
ATOM 3222 C C . ALA A 1 404 ? -1.204 24.037 52.820 1.00 55.22 404 ALA A C 1
ATOM 3224 O O . ALA A 1 404 ? -1.705 24.640 53.778 1.00 55.22 404 ALA A O 1
ATOM 3225 N N . VAL A 1 405 ? -0.563 22.874 52.993 1.00 62.78 405 VAL A N 1
ATOM 3226 C CA . VAL A 1 405 ? -0.425 22.201 54.296 1.00 62.78 405 VAL A CA 1
ATOM 3227 C C . VAL A 1 405 ? 0.481 22.990 55.249 1.00 62.78 405 VAL A C 1
ATOM 3229 O O . VAL A 1 405 ? 0.164 23.124 56.436 1.00 62.78 405 VAL A O 1
ATOM 3232 N N . SER A 1 406 ? 1.585 23.556 54.755 1.00 59.06 406 SER A N 1
ATOM 3233 C CA . SER A 1 406 ? 2.502 24.363 55.574 1.00 59.06 406 SER A CA 1
ATOM 3234 C C . SER A 1 406 ? 1.904 25.712 55.990 1.00 59.06 406 SER A C 1
ATOM 3236 O O . SER A 1 406 ? 2.069 26.109 57.147 1.00 59.06 406 SER A O 1
ATOM 3238 N N . VAL A 1 407 ? 1.126 26.368 55.122 1.00 63.50 407 VAL A N 1
ATOM 3239 C CA . VAL A 1 407 ? 0.379 27.595 55.458 1.00 63.50 407 VAL A CA 1
ATOM 3240 C C . VAL A 1 407 ? -0.694 27.313 56.517 1.00 63.50 407 VAL A C 1
ATOM 3242 O O . VAL A 1 407 ? -0.750 28.007 57.532 1.00 63.50 407 VAL A O 1
ATOM 3245 N N . SER A 1 408 ? -1.469 26.230 56.368 1.00 61.72 408 SER A N 1
ATOM 3246 C CA . SER A 1 408 ? -2.468 25.817 57.370 1.00 61.72 408 SER A CA 1
ATOM 3247 C C . SER A 1 408 ? -1.841 25.507 58.738 1.00 61.72 408 SER A C 1
ATOM 3249 O O . SER A 1 408 ? -2.389 25.850 59.792 1.00 61.72 408 SER A O 1
ATOM 3251 N N . ARG A 1 409 ? -0.658 24.878 58.744 1.00 62.66 409 ARG A N 1
ATOM 3252 C CA . ARG A 1 409 ? 0.094 24.577 59.969 1.00 62.66 409 ARG A CA 1
ATOM 3253 C C . ARG A 1 409 ? 0.651 25.846 60.626 1.00 62.66 409 ARG A C 1
ATOM 3255 O O . ARG A 1 409 ? 0.560 25.976 61.848 1.00 62.66 409 ARG A O 1
ATOM 3262 N N . GLY A 1 410 ? 1.147 26.793 59.829 1.00 64.75 410 GLY A N 1
ATOM 3263 C CA . GLY A 1 410 ? 1.614 28.101 60.295 1.00 64.75 410 GLY A CA 1
ATOM 3264 C C . GLY A 1 410 ? 0.501 28.953 60.912 1.00 64.75 410 GLY A C 1
ATOM 3265 O O . GLY A 1 410 ? 0.691 29.527 61.987 1.00 64.75 410 GLY A O 1
ATOM 3266 N N . ASP A 1 411 ? -0.688 28.975 60.305 1.00 64.12 411 ASP A N 1
ATOM 3267 C CA . ASP A 1 411 ? -1.838 29.718 60.836 1.00 64.12 411 ASP A CA 1
ATOM 3268 C C . ASP A 1 411 ? -2.372 29.123 62.145 1.00 64.12 411 ASP A C 1
ATOM 3270 O O . ASP A 1 411 ? -2.704 29.865 63.075 1.00 64.12 411 ASP A O 1
ATOM 3274 N N . LYS A 1 412 ? -2.365 27.790 62.288 1.00 61.72 412 LYS A N 1
ATOM 3275 C CA . LYS A 1 412 ? -2.717 27.123 63.554 1.00 61.72 412 LYS A CA 1
ATOM 3276 C C . LYS A 1 412 ? -1.730 27.443 64.678 1.00 61.72 412 LYS A C 1
ATOM 3278 O O . LYS A 1 412 ? -2.157 27.691 65.807 1.00 61.72 412 LYS A O 1
ATOM 3283 N N . GLU A 1 413 ? -0.426 27.490 64.403 1.00 59.75 413 GLU A N 1
ATOM 3284 C CA . GLU A 1 413 ? 0.571 27.892 65.407 1.00 59.75 413 GLU A CA 1
ATOM 3285 C C . GLU A 1 413 ? 0.474 29.381 65.771 1.00 59.75 413 GLU A C 1
ATOM 3287 O O . GLU A 1 413 ? 0.617 29.748 66.943 1.00 59.75 413 GLU A O 1
ATOM 3292 N N . ARG A 1 414 ? 0.161 30.246 64.799 1.00 58.34 414 ARG A N 1
ATOM 3293 C CA . ARG A 1 414 ? -0.017 31.688 65.018 1.00 58.34 414 ARG A CA 1
ATOM 3294 C C . ARG A 1 414 ? -1.285 32.003 65.818 1.00 58.34 414 ARG A C 1
ATOM 3296 O O . ARG A 1 414 ? -1.248 32.876 66.688 1.00 58.34 414 ARG A O 1
ATOM 3303 N N . ALA A 1 415 ? -2.370 31.256 65.603 1.00 58.78 415 ALA A N 1
ATOM 3304 C CA . ALA A 1 415 ? -3.580 31.317 66.426 1.00 58.78 415 ALA A CA 1
ATOM 3305 C C . ALA A 1 415 ? -3.316 30.846 67.869 1.00 58.78 415 ALA A C 1
ATOM 3307 O O . ALA A 1 415 ? -3.761 31.483 68.825 1.00 58.78 415 ALA A O 1
ATOM 3308 N N . LYS A 1 416 ? -2.503 29.795 68.048 1.00 57.72 416 LYS A N 1
ATOM 3309 C CA . LYS A 1 416 ? -2.130 29.273 69.373 1.00 57.72 416 LYS A CA 1
ATOM 3310 C C . LYS A 1 416 ? -1.277 30.262 70.183 1.00 57.72 416 LYS A C 1
ATOM 3312 O O . LYS A 1 416 ? -1.498 30.411 71.381 1.00 57.72 416 LYS A O 1
ATOM 3317 N N . ARG A 1 417 ? -0.366 31.002 69.534 1.00 57.28 417 ARG A N 1
ATOM 3318 C CA . ARG A 1 417 ? 0.433 32.070 70.177 1.00 57.28 417 ARG A CA 1
ATOM 3319 C C . ARG A 1 417 ? -0.380 33.324 70.518 1.00 57.28 417 ARG A C 1
ATOM 3321 O O . ARG A 1 417 ? -0.070 33.995 71.496 1.00 57.28 417 ARG A O 1
ATOM 3328 N N . ARG A 1 418 ? -1.438 33.638 69.759 1.00 55.72 418 ARG A N 1
ATOM 3329 C CA . ARG A 1 418 ? -2.348 34.755 70.083 1.00 55.72 418 ARG A CA 1
ATOM 3330 C C . ARG A 1 418 ? -3.226 34.471 71.304 1.00 55.72 418 ARG A C 1
ATOM 3332 O O . ARG A 1 418 ? -3.528 35.405 72.037 1.00 55.72 418 ARG A O 1
ATOM 3339 N N . HIS A 1 419 ? -3.567 33.210 71.574 1.00 55.97 419 HIS A N 1
ATOM 3340 C CA . HIS A 1 419 ? -4.298 32.837 72.791 1.00 55.97 419 HIS A CA 1
ATOM 3341 C C . HIS A 1 419 ? -3.421 32.659 74.038 1.00 55.97 419 HIS A C 1
ATOM 3343 O O . HIS A 1 419 ? -3.940 32.785 75.141 1.00 55.97 419 HIS A O 1
ATOM 3349 N N . SER A 1 420 ? -2.105 32.446 73.911 1.00 53.91 420 SER A N 1
ATOM 3350 C CA . SER A 1 420 ? -1.210 32.415 75.083 1.00 53.91 420 SER A CA 1
ATOM 3351 C C . SER A 1 420 ? -0.685 33.796 75.502 1.00 53.91 420 SER A C 1
ATOM 3353 O O . SER A 1 420 ? -0.099 33.918 76.571 1.00 53.91 420 SER A O 1
ATOM 3355 N N . GLY A 1 421 ? -0.866 34.832 74.673 1.00 49.06 421 GLY A N 1
ATOM 3356 C CA . GLY A 1 421 ? -0.348 36.185 74.915 1.00 49.06 421 GLY A CA 1
ATOM 3357 C C . GLY A 1 421 ? -1.294 37.142 75.651 1.00 49.06 421 GLY A C 1
ATOM 3358 O O . GLY A 1 421 ? -0.872 38.242 75.987 1.00 49.06 421 GLY A O 1
ATOM 3359 N N . SER A 1 422 ? -2.552 36.765 75.914 1.00 47.44 422 SER A N 1
ATOM 3360 C CA . SER A 1 422 ? -3.542 37.656 76.553 1.00 47.44 422 SER A CA 1
ATOM 3361 C C . SER A 1 422 ? -3.785 37.381 78.043 1.00 47.44 422 SER A C 1
ATOM 3363 O O . SER A 1 422 ? -4.776 37.861 78.584 1.00 47.44 422 SER A O 1
ATOM 3365 N N . ALA A 1 423 ? -2.920 36.609 78.713 1.00 51.16 423 ALA A N 1
ATOM 3366 C CA . ALA A 1 423 ? -3.072 36.261 80.134 1.00 51.16 423 ALA A CA 1
ATOM 3367 C C . ALA A 1 423 ? -1.955 36.806 81.052 1.00 51.16 423 ALA A C 1
ATOM 3369 O O . ALA A 1 423 ? -1.899 36.446 82.222 1.00 51.16 423 ALA A O 1
ATOM 3370 N N . GLN A 1 424 ? -1.074 37.683 80.558 1.00 48.00 424 GLN A N 1
ATOM 3371 C CA . GLN A 1 424 ? -0.002 38.301 81.355 1.00 48.00 424 GLN A CA 1
ATOM 3372 C C . GLN A 1 424 ? 0.046 39.820 81.139 1.00 48.00 424 GLN A C 1
ATOM 3374 O O . GLN A 1 424 ? 0.997 40.362 80.591 1.00 48.00 424 GLN A O 1
ATOM 3379 N N . SER A 1 425 ? -1.019 40.515 81.541 1.00 45.09 425 SER A N 1
ATOM 3380 C CA . SER A 1 425 ? -1.016 41.965 81.792 1.00 45.09 425 SER A CA 1
ATOM 3381 C C . SER A 1 425 ? -2.289 42.348 82.554 1.00 45.09 425 SER A C 1
ATOM 3383 O O . SER A 1 425 ? -3.231 42.887 81.990 1.00 45.09 425 SER A O 1
ATOM 3385 N N . CYS A 1 426 ? -2.356 41.948 83.823 1.00 43.25 426 CYS A N 1
ATOM 3386 C CA . CYS A 1 426 ? -3.154 42.587 84.871 1.00 43.25 426 CYS A CA 1
ATOM 3387 C C . CYS A 1 426 ? -2.864 41.838 86.173 1.00 43.25 426 CYS A C 1
ATOM 3389 O O . CYS A 1 426 ? -3.486 40.812 86.436 1.00 43.25 426 CYS A O 1
ATOM 3391 N N . LEU A 1 427 ? -1.868 42.315 86.917 1.00 38.84 427 LEU A N 1
ATOM 3392 C CA . LEU A 1 427 ? -1.760 42.281 88.377 1.00 38.84 427 LEU A CA 1
ATOM 3393 C C . LEU A 1 427 ? -0.623 43.218 88.787 1.00 38.84 427 LEU A C 1
ATOM 3395 O O . LEU A 1 427 ? 0.438 43.156 88.122 1.00 38.84 427 LEU A O 1
#

Secondary structure (DSSP, 8-state):
---HHHHHHH-B--HHHHHHHHHHSPB--TTTT-EEEEEEE-B-S-TTTTHHHHTTEEEEEE-SSS-EEEEEEE-TTS-EEEB-HHHHHHHHHH-SS--TTT-HHHHB--S--EEEEEEEETTEEEEEEEESSSSEEEEEEESSSSEEEEEEEETT-SS-EEEEEEEE--HHHHHHHHHHHHHHHHHHHHHHHHHHHS--SEEEEEEP-SSSEEEEEE---TTSS----TT-EEEEEEEEEEE--HHHHHTSEEEEEEEEE-SS-EEEEEEEEEPPP--HHHHHHHHHHHHHHHHTT----EEEEEEEEEEEEE--S--TTEEEEEE--TT---SEEEEEEEE---THHHHHHH-HHHHHHHHHHHHHHHHHHHHHHHHHHHHHHHHHHHHHHHHHHHHHHHHHHHHHHHHHHHHHHHHHSSSSS--

Organism: NCBI:txid767744

Radius of gyration: 43.63 Å; chains: 1; bounding box: 76×64×147 Å

Foldseek 3Di:
DDDLVRQVVVLEDAQVRVVVVQVPFAFADQVLQAAWKFWDARHHVDPCTCQCVVLFFGAWHDHHQAAIQGTWGAAPVRDIAGFAPVQVVVQVVVDVDRNCRDCVVVGGDPGGFWGWDQDQDPNDTHIWIDGPPFQKIWGWGDPDSFKIKTWIDHPPDPGIGIIMIGHDDDPVNVVVVVLVVLLVVLLVVVVVCLVLQAADQKDKDKFDDDAQKTKDWPQVDPPDGDPHDQQWWWFKKKKFKAAPDPLQQVCAKWWKWKWKDQDVDIDIFIFIDGDPDDDPVRVVVVCVVCVVVVVVVNDGRIDIDMTTGDGTDGDHDHDSGTMMMMGTDPSGGTPIMMMMIGTPDDDPNVCCVVPVPVCSVVSSVVSSVVVVVVVVVVVVVVVVVVVVVVVVVVVVVVVVVVVVVVVVVVVVVVVVVVVVPPPPPDD

InterPro domains:
  IPR009617 Seipin [PF06775] (181-368)
  IPR009617 Seipin [PTHR21212] (173-413)
  IPR025568 Domain of unknown function DUF4334 [PF14232] (113-167)
  IPR025951 GXWXG domain [PF14231] (20-78)

Sequence (427 aa):
MRTIDEILESKHLPEKEALEFYLDLEPMELHELRGGWKGSTLYTDHPLDNKMASFGWHGMFFKNNEVVYPSIWNANDGSKFIADPLKVITAVQSSTAPDIMGSPQSYLTTSDSARIRMVVSYDHPTATLIYNNLPIYDSFKRIDDDRIVGLVDMKGVDKPYFFMMTRDPDLASIVYVSVFALLVQSAVTYAIFHYNYIPDAALQFTLDYPQHHAVIDFVIDDNGILTTSSNQKYDVQLSLFLPDSPPNRALHSFPVVVVLNSGPTVQQFHLRSGLPYVSHELRLLRLALLWPAKIFDQYAESAKLVIPITSDFTFKKPSPSTTLEVQLPQNLYVYSLRVQFFAKLTGLKYFMKHHPFISALAGTLALWALEVCSMILVIAVIAYYILSSSTAESSFKSMADETAVSVSRGDKERAKRRHSGSAQSCL